Protein AF-A0A968N900-F1 (afdb_monomer)

Solvent-accessible surface area (backbone atoms only — not comparable to full-atom values): 24223 Å² total; per-residue (Å²): 94,75,48,79,47,67,85,84,33,46,62,73,66,64,48,56,30,37,32,42,38,42,52,76,46,86,64,96,66,81,89,65,57,46,42,80,67,47,34,66,32,20,69,74,73,74,42,96,60,16,59,49,55,52,51,49,55,50,47,62,66,40,58,80,78,43,92,37,57,35,43,32,43,37,23,37,48,38,59,38,83,85,40,79,63,48,82,54,46,41,81,85,74,9,40,72,41,69,59,48,76,71,42,55,63,87,39,76,46,11,42,53,45,51,52,54,30,61,74,68,71,49,57,70,68,61,38,51,60,55,54,72,25,40,20,50,30,52,42,55,68,61,41,93,54,40,66,56,54,53,38,54,53,33,48,77,72,37,29,57,63,76,59,90,87,49,95,65,54,68,69,59,55,49,53,53,44,31,75,74,73,43,75,91,76,74,54,79,64,62,46,48,52,48,34,55,76,71,61,34,53,42,89,80,61,78,58,74,76,76,52,58,28,35,32,41,30,33,40,83,57,100,86,65,58,60,83,82,70,28,80,46,57,49,39,41,30,72,30,27,54,59,94,41,77,25,96,90,32,42,71,67,61,42,49,51,54,49,48,57,63,66,70,30,68,70,58,45,54,56,38,49,72,42,67,25,33,33,38,71,47,44,54,69,71,56,52,50,49,50,53,61,70,58,23,70,90,66,60,37,46,72,22,47,44,41,81,91,81,65,44,66,43,61,55,64,96,82,64,90,55,90,58,62,67,44,77,47,79,43,83,70,35,90,88,36,88,42,70,45,78,41,78,17,48,52,50,81,48,59,70,63,50,54,55,47,51,72,38,92,91,42,75,75,46,10,32,40,38,42,36,30,40,65,92,42,46,29,87,69,63,59,82,45,35,45,44,63,59,55,29,56,55,62,53,51,56,53,54,52,62,72,69,52,76,78,81,79,72,80,80,78,78,84,77,78,86,81,131

Structure (mmCIF, N/CA/C/O backbone):
data_AF-A0A968N900-F1
#
_entry.id   AF-A0A968N900-F1
#
loop_
_atom_site.group_PDB
_atom_site.id
_atom_site.type_symbol
_atom_site.label_atom_id
_atom_site.label_alt_id
_atom_site.label_comp_id
_atom_site.label_asym_id
_atom_site.label_entity_id
_atom_site.label_seq_id
_atom_site.pdbx_PDB_ins_code
_atom_site.Cartn_x
_atom_site.Cartn_y
_atom_site.Cartn_z
_atom_site.occupancy
_atom_site.B_iso_or_equiv
_atom_site.auth_seq_id
_atom_site.auth_comp_id
_atom_site.auth_asym_id
_atom_site.auth_atom_id
_atom_site.pdbx_PDB_model_num
ATOM 1 N N . MET A 1 1 ? -9.657 6.524 19.503 1.00 87.31 1 MET A N 1
ATOM 2 C CA . MET A 1 1 ? -8.548 7.377 19.008 1.00 87.31 1 MET A CA 1
ATOM 3 C C . MET A 1 1 ? -8.789 7.633 17.532 1.00 87.31 1 MET A C 1
ATOM 5 O O . MET A 1 1 ? -9.345 6.748 16.898 1.00 87.31 1 MET A O 1
ATOM 9 N N . ALA A 1 2 ? -8.407 8.788 16.994 1.00 91.88 2 ALA A N 1
ATOM 10 C CA . ALA A 1 2 ? -8.460 9.050 15.557 1.00 91.88 2 ALA A CA 1
ATOM 11 C C . ALA A 1 2 ? -7.131 9.647 15.077 1.00 91.88 2 ALA A C 1
ATOM 13 O O . ALA A 1 2 ? -6.464 10.340 15.845 1.00 91.88 2 ALA A O 1
ATOM 14 N N . VAL A 1 3 ? -6.753 9.360 13.835 1.00 91.62 3 VAL A N 1
ATOM 15 C CA . VAL A 1 3 ? -5.584 9.917 13.147 1.00 91.62 3 VAL A CA 1
ATOM 16 C C . VAL A 1 3 ? -6.076 10.570 11.864 1.00 91.62 3 VAL A C 1
ATOM 18 O O . VAL A 1 3 ? -6.736 9.911 11.068 1.00 91.62 3 VAL A O 1
ATOM 21 N N . PHE A 1 4 ? -5.755 11.847 11.664 1.00 91.00 4 PHE A N 1
ATOM 22 C CA . PHE A 1 4 ? -6.139 12.609 10.475 1.00 91.00 4 PHE A CA 1
ATOM 23 C C . PHE A 1 4 ? -4.920 12.849 9.587 1.00 91.00 4 PHE A C 1
ATOM 25 O O . PHE A 1 4 ? -3.855 13.245 10.067 1.00 91.00 4 PHE A O 1
ATOM 32 N N . TYR A 1 5 ? -5.081 12.628 8.287 1.00 88.38 5 TYR A N 1
ATOM 33 C CA . TYR A 1 5 ? -4.016 12.753 7.300 1.00 88.38 5 TYR A CA 1
ATOM 34 C C . TYR A 1 5 ? -4.112 14.083 6.554 1.00 88.38 5 TYR A C 1
ATOM 36 O O . TYR A 1 5 ? -5.195 14.573 6.229 1.00 88.38 5 TYR A O 1
ATOM 44 N N . ARG A 1 6 ? -2.954 14.677 6.241 1.00 84.19 6 ARG A N 1
ATOM 45 C CA . ARG A 1 6 ? -2.896 15.849 5.361 1.00 84.19 6 ARG A CA 1
ATOM 46 C C . ARG A 1 6 ? -3.370 15.449 3.961 1.00 84.19 6 ARG A C 1
ATOM 48 O O . ARG A 1 6 ? -3.076 14.347 3.506 1.00 84.19 6 ARG A O 1
ATOM 55 N N . LYS A 1 7 ? -4.052 16.362 3.261 1.00 81.06 7 LYS A N 1
ATOM 56 C CA . LYS A 1 7 ? -4.437 16.166 1.855 1.00 81.06 7 LYS A CA 1
ATOM 57 C C . LYS A 1 7 ? -3.219 15.759 0.996 1.00 81.06 7 LYS A C 1
ATOM 59 O O . LYS A 1 7 ? -2.144 16.327 1.198 1.00 81.06 7 LYS A O 1
ATOM 64 N N . PRO A 1 8 ? -3.387 14.821 0.045 1.00 77.62 8 PRO A N 1
ATOM 65 C CA . PRO A 1 8 ? -4.656 14.203 -0.363 1.00 77.62 8 PRO A CA 1
ATOM 66 C C . PRO A 1 8 ? -5.136 13.037 0.527 1.00 77.62 8 PRO A C 1
ATOM 68 O O . PRO A 1 8 ? -6.172 12.457 0.232 1.00 77.62 8 PRO A O 1
ATOM 71 N N . GLY A 1 9 ? -4.433 12.707 1.614 1.00 85.19 9 GLY A N 1
ATOM 72 C CA . GLY A 1 9 ? -4.695 11.543 2.465 1.00 85.19 9 GLY A CA 1
ATOM 73 C C . GLY A 1 9 ? -3.663 10.437 2.240 1.00 85.19 9 GLY A C 1
ATOM 74 O O . GLY A 1 9 ? -2.605 10.680 1.658 1.00 85.19 9 GLY A O 1
ATOM 75 N N . ILE A 1 10 ? -3.979 9.215 2.663 1.00 81.12 10 ILE A N 1
ATOM 76 C CA . ILE A 1 10 ? -3.161 8.021 2.396 1.00 81.12 10 ILE A CA 1
ATOM 77 C C . ILE A 1 10 ? -3.893 7.057 1.464 1.00 81.12 10 ILE A C 1
ATOM 79 O O . ILE A 1 10 ? -5.101 6.869 1.581 1.00 81.12 10 ILE A O 1
ATOM 83 N N . ASN A 1 11 ? -3.178 6.428 0.532 1.00 77.06 11 ASN A N 1
ATOM 84 C CA . ASN A 1 11 ? -3.784 5.438 -0.355 1.00 77.06 11 ASN A CA 1
ATOM 85 C C . ASN A 1 11 ? -3.998 4.116 0.402 1.00 77.06 11 ASN A C 1
ATOM 87 O O . ASN A 1 11 ? -3.037 3.477 0.827 1.00 77.06 11 ASN A O 1
ATOM 91 N N . ALA A 1 12 ? -5.256 3.697 0.533 1.00 75.00 12 ALA A N 1
ATOM 92 C CA . ALA A 1 12 ? -5.665 2.496 1.257 1.00 75.00 12 ALA A CA 1
ATOM 93 C C . ALA A 1 12 ? -6.262 1.429 0.324 1.00 75.00 12 ALA A C 1
ATOM 95 O O . ALA A 1 12 ? -7.373 0.951 0.548 1.00 75.00 12 ALA A O 1
ATOM 96 N N . GLY A 1 13 ? -5.533 1.069 -0.736 1.00 66.81 13 GLY A N 1
ATOM 97 C CA . GLY A 1 13 ? -5.972 0.031 -1.677 1.00 66.81 13 GLY A CA 1
ATOM 98 C C . GLY A 1 13 ? -6.758 0.572 -2.874 1.00 66.81 13 GLY A C 1
ATOM 99 O O . GLY A 1 13 ? -7.678 -0.083 -3.355 1.00 66.81 13 GLY A O 1
ATOM 100 N N . GLY A 1 14 ? -6.391 1.759 -3.367 1.00 68.62 14 GLY A N 1
ATOM 101 C CA . GLY A 1 14 ? -6.972 2.363 -4.574 1.00 68.62 14 GLY A CA 1
ATOM 102 C C . GLY A 1 14 ? -7.939 3.521 -4.314 1.00 68.62 14 GLY A C 1
ATOM 103 O O . GLY A 1 14 ? -8.524 4.040 -5.259 1.00 68.62 14 GLY A O 1
ATOM 104 N N . TRP A 1 15 ? -8.088 3.950 -3.060 1.00 79.62 15 TRP A N 1
ATOM 105 C CA . TRP A 1 15 ? -8.844 5.140 -2.664 1.00 79.62 15 TRP A CA 1
ATOM 106 C C . TRP A 1 15 ? -8.084 5.910 -1.579 1.00 79.62 15 TRP A C 1
ATOM 108 O O . TRP A 1 15 ? -7.223 5.346 -0.893 1.00 79.62 15 TRP A O 1
ATOM 118 N N . MET A 1 16 ? -8.351 7.210 -1.475 1.00 82.56 16 MET A N 1
ATOM 119 C CA . MET A 1 16 ? -7.627 8.119 -0.589 1.00 82.56 16 MET A CA 1
ATOM 120 C C . MET A 1 16 ? -8.354 8.252 0.742 1.00 82.56 16 MET A C 1
ATOM 122 O O . MET A 1 16 ? -9.480 8.720 0.779 1.00 82.56 16 MET A O 1
ATOM 126 N N . VAL A 1 17 ? -7.699 7.871 1.834 1.00 89.12 17 VAL A N 1
ATOM 127 C CA . VAL A 1 17 ? -8.250 7.936 3.189 1.00 89.12 17 VAL A CA 1
ATOM 128 C C . VAL A 1 17 ? -7.766 9.197 3.889 1.00 89.12 17 VAL A C 1
ATOM 130 O O . VAL A 1 17 ? -6.563 9.455 3.978 1.00 89.12 17 VAL A O 1
ATOM 133 N N . SER A 1 18 ? -8.713 9.965 4.421 1.00 91.88 18 SER A N 1
ATOM 134 C CA . SER A 1 18 ? -8.448 11.209 5.148 1.00 91.88 18 SER A CA 1
ATOM 135 C C . SER A 1 18 ? -8.295 11.002 6.655 1.00 91.88 18 SER A C 1
ATOM 137 O O . SER A 1 18 ? -7.615 11.793 7.310 1.00 91.88 18 SER A O 1
ATOM 139 N N . ALA A 1 19 ? -8.870 9.925 7.203 1.00 93.50 19 ALA A N 1
ATOM 140 C CA . ALA A 1 19 ? -8.796 9.625 8.626 1.00 93.50 19 ALA A CA 1
ATOM 141 C C . ALA A 1 19 ? -8.902 8.127 8.954 1.00 93.50 19 ALA A C 1
ATOM 143 O O . ALA A 1 19 ? -9.624 7.373 8.303 1.00 93.50 19 ALA A O 1
ATOM 144 N N . ASP A 1 20 ? -8.236 7.722 10.030 1.00 93.88 20 ASP A N 1
ATOM 145 C CA . ASP A 1 20 ? -8.372 6.405 10.646 1.00 93.88 20 ASP A CA 1
ATOM 146 C C . ASP A 1 20 ? -8.914 6.533 12.069 1.00 93.88 20 ASP A C 1
ATOM 148 O O . ASP A 1 20 ? -8.336 7.232 12.901 1.00 93.88 20 ASP A O 1
ATOM 152 N N . TYR A 1 21 ? -9.983 5.802 12.380 1.00 95.31 21 TYR A N 1
ATOM 153 C CA . TYR A 1 21 ? -10.567 5.738 13.718 1.00 95.31 21 TYR A CA 1
ATOM 154 C C . TYR A 1 21 ? -10.287 4.377 14.339 1.00 95.31 21 TYR A C 1
ATOM 156 O O . TYR A 1 21 ? -10.616 3.344 13.769 1.00 95.31 21 TYR A O 1
ATOM 164 N N . PHE A 1 22 ? -9.719 4.373 15.538 1.00 93.19 22 PHE A N 1
ATOM 165 C CA . PHE A 1 22 ? -9.276 3.173 16.232 1.00 93.19 22 PHE A CA 1
ATOM 166 C C . PHE A 1 22 ? -10.091 2.913 17.495 1.00 93.19 22 PHE A C 1
ATOM 168 O O . PHE A 1 22 ? -10.110 3.725 18.435 1.00 93.19 22 PHE A O 1
ATOM 175 N N . GLN A 1 23 ? -10.662 1.713 17.549 1.00 92.56 23 GLN A N 1
ATOM 176 C CA . GLN A 1 23 ? -11.097 1.040 18.760 1.00 92.56 23 GLN A CA 1
ATOM 177 C C . GLN A 1 23 ? -9.951 0.152 19.264 1.00 92.56 23 GLN A C 1
ATOM 179 O O . GLN A 1 23 ? -9.772 -0.980 18.819 1.00 92.56 23 GLN A O 1
ATOM 184 N N . LEU A 1 24 ? -9.180 0.672 20.219 1.00 89.25 24 LEU A N 1
ATOM 185 C CA . LEU A 1 24 ? -8.093 -0.066 20.865 1.00 89.25 24 LEU A CA 1
ATOM 186 C C . LEU A 1 24 ? -8.655 -0.905 22.021 1.00 89.25 24 LEU A C 1
ATOM 188 O O . LEU A 1 24 ? -9.435 -0.393 22.833 1.00 89.25 24 LEU A O 1
ATOM 192 N N . LYS A 1 25 ? -8.290 -2.189 22.095 1.00 86.56 25 LYS A N 1
ATOM 193 C CA . LYS A 1 25 ? -8.700 -3.109 23.168 1.00 86.56 25 LYS A CA 1
ATOM 194 C C . LYS A 1 25 ? -7.531 -3.973 23.627 1.00 86.56 25 LYS A C 1
ATOM 196 O O . LYS A 1 25 ? -7.047 -4.805 22.865 1.00 86.56 25 LYS A O 1
ATOM 201 N N . TYR A 1 26 ? -7.127 -3.805 24.883 1.00 83.56 26 TYR A N 1
ATOM 202 C CA . TYR A 1 26 ? -6.152 -4.670 25.539 1.00 83.56 26 TYR A CA 1
ATOM 203 C C . TYR A 1 26 ? -6.856 -5.574 26.550 1.00 83.56 26 TYR A C 1
ATOM 205 O O . TYR A 1 26 ? -7.623 -5.091 27.384 1.00 83.56 26 TYR A O 1
ATOM 213 N N . HIS A 1 27 ? -6.577 -6.869 26.479 1.00 82.12 27 HIS A N 1
ATOM 214 C CA . HIS A 1 27 ? -7.104 -7.897 27.369 1.00 82.12 27 HIS A CA 1
ATOM 215 C C . HIS A 1 27 ? -5.957 -8.529 28.158 1.00 82.12 27 HIS A C 1
ATOM 217 O O . HIS A 1 27 ? -4.921 -8.858 27.589 1.00 82.12 27 HIS A O 1
ATOM 223 N N . VAL A 1 28 ? -6.111 -8.665 29.475 1.00 78.06 28 VAL A N 1
ATOM 224 C CA . VAL A 1 28 ? -5.025 -9.145 30.354 1.00 78.06 28 VAL A CA 1
ATOM 225 C C . VAL A 1 28 ? -4.835 -10.661 30.254 1.00 78.06 28 VAL A C 1
ATOM 227 O O . VAL A 1 28 ? -3.712 -11.147 30.359 1.00 78.06 28 VAL A O 1
ATOM 230 N N . ASP A 1 29 ? -5.919 -11.402 30.040 1.00 77.25 29 ASP A N 1
ATOM 231 C CA . ASP A 1 29 ? -5.907 -12.846 29.821 1.00 77.25 29 ASP A CA 1
ATOM 232 C C . ASP A 1 29 ? -6.125 -13.179 28.335 1.00 77.25 29 ASP A C 1
ATOM 234 O O . ASP A 1 29 ? -6.532 -12.323 27.558 1.00 77.25 29 ASP A O 1
ATOM 238 N N . ASN A 1 30 ? -5.848 -14.423 27.932 1.00 75.69 30 ASN A N 1
ATOM 239 C CA . ASN A 1 30 ? -6.167 -14.970 26.602 1.00 75.69 30 ASN A CA 1
ATOM 240 C C . ASN A 1 30 ? -7.333 -15.968 26.700 1.00 75.69 30 ASN A C 1
ATOM 242 O O . ASN A 1 30 ? -7.298 -17.046 26.109 1.00 75.69 30 ASN A O 1
ATOM 246 N N . ARG A 1 31 ? -8.346 -15.657 27.519 1.00 82.62 31 ARG A N 1
ATOM 247 C CA . ARG A 1 31 ? -9.455 -16.592 27.777 1.00 82.62 31 ARG A CA 1
ATOM 248 C C . ARG A 1 31 ? -10.391 -16.777 26.582 1.00 82.62 31 ARG A C 1
ATOM 250 O O . ARG A 1 31 ? -11.134 -17.751 26.550 1.00 82.62 31 ARG A O 1
ATOM 257 N N . ASP A 1 32 ? -10.384 -15.830 25.646 1.00 85.56 32 ASP A N 1
ATOM 258 C CA . ASP A 1 32 ? -11.236 -15.844 24.462 1.00 85.56 32 ASP A CA 1
ATOM 259 C C . ASP A 1 32 ? -10.512 -15.225 23.255 1.00 85.56 32 ASP A C 1
ATOM 261 O O . ASP A 1 32 ? -9.366 -14.780 23.341 1.00 85.56 32 ASP A O 1
ATOM 265 N N . SER A 1 33 ? -11.174 -15.244 22.104 1.00 89.50 33 SER A N 1
ATOM 266 C CA . SER A 1 33 ? -10.646 -14.806 20.812 1.00 89.50 33 SER A CA 1
ATOM 267 C C . SER A 1 33 ? -11.766 -14.269 19.928 1.00 89.50 33 SER A C 1
ATOM 269 O O . SER A 1 33 ? -12.918 -14.702 20.002 1.00 89.50 33 SER A O 1
ATOM 271 N N . TYR A 1 34 ? -11.426 -13.313 19.068 1.00 92.94 34 TYR A N 1
ATOM 272 C CA . TYR A 1 34 ? -12.376 -12.783 18.099 1.00 92.94 34 TYR A CA 1
ATOM 273 C C . TYR A 1 34 ? -12.712 -13.838 17.043 1.00 92.94 34 TYR A C 1
ATOM 275 O O . TYR A 1 34 ? -11.908 -14.702 16.701 1.00 92.94 34 TYR A O 1
ATOM 283 N N . SER A 1 35 ? -13.920 -13.750 16.509 1.00 94.00 35 SER A N 1
ATOM 284 C CA . SER A 1 35 ? -14.393 -14.548 15.383 1.00 94.00 35 SER A CA 1
ATOM 285 C C . SER A 1 35 ? -15.484 -13.784 14.653 1.00 94.00 35 SER A C 1
ATOM 287 O O . SER A 1 35 ? -16.015 -12.794 15.164 1.00 94.00 35 SER A O 1
ATOM 289 N N . SER A 1 36 ? -15.843 -14.260 13.471 1.00 94.06 36 SER A N 1
ATOM 290 C CA . SER A 1 36 ? -16.925 -13.694 12.680 1.00 94.06 36 SER A CA 1
ATOM 291 C C . SER A 1 36 ? -18.256 -13.698 13.432 1.00 94.06 36 SER A C 1
ATOM 293 O O . SER A 1 36 ? -18.978 -12.704 13.379 1.00 94.06 36 SER A O 1
ATOM 295 N N . ASP A 1 37 ? -18.543 -14.754 14.193 1.00 94.88 37 ASP A N 1
ATOM 296 C CA . ASP A 1 37 ? -19.736 -14.837 15.039 1.00 94.88 37 ASP A CA 1
ATOM 297 C C . ASP A 1 37 ? -19.604 -13.962 16.304 1.00 94.88 37 ASP A C 1
ATOM 299 O O . ASP A 1 37 ? -20.548 -13.273 16.683 1.00 94.88 37 ASP A O 1
ATOM 303 N N . ALA A 1 38 ? -18.417 -13.883 16.918 1.00 94.19 38 ALA A N 1
ATOM 304 C CA . ALA A 1 38 ? -18.199 -13.025 18.091 1.00 94.19 38 ALA A CA 1
ATOM 305 C C . ALA A 1 38 ? -18.406 -11.526 17.797 1.00 94.19 38 ALA A C 1
ATOM 307 O O . ALA A 1 38 ? -18.794 -10.764 18.680 1.00 94.19 38 ALA A O 1
ATOM 308 N N . LEU A 1 39 ? -18.169 -11.078 16.558 1.00 95.19 39 LEU A N 1
ATOM 309 C CA . LEU A 1 39 ? -18.390 -9.679 16.172 1.00 95.19 39 LEU A CA 1
ATOM 310 C C . LEU A 1 39 ? -19.868 -9.276 16.177 1.00 95.19 39 LEU A C 1
ATOM 312 O O . LEU A 1 39 ? -20.168 -8.100 16.406 1.00 95.19 39 LEU A O 1
ATOM 316 N N . ILE A 1 40 ? -20.773 -10.228 15.943 1.00 96.62 40 ILE A N 1
ATOM 317 C CA . ILE A 1 40 ? -22.223 -10.005 15.935 1.00 96.62 40 ILE A CA 1
ATOM 318 C C . ILE A 1 40 ? -22.892 -10.398 17.254 1.00 96.62 40 ILE A C 1
ATOM 320 O O . ILE A 1 40 ? -24.041 -10.030 17.471 1.00 96.62 40 ILE A O 1
ATOM 324 N N . ASP A 1 41 ? -22.181 -11.059 18.164 1.00 96.00 41 ASP A N 1
ATOM 325 C CA . ASP A 1 41 ? -22.696 -11.419 19.483 1.00 96.00 41 ASP A CA 1
ATOM 326 C C . ASP A 1 41 ? -22.520 -10.269 20.504 1.00 96.00 41 ASP A C 1
ATOM 328 O O . ASP A 1 41 ? -21.392 -9.910 20.858 1.00 96.00 41 ASP A O 1
ATOM 332 N N . PRO A 1 42 ? -23.606 -9.669 21.030 1.00 94.25 42 PRO A N 1
ATOM 333 C CA . PRO A 1 42 ? -23.512 -8.681 22.105 1.00 94.25 42 PRO A CA 1
ATOM 334 C C . PRO A 1 42 ? -22.949 -9.254 23.415 1.00 94.25 42 PRO A C 1
ATOM 336 O O . PRO A 1 42 ? -22.293 -8.527 24.171 1.00 94.25 42 PRO A O 1
ATOM 339 N N . ALA A 1 43 ? -23.171 -10.546 23.686 1.00 93.44 43 ALA A N 1
ATOM 340 C CA . ALA A 1 43 ? -22.730 -11.198 24.915 1.00 93.44 43 ALA A CA 1
ATOM 341 C C . ALA A 1 43 ? -21.201 -11.329 24.979 1.00 93.44 43 ALA A C 1
ATOM 343 O O . ALA A 1 43 ? -20.629 -11.186 26.061 1.00 93.44 43 ALA A O 1
ATOM 344 N N . PHE A 1 44 ? -20.533 -11.473 23.829 1.00 90.19 44 PHE A N 1
ATOM 345 C CA . PHE A 1 44 ? -19.071 -11.537 23.721 1.00 90.19 44 PHE A CA 1
ATOM 346 C C . PHE A 1 44 ? -18.359 -10.338 24.372 1.00 90.19 44 PHE A C 1
ATOM 348 O O . PHE A 1 44 ? -17.316 -10.487 25.007 1.00 90.19 44 PHE A O 1
ATOM 355 N N . ILE A 1 45 ? -18.942 -9.140 24.273 1.00 86.69 45 ILE A N 1
ATOM 356 C CA . ILE A 1 45 ? -18.418 -7.920 24.913 1.00 86.69 45 ILE A CA 1
ATOM 357 C C . ILE A 1 45 ? -19.239 -7.478 26.133 1.00 86.69 45 ILE A C 1
ATOM 359 O O . ILE A 1 45 ? -19.108 -6.333 26.573 1.00 86.69 45 ILE A O 1
ATOM 363 N N . ASN A 1 46 ? -20.085 -8.369 26.662 1.00 89.12 46 ASN A N 1
ATOM 364 C CA . ASN A 1 46 ? -21.006 -8.125 27.773 1.00 89.12 46 ASN A CA 1
ATOM 365 C C . ASN A 1 46 ? -21.797 -6.812 27.611 1.00 89.12 46 ASN A C 1
ATOM 367 O O . ASN A 1 46 ? -21.794 -5.938 28.484 1.00 89.12 46 ASN A O 1
ATOM 371 N N . ALA A 1 47 ? -22.424 -6.634 26.447 1.00 91.94 47 ALA A N 1
ATOM 372 C CA . ALA A 1 47 ? -23.140 -5.416 26.103 1.00 91.94 47 ALA A CA 1
ATOM 373 C C . ALA A 1 47 ? -24.511 -5.680 25.480 1.00 91.94 47 ALA A C 1
ATOM 375 O O . ALA A 1 47 ? -24.829 -6.780 25.050 1.00 91.94 47 ALA A O 1
ATOM 376 N N . LYS A 1 48 ? -25.322 -4.618 25.389 1.00 91.94 48 LYS A N 1
ATOM 377 C CA . LYS A 1 48 ? -26.623 -4.643 24.699 1.00 91.94 48 LYS A CA 1
ATOM 378 C C . LYS A 1 48 ? -26.507 -4.644 23.174 1.00 91.94 48 LYS A C 1
ATOM 380 O O . LYS A 1 48 ? -27.441 -5.044 22.494 1.00 91.94 48 LYS A O 1
ATOM 385 N N . SER A 1 49 ? -25.387 -4.156 22.650 1.00 95.12 49 SER A N 1
ATOM 386 C CA . SER A 1 49 ? -25.090 -4.115 21.222 1.00 95.12 49 SER A CA 1
ATOM 387 C C . SER A 1 49 ? -23.782 -4.834 20.944 1.00 95.12 49 SER A C 1
ATOM 389 O O . SER A 1 49 ? -22.832 -4.727 21.722 1.00 95.12 49 SER A O 1
ATOM 391 N N . SER A 1 50 ? -23.751 -5.547 19.824 1.00 96.56 50 SER A N 1
ATOM 392 C CA . SER A 1 50 ? -22.570 -6.235 19.303 1.00 96.56 50 SER A CA 1
ATOM 393 C C . SER A 1 50 ? -21.476 -5.260 18.870 1.00 96.56 50 SER A C 1
ATOM 395 O O . SER A 1 50 ? -21.722 -4.066 18.655 1.00 96.56 50 SER A O 1
ATOM 397 N N . LEU A 1 51 ? -20.252 -5.766 18.706 1.00 95.50 51 LEU A N 1
ATOM 398 C CA . LEU A 1 51 ? -19.140 -4.940 18.243 1.00 95.50 51 LEU A CA 1
ATOM 399 C C . LEU A 1 51 ? -19.390 -4.411 16.825 1.00 95.50 51 LEU A C 1
ATOM 401 O O . LEU A 1 51 ? -19.133 -3.238 16.559 1.00 95.50 51 LEU A O 1
ATOM 405 N N . LEU A 1 52 ? -19.962 -5.239 15.948 1.00 96.88 52 LEU A N 1
ATOM 406 C CA . LEU A 1 52 ? -20.287 -4.847 14.582 1.00 96.88 52 LEU A CA 1
ATOM 407 C C . LEU A 1 52 ? -21.359 -3.749 14.537 1.00 96.88 52 LEU A C 1
ATOM 409 O O . LEU A 1 52 ? -21.203 -2.781 13.797 1.00 96.88 52 LEU A O 1
ATOM 413 N N . GLN A 1 53 ? -22.396 -3.833 15.378 1.00 97.69 53 GLN A N 1
ATOM 414 C CA . GLN A 1 53 ? -23.398 -2.763 15.497 1.00 97.69 53 GLN A CA 1
ATOM 415 C C . GLN A 1 53 ? -22.772 -1.446 15.960 1.00 97.69 53 GLN A C 1
ATOM 417 O O . GLN A 1 53 ? -23.122 -0.392 15.442 1.00 97.69 53 GLN A O 1
ATOM 422 N N . ARG A 1 54 ? -21.818 -1.487 16.898 1.00 96.62 54 ARG A N 1
ATOM 423 C CA . ARG A 1 54 ? -21.109 -0.281 17.356 1.00 96.62 54 ARG A CA 1
ATOM 424 C C . ARG A 1 54 ? -20.269 0.346 16.248 1.00 96.62 54 ARG A C 1
ATOM 426 O O . ARG A 1 54 ? -20.277 1.567 16.113 1.00 96.62 54 ARG A O 1
ATOM 433 N N . PHE A 1 55 ? -19.577 -0.471 15.454 1.00 97.12 55 PHE A N 1
ATOM 434 C CA . PHE A 1 55 ? -18.858 0.014 14.277 1.00 97.12 55 PHE A CA 1
ATOM 435 C C . PHE A 1 55 ? -19.806 0.621 13.247 1.00 97.12 55 PHE A C 1
ATOM 437 O O . PHE A 1 55 ? -19.508 1.690 12.726 1.00 97.12 55 PHE A O 1
ATOM 444 N N . HIS A 1 56 ? -20.955 -0.006 13.000 1.00 97.31 56 HIS A N 1
ATOM 445 C CA . HIS A 1 56 ? -21.951 0.543 12.088 1.00 97.31 56 HIS A CA 1
ATOM 446 C C . HIS A 1 56 ? -22.508 1.884 12.590 1.00 97.31 56 HIS A C 1
ATOM 448 O O . HIS A 1 56 ? -22.532 2.849 11.839 1.00 97.31 56 HIS A O 1
ATOM 454 N N . SER A 1 57 ? -22.852 2.005 13.877 1.00 96.12 57 SER A N 1
ATOM 455 C CA . SER A 1 57 ? -23.270 3.293 14.451 1.00 96.12 57 SER A CA 1
ATOM 456 C C . SER A 1 57 ? -22.189 4.372 14.318 1.00 96.12 57 SER A C 1
ATOM 458 O O . SER A 1 57 ? -22.503 5.518 14.010 1.00 96.12 57 SER A O 1
ATOM 460 N N . ALA A 1 58 ? -20.915 4.020 14.525 1.00 95.44 58 ALA A N 1
ATOM 461 C CA . ALA A 1 58 ? -19.805 4.947 14.313 1.00 95.44 58 ALA A CA 1
ATOM 462 C C . ALA A 1 58 ? -19.673 5.349 12.836 1.00 95.44 58 ALA A C 1
ATOM 464 O O . ALA A 1 58 ? -19.500 6.528 12.549 1.00 95.44 58 ALA A O 1
ATOM 465 N N . TYR A 1 59 ? -19.808 4.395 11.911 1.00 96.12 59 TYR A N 1
ATOM 466 C CA . TYR A 1 59 ? -19.825 4.653 10.474 1.00 96.12 59 TYR A CA 1
ATOM 467 C C . TYR A 1 59 ? -20.928 5.643 10.094 1.00 96.12 59 TYR A C 1
ATOM 469 O O . TYR A 1 59 ? -20.628 6.653 9.470 1.00 96.12 59 TYR A O 1
ATOM 477 N N . THR A 1 60 ? -22.170 5.413 10.532 1.00 94.69 60 THR A N 1
ATOM 478 C CA . THR A 1 60 ? -23.298 6.311 10.245 1.00 94.69 60 THR A CA 1
ATOM 479 C C . THR A 1 60 ? -23.046 7.728 10.760 1.00 94.69 60 THR A C 1
ATOM 481 O O . THR A 1 60 ? -23.303 8.689 10.043 1.00 94.69 60 THR A O 1
ATOM 484 N N . ASN A 1 61 ? -22.506 7.865 11.975 1.00 93.75 61 ASN A N 1
ATOM 485 C CA . ASN A 1 61 ? -22.217 9.174 12.566 1.00 93.75 61 ASN A CA 1
ATOM 486 C C . ASN A 1 61 ? -21.076 9.913 11.850 1.00 93.75 61 ASN A C 1
ATOM 488 O O . ASN A 1 61 ? -21.079 11.135 11.793 1.00 93.75 61 ASN A O 1
ATOM 492 N N . LEU A 1 62 ? -20.082 9.187 11.338 1.00 93.56 62 LEU A N 1
ATOM 493 C CA . LEU A 1 62 ? -18.917 9.780 10.680 1.00 93.56 62 LEU A CA 1
ATOM 494 C C . LEU A 1 62 ? -19.167 10.068 9.201 1.00 93.56 62 LEU A C 1
ATOM 496 O O . LEU A 1 62 ? -18.642 11.050 8.683 1.00 93.56 62 LEU A O 1
ATOM 500 N N . ALA A 1 63 ? -19.990 9.261 8.530 1.00 90.44 63 ALA A N 1
ATOM 501 C CA . ALA A 1 63 ? -20.307 9.414 7.112 1.00 90.44 63 ALA A CA 1
ATOM 502 C C . ALA A 1 63 ? -21.001 10.748 6.780 1.00 90.44 63 ALA A C 1
ATOM 504 O O . ALA A 1 63 ? -20.942 11.192 5.636 1.00 90.44 63 ALA A O 1
ATOM 505 N N . SER A 1 64 ? -21.619 11.422 7.759 1.00 83.88 64 SER A N 1
ATOM 506 C CA . SER A 1 64 ? -22.160 12.776 7.576 1.00 83.88 64 SER A CA 1
ATOM 507 C C . SER A 1 64 ? -21.096 13.878 7.563 1.00 83.88 64 SER A C 1
ATOM 509 O O . SER A 1 64 ? -21.353 14.958 7.039 1.00 83.88 64 SER A O 1
ATOM 511 N N . GLU A 1 65 ? -19.919 13.632 8.143 1.00 79.75 65 GLU A N 1
ATOM 512 C CA . GLU A 1 65 ? -18.869 14.642 8.356 1.00 79.75 65 GLU A CA 1
ATOM 513 C C . GLU A 1 65 ? -17.601 14.364 7.536 1.00 79.75 65 GLU A C 1
ATOM 515 O O . GLU A 1 65 ? -16.860 15.284 7.182 1.00 79.75 65 GLU A O 1
ATOM 520 N N . HIS A 1 66 ? -17.355 13.098 7.202 1.00 80.06 66 HIS A N 1
ATOM 521 C CA . HIS A 1 66 ? -16.149 12.634 6.536 1.00 80.06 66 HIS A CA 1
ATOM 522 C C . HIS A 1 66 ? -16.505 11.671 5.404 1.00 80.06 66 HIS A C 1
ATOM 524 O O . HIS A 1 66 ? -17.170 10.662 5.622 1.00 80.06 66 HIS A O 1
ATOM 530 N N . ALA A 1 67 ? -16.023 11.966 4.194 1.00 74.69 67 ALA A N 1
ATOM 531 C CA . ALA A 1 67 ? -16.258 11.115 3.029 1.00 74.69 67 ALA A CA 1
ATOM 532 C C . ALA A 1 67 ? -15.395 9.842 3.061 1.00 74.69 67 ALA A C 1
ATOM 534 O O . ALA A 1 67 ? -15.894 8.754 2.788 1.00 74.69 67 ALA A O 1
ATOM 535 N N . ASP A 1 68 ? -14.121 9.971 3.452 1.00 89.06 68 ASP A N 1
ATOM 536 C CA . ASP A 1 68 ? -13.147 8.891 3.309 1.00 89.06 68 ASP A CA 1
ATOM 537 C C . ASP A 1 68 ? -12.416 8.580 4.618 1.00 89.06 68 ASP A C 1
ATOM 539 O O . ASP A 1 68 ? -11.471 9.281 5.010 1.00 89.06 68 ASP A O 1
ATOM 543 N N . PHE A 1 69 ? -12.834 7.510 5.297 1.00 94.06 69 PHE A N 1
ATOM 544 C CA . PHE A 1 69 ? -12.244 7.072 6.560 1.00 94.06 69 PHE A CA 1
ATOM 545 C C . PHE A 1 69 ? -12.273 5.552 6.745 1.00 94.06 69 PHE A C 1
ATOM 547 O O . PHE A 1 69 ? -13.068 4.843 6.127 1.00 94.06 69 PHE A O 1
ATOM 554 N N . ARG A 1 70 ? -11.419 5.044 7.640 1.00 94.56 70 ARG A N 1
ATOM 555 C CA . ARG A 1 70 ? -11.411 3.627 8.041 1.00 94.56 70 ARG A CA 1
ATOM 556 C C . ARG A 1 70 ? -11.692 3.458 9.527 1.00 94.56 70 ARG A C 1
ATOM 558 O O . ARG A 1 70 ? -11.357 4.314 10.346 1.00 94.56 70 ARG A O 1
ATOM 565 N N . LEU A 1 71 ? -12.275 2.316 9.867 1.00 95.75 71 LEU A N 1
ATOM 566 C CA . LEU A 1 71 ? -12.633 1.912 11.220 1.00 95.75 71 LEU A CA 1
ATOM 567 C C . LEU A 1 71 ? -11.807 0.692 11.624 1.00 95.75 71 LEU A C 1
ATOM 569 O O . LEU A 1 71 ? -12.005 -0.408 11.115 1.00 95.75 71 LEU A O 1
ATOM 573 N N . HIS A 1 72 ? -10.888 0.886 12.559 1.00 94.25 72 HIS A N 1
ATOM 574 C CA . HIS A 1 72 ? -9.926 -0.116 12.995 1.00 94.25 72 HIS A CA 1
ATOM 575 C C . HIS A 1 72 ? -10.316 -0.711 14.345 1.00 94.25 72 HIS A C 1
ATOM 577 O O . HIS A 1 72 ? -10.507 0.010 15.327 1.00 94.25 72 HIS A O 1
ATOM 583 N N . LEU A 1 73 ? -10.356 -2.037 14.423 1.00 93.38 73 LEU A N 1
ATOM 584 C CA . LEU A 1 73 ? -10.263 -2.783 15.671 1.00 93.38 73 LEU A CA 1
ATOM 585 C C . LEU A 1 73 ? -8.812 -3.214 15.858 1.00 93.38 73 LEU A C 1
ATOM 587 O O . LEU A 1 73 ? -8.339 -4.063 15.106 1.00 93.38 73 LEU A O 1
ATOM 591 N N . ALA A 1 74 ? -8.133 -2.682 16.874 1.00 89.88 74 ALA A N 1
ATOM 592 C CA . ALA A 1 74 ? -6.793 -3.139 17.231 1.00 89.88 74 ALA A CA 1
ATOM 593 C C . ALA A 1 74 ? -6.801 -3.809 18.605 1.00 89.88 74 ALA A C 1
ATOM 595 O O . ALA A 1 74 ? -7.265 -3.220 19.590 1.00 89.88 74 ALA A O 1
ATOM 596 N N . SER A 1 75 ? -6.294 -5.040 18.687 1.00 88.12 75 SER A N 1
ATOM 597 C CA . SER A 1 75 ? -6.304 -5.809 19.932 1.00 88.12 75 SER A CA 1
ATOM 598 C C . SER A 1 75 ? -5.157 -6.810 20.049 1.00 88.12 75 SER A C 1
ATOM 600 O O . SER A 1 75 ? -4.548 -7.204 19.057 1.00 88.12 75 SER A O 1
ATOM 602 N N . ASN A 1 76 ? -4.848 -7.207 21.285 1.00 84.00 76 ASN A N 1
ATOM 603 C CA . ASN A 1 76 ? -3.894 -8.277 21.582 1.00 84.00 76 ASN A CA 1
ATOM 604 C C . ASN A 1 76 ? -4.528 -9.674 21.528 1.00 84.00 76 ASN A C 1
ATOM 606 O O . ASN A 1 76 ? -3.804 -10.646 21.347 1.00 84.00 76 ASN A O 1
ATOM 610 N N . TRP A 1 77 ? -5.851 -9.785 21.660 1.00 88.44 77 TRP A N 1
ATOM 611 C CA . TRP A 1 77 ? -6.542 -11.037 21.363 1.00 88.44 77 TRP A CA 1
ATOM 612 C C . TRP A 1 77 ? -6.431 -11.380 19.881 1.00 88.44 77 TRP A C 1
ATOM 614 O O . TRP A 1 77 ? -6.377 -10.500 19.016 1.00 88.44 77 TRP A O 1
ATOM 624 N N . ARG A 1 78 ? -6.412 -12.683 19.608 1.00 86.81 78 ARG A N 1
ATOM 625 C CA . ARG A 1 78 ? -6.287 -13.254 18.266 1.00 86.81 78 ARG A CA 1
ATOM 626 C C . ARG A 1 78 ? -7.650 -13.474 17.632 1.00 86.81 78 ARG A C 1
ATOM 628 O O . ARG A 1 78 ? -8.675 -13.444 18.316 1.00 86.81 78 ARG A O 1
ATOM 635 N N . TRP A 1 79 ? -7.640 -13.717 16.328 1.00 88.88 79 TRP A N 1
ATOM 636 C CA . TRP A 1 79 ? -8.772 -14.340 15.658 1.00 88.88 79 TRP A CA 1
ATOM 637 C C . TRP A 1 79 ? -8.717 -15.859 15.883 1.00 88.88 79 TRP A C 1
ATOM 639 O O . TRP A 1 79 ? -7.626 -16.418 15.952 1.00 88.88 79 TRP A O 1
ATOM 649 N N . LYS A 1 80 ? -9.867 -16.527 16.002 1.00 88.69 80 LYS A N 1
ATOM 650 C CA . LYS A 1 80 ? -9.948 -17.994 16.051 1.00 88.69 80 LYS A CA 1
ATOM 651 C C . LYS A 1 80 ? -9.410 -18.628 14.761 1.00 88.69 80 LYS A C 1
ATOM 653 O O . LYS A 1 80 ? -9.898 -18.316 13.680 1.00 88.69 80 LYS A O 1
ATOM 658 N N . ASP A 1 81 ? -8.443 -19.536 14.873 1.00 82.06 81 ASP A N 1
ATOM 659 C CA . ASP A 1 81 ? -7.741 -20.124 13.716 1.00 82.06 81 ASP A CA 1
ATOM 660 C C . ASP A 1 81 ? -8.648 -20.970 12.793 1.00 82.06 81 ASP A C 1
ATOM 662 O O . ASP A 1 81 ? -8.371 -21.138 11.599 1.00 82.06 81 ASP A O 1
ATOM 666 N N . ASP A 1 82 ? -9.738 -21.516 13.336 1.00 85.06 82 ASP A N 1
ATOM 667 C CA . ASP A 1 82 ? -10.720 -22.331 12.614 1.00 85.06 82 ASP A CA 1
ATOM 668 C C . ASP A 1 82 ? -11.772 -21.498 11.859 1.00 85.06 82 ASP A C 1
ATOM 670 O O . ASP A 1 82 ? -12.474 -22.022 10.983 1.00 85.06 82 ASP A O 1
ATOM 674 N N . ASP A 1 83 ? -11.840 -20.193 12.129 1.00 88.25 83 ASP A N 1
ATOM 675 C CA . ASP A 1 83 ? -12.722 -19.268 11.435 1.00 88.25 83 ASP A CA 1
ATOM 676 C C . ASP A 1 83 ? -12.214 -18.987 10.010 1.00 88.25 83 ASP A C 1
ATOM 678 O O . ASP A 1 83 ? -11.053 -18.655 9.759 1.00 88.25 83 ASP A O 1
ATOM 682 N N . LYS A 1 84 ? -13.117 -19.113 9.034 1.00 85.62 84 LYS A N 1
ATOM 683 C CA . LYS A 1 84 ? -12.789 -19.006 7.606 1.00 85.62 84 LYS A CA 1
ATOM 684 C C . LYS A 1 84 ? -12.388 -17.601 7.171 1.00 85.62 84 LYS A C 1
ATOM 686 O O . LYS A 1 84 ? -11.708 -17.473 6.155 1.00 85.62 84 LYS A O 1
ATOM 691 N N . LEU A 1 85 ? -12.794 -16.569 7.907 1.00 87.31 85 LEU A N 1
ATOM 692 C CA . LEU A 1 85 ? -12.353 -15.203 7.655 1.00 87.31 85 LEU A CA 1
ATOM 693 C C . LEU A 1 85 ? -10.915 -14.991 8.148 1.00 87.31 85 LEU A C 1
ATOM 695 O O . LEU A 1 85 ? -10.139 -14.338 7.454 1.00 87.31 85 LEU A O 1
ATOM 699 N N . ALA A 1 86 ? -10.538 -15.603 9.278 1.00 81.81 86 ALA A N 1
ATOM 700 C CA . ALA A 1 86 ? -9.230 -15.443 9.925 1.00 81.81 86 ALA A CA 1
ATOM 701 C C . ALA A 1 86 ? -8.060 -15.648 8.959 1.00 81.81 86 ALA A C 1
ATOM 703 O O . ALA A 1 86 ? -7.155 -14.826 8.871 1.00 81.81 86 ALA A O 1
ATOM 704 N N . GLN A 1 87 ? -8.130 -16.734 8.189 1.00 76.81 87 GLN A N 1
ATOM 705 C CA . GLN A 1 87 ? -7.063 -17.198 7.296 1.00 76.81 87 GLN A CA 1
ATOM 706 C C . GLN A 1 87 ? -6.810 -16.262 6.109 1.00 76.81 87 GLN A C 1
ATOM 708 O O . GLN A 1 87 ? -5.828 -16.423 5.386 1.00 76.81 87 GLN A O 1
ATOM 713 N N . LEU A 1 88 ? -7.721 -15.318 5.871 1.00 81.94 88 LEU A N 1
ATOM 714 C CA . LEU A 1 88 ? -7.690 -14.410 4.732 1.00 81.94 88 LEU A CA 1
ATOM 715 C C . LEU A 1 88 ? -7.550 -12.945 5.150 1.00 81.94 88 LEU A C 1
ATOM 717 O O . LEU A 1 88 ? -7.383 -12.089 4.279 1.00 81.94 88 LEU A O 1
ATOM 721 N N . LEU A 1 89 ? -7.600 -12.653 6.453 1.00 80.12 89 LEU A N 1
ATOM 722 C CA . LEU A 1 89 ? -7.282 -11.330 6.969 1.00 80.12 89 LEU A CA 1
ATOM 723 C C . LEU A 1 89 ? -5.784 -11.089 6.834 1.00 80.12 89 LEU A C 1
ATOM 725 O O . LEU A 1 89 ? -4.950 -11.900 7.235 1.00 80.12 89 LEU A O 1
ATOM 729 N N . ARG A 1 90 ? -5.439 -9.943 6.258 1.00 68.31 90 ARG A N 1
ATOM 730 C CA . ARG A 1 90 ? -4.048 -9.519 6.152 1.00 68.31 90 ARG A CA 1
ATOM 731 C C . ARG A 1 90 ? -3.607 -8.941 7.487 1.00 68.31 90 ARG A C 1
ATOM 733 O O . ARG A 1 90 ? -4.236 -8.021 7.998 1.00 68.31 90 ARG A O 1
ATOM 740 N N . GLU A 1 91 ? -2.488 -9.428 8.018 1.00 63.25 91 GLU A N 1
ATOM 741 C CA . GLU A 1 91 ? -1.946 -8.937 9.294 1.00 63.25 91 GLU A CA 1
ATOM 742 C C . GLU A 1 91 ? -1.584 -7.443 9.278 1.00 63.25 91 GLU A C 1
ATOM 744 O O . GLU A 1 91 ? -1.523 -6.809 10.331 1.00 63.25 91 GLU A O 1
ATOM 749 N N . TYR A 1 92 ? -1.279 -6.889 8.101 1.00 61.62 92 TYR A N 1
ATOM 750 C CA . TYR A 1 92 ? -0.715 -5.549 7.992 1.00 61.62 92 TYR A CA 1
ATOM 751 C C . TYR A 1 92 ? -1.764 -4.433 8.061 1.00 61.62 92 TYR A C 1
ATOM 753 O O . TYR A 1 92 ? -1.658 -3.545 8.907 1.00 61.62 92 TYR A O 1
ATOM 761 N N . ASP A 1 93 ? -2.762 -4.463 7.178 1.00 71.62 93 ASP A N 1
ATOM 762 C CA . ASP A 1 93 ? -3.810 -3.443 7.124 1.00 71.62 93 ASP A CA 1
ATOM 763 C C . ASP A 1 93 ? -5.084 -3.875 7.862 1.00 71.62 93 ASP A C 1
ATOM 765 O O . ASP A 1 93 ? -5.834 -3.010 8.305 1.00 71.62 93 ASP A O 1
ATOM 769 N N . GLY A 1 94 ? -5.304 -5.179 8.060 1.00 83.62 94 GLY A N 1
ATOM 770 C CA . GLY A 1 94 ? -6.522 -5.733 8.645 1.00 83.62 94 GLY A CA 1
ATOM 771 C C . GLY A 1 94 ? -7.727 -5.690 7.702 1.00 83.62 94 GLY A C 1
ATOM 772 O O . GLY A 1 94 ? -8.859 -5.826 8.163 1.00 83.62 94 GLY A O 1
ATOM 773 N N . GLU A 1 95 ? -7.533 -5.446 6.405 1.00 88.75 95 GLU A N 1
ATOM 774 C CA . GLU A 1 95 ? -8.638 -5.315 5.454 1.00 88.75 95 GLU A CA 1
ATOM 775 C C . GLU A 1 95 ? -9.397 -6.634 5.247 1.00 88.75 95 GLU A C 1
ATOM 777 O O . GLU A 1 95 ? -8.812 -7.721 5.211 1.00 88.75 95 GLU A O 1
ATOM 782 N N . LEU A 1 96 ? -10.722 -6.532 5.076 1.00 90.44 96 LEU A N 1
ATOM 783 C CA . LEU A 1 96 ? -11.537 -7.656 4.625 1.00 90.44 96 LEU A CA 1
ATOM 784 C C . LEU A 1 96 ? -11.098 -8.087 3.214 1.00 90.44 96 LEU A C 1
ATOM 786 O O . LEU A 1 96 ? -11.033 -7.255 2.308 1.00 90.44 96 LEU A O 1
ATOM 790 N N . PRO A 1 97 ? -10.826 -9.380 2.980 1.00 87.12 97 PRO A N 1
ATOM 791 C CA . PRO A 1 97 ? -10.301 -9.838 1.700 1.00 87.12 97 PRO A CA 1
ATOM 792 C C . PRO A 1 97 ? -11.301 -9.564 0.577 1.00 87.12 97 PRO A C 1
ATOM 794 O O . PRO A 1 97 ? -12.502 -9.705 0.769 1.00 87.12 97 PRO A O 1
ATOM 797 N N . ARG A 1 98 ? -10.824 -9.283 -0.639 1.00 84.25 98 ARG A N 1
ATOM 798 C CA . ARG A 1 98 ? -11.691 -9.058 -1.811 1.00 84.25 98 ARG A CA 1
ATOM 799 C C . ARG A 1 98 ? -12.737 -10.167 -2.018 1.00 84.25 98 ARG A C 1
ATOM 801 O O . ARG A 1 98 ? -13.903 -9.881 -2.268 1.00 84.25 98 ARG A O 1
ATOM 808 N N . LYS A 1 99 ? -12.346 -11.427 -1.788 1.00 87.00 99 LYS A N 1
ATOM 809 C CA . LYS A 1 99 ? -13.245 -12.595 -1.821 1.00 87.00 99 LYS A CA 1
ATOM 810 C C . LYS A 1 99 ? -14.439 -12.479 -0.868 1.00 87.00 99 LYS A C 1
ATOM 812 O O . LYS A 1 99 ? -15.499 -13.013 -1.156 1.00 87.00 99 LYS A O 1
ATOM 817 N N . PHE A 1 100 ? -14.315 -11.739 0.234 1.00 90.75 100 PHE A N 1
ATOM 818 C CA . PHE A 1 100 ? -15.438 -11.455 1.129 1.00 90.75 100 PHE A CA 1
ATOM 819 C C . PHE A 1 100 ? -16.574 -10.717 0.419 1.00 90.75 100 PHE A C 1
ATOM 821 O O . PHE A 1 100 ? -17.738 -10.947 0.731 1.00 90.75 100 PHE A O 1
ATOM 828 N N . PHE A 1 101 ? -16.253 -9.864 -0.553 1.00 89.94 101 PHE A N 1
ATOM 829 C CA . PHE A 1 101 ? -17.220 -9.078 -1.316 1.00 89.94 101 PHE A CA 1
ATOM 830 C C . PHE A 1 101 ? -17.672 -9.779 -2.601 1.00 89.94 101 PHE A C 1
ATOM 832 O O . PHE A 1 101 ? -18.831 -9.632 -2.995 1.00 89.94 101 PHE A O 1
ATOM 839 N N . ASP A 1 102 ? -16.781 -10.543 -3.229 1.00 85.88 102 ASP A N 1
ATOM 840 C CA . ASP A 1 102 ? -17.013 -11.100 -4.566 1.00 85.88 102 ASP A CA 1
ATOM 841 C C . ASP A 1 102 ? -17.562 -12.542 -4.526 1.00 85.88 102 ASP A C 1
ATOM 843 O O . ASP A 1 102 ? -18.270 -12.953 -5.444 1.00 85.88 102 ASP A O 1
ATOM 847 N N . ASP A 1 103 ? -17.311 -13.310 -3.455 1.00 85.00 103 ASP A N 1
ATOM 848 C CA . ASP A 1 103 ? -17.791 -14.694 -3.354 1.00 85.00 103 ASP A CA 1
ATOM 849 C C . ASP A 1 103 ? -19.327 -14.761 -3.282 1.00 85.00 103 ASP A C 1
ATOM 851 O O . ASP A 1 103 ? -19.994 -13.952 -2.619 1.00 85.00 103 ASP A O 1
ATOM 855 N N . GLY A 1 104 ? -19.896 -15.793 -3.911 1.00 84.81 104 GLY A N 1
ATOM 856 C CA . GLY A 1 104 ? -21.326 -16.090 -3.836 1.00 84.81 104 GLY A CA 1
ATOM 857 C C . GLY A 1 104 ? -21.791 -16.394 -2.407 1.00 84.81 104 GLY A C 1
ATOM 858 O O . GLY A 1 104 ? -21.029 -16.896 -1.579 1.00 84.81 104 GLY A O 1
ATOM 859 N N . SER A 1 105 ? -23.072 -16.143 -2.121 1.00 81.19 105 SER A N 1
ATOM 860 C CA . SER A 1 105 ? -23.672 -16.265 -0.777 1.00 81.19 105 SER A CA 1
ATOM 861 C C . SER A 1 105 ? -23.542 -17.656 -0.137 1.00 81.19 105 SER A C 1
ATOM 863 O O . SER A 1 105 ? -23.588 -17.781 1.084 1.00 81.19 105 SER A O 1
ATOM 865 N N . GLN A 1 106 ? -23.337 -18.705 -0.940 1.00 83.38 106 GLN A N 1
ATOM 866 C CA . GLN A 1 106 ? -23.159 -20.083 -0.466 1.00 83.38 106 GLN A CA 1
ATOM 867 C C . GLN A 1 106 ? -21.715 -20.429 -0.069 1.00 83.38 106 GLN A C 1
ATOM 869 O O . GLN A 1 106 ? -21.493 -21.431 0.618 1.00 83.38 106 GLN A O 1
ATOM 874 N N . GLY A 1 107 ? -20.736 -19.613 -0.473 1.00 85.75 107 GLY A N 1
ATOM 875 C CA . GLY A 1 107 ? -19.340 -19.762 -0.068 1.00 85.75 107 GLY A CA 1
ATOM 876 C C . GLY A 1 107 ? -19.141 -19.454 1.418 1.00 85.75 107 GLY A C 1
ATOM 877 O O . GLY A 1 107 ? -19.973 -18.805 2.049 1.00 85.75 107 GLY A O 1
ATOM 878 N N . ASN A 1 108 ? -18.023 -19.901 1.995 1.00 88.44 108 ASN A N 1
ATOM 879 C CA . ASN A 1 108 ? -17.739 -19.683 3.419 1.00 88.44 108 ASN A CA 1
ATOM 880 C C . ASN A 1 108 ? -17.774 -18.194 3.797 1.00 88.44 108 ASN A C 1
ATOM 882 O O . ASN A 1 108 ? -18.426 -17.829 4.772 1.00 88.44 108 ASN A O 1
ATOM 886 N N . LEU A 1 109 ? -17.126 -17.333 3.004 1.00 91.06 109 LEU A N 1
ATOM 887 C CA . LEU A 1 109 ? -17.139 -15.888 3.239 1.00 91.06 109 LEU A CA 1
ATOM 888 C C . LEU A 1 109 ? -18.493 -15.255 2.918 1.00 91.06 109 LEU A C 1
ATOM 890 O O . LEU A 1 109 ? -18.939 -14.389 3.662 1.00 91.06 109 LEU A O 1
ATOM 894 N N . GLY A 1 110 ? -19.174 -15.728 1.870 1.00 91.62 110 GLY A N 1
ATOM 895 C CA . GLY A 1 110 ? -20.532 -15.293 1.539 1.00 91.62 110 GLY A CA 1
ATOM 896 C C . GLY A 1 110 ? -21.509 -15.522 2.694 1.00 91.62 110 GLY A C 1
ATOM 897 O O . GLY A 1 110 ? -22.274 -14.628 3.033 1.00 91.62 110 GLY A O 1
ATOM 898 N N . LYS A 1 111 ? -21.416 -16.665 3.384 1.00 93.44 111 LYS A N 1
ATOM 899 C CA . LYS A 1 111 ? -22.223 -16.950 4.582 1.00 93.44 111 LYS A CA 1
ATOM 900 C C . LYS A 1 111 ? -21.918 -15.996 5.734 1.00 93.44 111 LYS A C 1
ATOM 902 O O . LYS A 1 111 ? -22.846 -15.551 6.405 1.00 93.44 111 LYS A O 1
ATOM 907 N N . VAL A 1 112 ? -20.643 -15.675 5.969 1.00 94.62 112 VAL A N 1
ATOM 908 C CA . VAL A 1 112 ? -20.258 -14.679 6.986 1.00 94.62 112 VAL A CA 1
ATOM 909 C C . VAL A 1 112 ? -20.816 -13.303 6.621 1.00 94.62 112 VAL A C 1
ATOM 911 O O . VAL A 1 112 ? -21.426 -12.651 7.467 1.00 94.62 112 VAL A O 1
ATOM 914 N N . ARG A 1 113 ? -20.676 -12.892 5.355 1.00 95.12 113 ARG A N 1
ATOM 915 C CA . ARG A 1 113 ? -21.226 -11.639 4.834 1.00 95.12 113 ARG A CA 1
ATOM 916 C C . ARG A 1 113 ? -22.736 -11.553 5.054 1.00 95.12 113 ARG A C 1
ATOM 918 O O . ARG A 1 113 ? -23.197 -10.577 5.635 1.00 95.12 113 ARG A O 1
ATOM 925 N N . GLU A 1 114 ? -23.494 -12.579 4.669 1.00 95.19 114 GLU A N 1
ATOM 926 C CA . GLU A 1 114 ? -24.953 -12.590 4.846 1.00 95.19 114 GLU A CA 1
ATOM 927 C C . GLU A 1 114 ? -25.372 -12.573 6.317 1.00 95.19 114 GLU A C 1
ATOM 929 O O . GLU A 1 114 ? -26.324 -11.873 6.672 1.00 95.19 114 GLU A O 1
ATOM 934 N N . LYS A 1 115 ? -24.652 -13.290 7.193 1.00 95.88 115 LYS A N 1
ATOM 935 C CA . LYS A 1 115 ? -24.885 -13.233 8.644 1.00 95.88 115 LYS A CA 1
ATOM 936 C C . LYS A 1 115 ? -24.720 -11.808 9.169 1.00 95.88 115 LYS A C 1
ATOM 938 O O . LYS A 1 115 ? -25.602 -11.307 9.861 1.00 95.88 115 LYS A O 1
ATOM 943 N N . TRP A 1 116 ? -23.612 -11.150 8.830 1.00 97.44 116 TRP A N 1
ATOM 944 C CA . TRP A 1 116 ? -23.329 -9.782 9.264 1.00 97.44 116 TRP A CA 1
ATOM 945 C C . TRP A 1 116 ? -24.341 -8.780 8.708 1.00 97.44 116 TRP A C 1
ATOM 947 O O . TRP A 1 116 ? -24.859 -7.959 9.462 1.00 97.44 116 TRP A O 1
ATOM 957 N N . ARG A 1 117 ? -24.665 -8.875 7.415 1.00 97.06 117 ARG A N 1
ATOM 958 C CA . ARG A 1 117 ? -25.650 -8.014 6.752 1.00 97.06 117 ARG A CA 1
ATOM 959 C C . ARG A 1 117 ? -27.034 -8.145 7.387 1.00 97.06 117 ARG A C 1
ATOM 961 O O . ARG A 1 117 ? -27.636 -7.138 7.750 1.00 97.06 117 ARG A O 1
ATOM 968 N N . THR A 1 118 ? -27.501 -9.379 7.586 1.00 96.88 118 THR A N 1
ATOM 969 C CA . THR A 1 118 ? -28.799 -9.670 8.221 1.00 96.88 118 THR A CA 1
ATOM 970 C C . THR A 1 118 ? -28.837 -9.164 9.659 1.00 96.88 118 THR A C 1
ATOM 972 O O . THR A 1 118 ? -29.821 -8.558 10.071 1.00 96.88 118 THR A O 1
ATOM 975 N N . HIS A 1 119 ? -27.755 -9.363 10.415 1.00 97.50 119 HIS A N 1
ATOM 976 C CA . HIS A 1 119 ? -27.638 -8.889 11.796 1.00 97.50 119 HIS A CA 1
ATOM 977 C C . HIS A 1 119 ? -27.723 -7.363 11.919 1.00 97.50 119 HIS A C 1
ATOM 979 O O . HIS A 1 119 ? -28.307 -6.844 12.869 1.00 97.50 119 HIS A O 1
ATOM 985 N N . LEU A 1 120 ? -27.141 -6.638 10.962 1.00 97.62 120 LEU A N 1
ATOM 986 C CA . LEU A 1 120 ? -27.223 -5.179 10.912 1.00 97.62 120 LEU A CA 1
ATOM 987 C C . LEU A 1 120 ? -28.535 -4.667 10.303 1.00 97.62 120 LEU A C 1
ATOM 989 O O . LEU A 1 120 ? -28.846 -3.492 10.479 1.00 97.62 120 LEU A O 1
ATOM 993 N N . GLY A 1 121 ? -29.294 -5.523 9.612 1.00 96.81 121 GLY A N 1
ATOM 994 C CA . GLY A 1 121 ? -30.520 -5.139 8.913 1.00 96.81 121 GLY A CA 1
ATOM 995 C C . GLY A 1 121 ? -30.266 -4.200 7.732 1.00 96.81 121 GLY A C 1
ATOM 996 O O . GLY A 1 121 ? -31.055 -3.287 7.513 1.00 96.81 121 GLY A O 1
ATOM 997 N N . LEU A 1 122 ? -29.151 -4.391 7.018 1.00 96.81 122 LEU A N 1
ATOM 998 C CA . LEU A 1 122 ? -28.735 -3.531 5.906 1.00 96.81 122 LEU A CA 1
ATOM 999 C C . LEU A 1 122 ? -29.016 -4.163 4.538 1.00 96.81 122 LEU A C 1
ATOM 1001 O O . LEU A 1 122 ? -28.937 -5.386 4.362 1.00 96.81 122 LEU A O 1
ATOM 1005 N N . GLU A 1 123 ? -29.266 -3.307 3.552 1.00 95.38 123 GLU A N 1
ATOM 1006 C CA . GLU A 1 123 ? -29.217 -3.682 2.139 1.00 95.38 123 GLU A CA 1
ATOM 1007 C C . GLU A 1 123 ? -27.767 -3.949 1.699 1.00 95.38 123 GLU A C 1
ATOM 1009 O O . GLU A 1 123 ? -26.811 -3.556 2.374 1.00 95.38 123 GLU A O 1
ATOM 1014 N N . ASP A 1 124 ? -27.583 -4.672 0.589 1.00 92.19 124 ASP A N 1
ATOM 1015 C CA . ASP A 1 124 ? -26.251 -5.144 0.170 1.00 92.19 124 ASP A CA 1
ATOM 1016 C C . ASP A 1 124 ? -25.280 -3.987 -0.118 1.00 92.19 124 ASP A C 1
ATOM 1018 O O . ASP A 1 124 ? -24.143 -4.012 0.354 1.00 92.19 124 ASP A O 1
ATOM 1022 N N . ASP A 1 125 ? -25.731 -2.944 -0.819 1.00 93.50 125 ASP A N 1
ATOM 1023 C CA . ASP A 1 125 ? -24.888 -1.793 -1.167 1.00 93.50 125 ASP A CA 1
ATOM 1024 C C . ASP A 1 125 ? -24.447 -1.000 0.073 1.00 93.50 125 ASP A C 1
ATOM 1026 O O . ASP A 1 125 ? -23.256 -0.706 0.229 1.00 93.50 125 ASP A O 1
ATOM 1030 N N . ASP A 1 126 ? -25.371 -0.739 1.003 1.00 94.88 126 ASP A N 1
ATOM 1031 C CA . ASP A 1 126 ? -25.083 -0.042 2.263 1.00 94.88 126 ASP A CA 1
ATOM 1032 C C . ASP A 1 126 ? -24.129 -0.858 3.141 1.00 94.88 126 ASP A C 1
ATOM 1034 O O . ASP A 1 126 ? -23.156 -0.335 3.697 1.00 94.88 126 ASP A O 1
ATOM 1038 N N . PHE A 1 127 ? -24.353 -2.173 3.222 1.00 96.62 127 PHE A N 1
ATOM 1039 C CA . PHE A 1 127 ? -23.459 -3.071 3.941 1.00 96.62 127 PHE A CA 1
ATOM 1040 C C . PHE A 1 127 ? -22.062 -3.086 3.322 1.00 96.62 127 PHE A C 1
ATOM 1042 O O . PHE A 1 127 ? -21.072 -3.034 4.052 1.00 96.62 127 PHE A O 1
ATOM 1049 N N . ARG A 1 128 ? -21.951 -3.146 1.989 1.00 94.06 128 ARG A N 1
ATOM 1050 C CA . ARG A 1 128 ? -20.660 -3.117 1.287 1.00 94.06 128 ARG A CA 1
ATOM 1051 C C . ARG A 1 128 ? -19.923 -1.808 1.539 1.00 94.06 128 ARG A C 1
ATOM 1053 O O . ARG A 1 128 ? -18.714 -1.852 1.772 1.00 94.06 128 ARG A O 1
ATOM 1060 N N . ALA A 1 129 ? -20.619 -0.672 1.505 1.00 92.56 129 ALA A N 1
ATOM 1061 C CA . ALA A 1 129 ? -20.039 0.637 1.792 1.00 92.56 129 ALA A CA 1
ATOM 1062 C C . ALA A 1 129 ? -19.478 0.696 3.221 1.00 92.56 129 ALA A C 1
ATOM 1064 O O . ALA A 1 129 ? -18.310 1.040 3.408 1.00 92.56 129 ALA A O 1
ATOM 1065 N N . PHE A 1 130 ? -20.258 0.250 4.209 1.00 95.62 130 PHE A N 1
ATOM 1066 C CA . PHE A 1 130 ? -19.813 0.125 5.595 1.00 95.62 130 PHE A CA 1
ATOM 1067 C C . PHE A 1 130 ? -18.626 -0.841 5.746 1.00 95.62 130 PHE A C 1
ATOM 1069 O O . PHE A 1 130 ? -17.577 -0.471 6.277 1.00 95.62 130 PHE A O 1
ATOM 1076 N N . ALA A 1 131 ? -18.759 -2.079 5.269 1.00 95.06 131 ALA A N 1
ATOM 1077 C CA . ALA A 1 131 ? -17.785 -3.143 5.490 1.00 95.06 131 ALA A CA 1
ATOM 1078 C C . ALA A 1 131 ? -16.418 -2.832 4.861 1.00 95.06 131 ALA A C 1
ATOM 1080 O O . ALA A 1 131 ? -15.390 -3.192 5.433 1.00 95.06 131 ALA A O 1
ATOM 1081 N N . LYS A 1 132 ? -16.376 -2.098 3.739 1.00 92.12 132 LYS A N 1
ATOM 1082 C CA . LYS A 1 132 ? -15.126 -1.616 3.123 1.00 92.12 132 LYS A CA 1
ATOM 1083 C C . LYS A 1 132 ? -14.304 -0.700 4.033 1.00 92.12 132 LYS A C 1
ATOM 1085 O O . LYS A 1 132 ? -13.091 -0.604 3.844 1.00 92.12 132 LYS A O 1
ATOM 1090 N N . THR A 1 133 ? -14.916 -0.062 5.032 1.00 94.12 133 THR A N 1
ATOM 1091 C CA . THR A 1 133 ? -14.200 0.786 6.001 1.00 94.12 133 THR A CA 1
ATOM 1092 C C . THR A 1 133 ? -13.521 -0.014 7.115 1.00 94.12 133 THR A C 1
ATOM 1094 O O . THR A 1 133 ? -12.586 0.492 7.735 1.00 94.12 133 THR A O 1
ATOM 1097 N N . LEU A 1 134 ? -13.944 -1.258 7.371 1.00 94.50 134 LEU A N 1
ATOM 1098 C CA . LEU A 1 134 ? -13.475 -2.050 8.509 1.00 94.50 134 LEU A CA 1
ATOM 1099 C C . LEU A 1 134 ? -12.034 -2.530 8.323 1.00 94.50 134 LEU A C 1
ATOM 1101 O O . LEU A 1 134 ? -11.640 -2.964 7.237 1.00 94.50 134 LEU A O 1
ATOM 1105 N N . ARG A 1 135 ? -11.257 -2.480 9.405 1.00 92.81 135 ARG A N 1
ATOM 1106 C CA . ARG A 1 135 ? -9.892 -2.999 9.509 1.00 92.81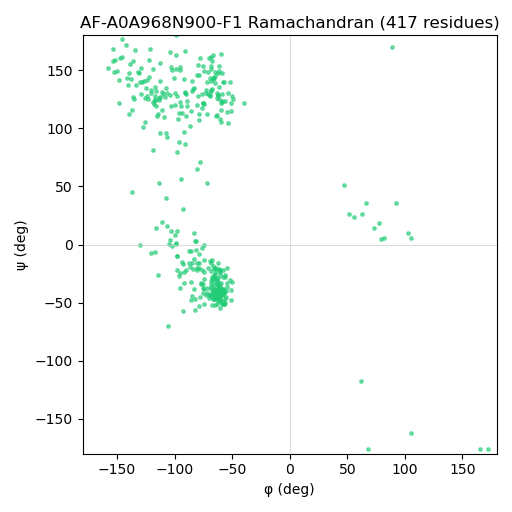 135 ARG A CA 1
ATOM 1107 C C . ARG A 1 135 ? -9.722 -3.760 10.830 1.00 92.81 135 ARG A C 1
ATOM 1109 O O . ARG A 1 135 ? -10.018 -3.231 11.898 1.00 92.81 135 ARG A O 1
ATOM 1116 N N . PHE A 1 136 ? -9.250 -5.001 10.776 1.00 91.50 136 PHE A N 1
ATOM 1117 C CA . PHE A 1 136 ? -9.057 -5.888 11.926 1.00 91.50 136 PHE A CA 1
ATOM 1118 C C . PHE A 1 136 ? -7.568 -6.163 12.170 1.00 91.50 136 PHE A C 1
ATOM 1120 O O . PHE A 1 136 ? -6.976 -7.060 11.577 1.00 91.50 136 PHE A O 1
ATOM 1127 N N . GLN A 1 137 ? -6.966 -5.395 13.075 1.00 87.50 137 GLN A N 1
ATOM 1128 C CA . GLN A 1 137 ? -5.568 -5.509 13.493 1.00 87.50 137 GLN A CA 1
ATOM 1129 C C . GLN A 1 137 ? -5.478 -6.319 14.794 1.00 87.50 137 GLN A C 1
ATOM 1131 O O . GLN A 1 137 ? -5.393 -5.778 15.899 1.00 87.50 137 GLN A O 1
ATOM 1136 N N . LEU A 1 138 ? -5.552 -7.641 14.671 1.00 85.00 138 LEU A N 1
ATOM 1137 C CA . LEU A 1 138 ? -5.522 -8.565 15.809 1.00 85.00 138 LEU A CA 1
ATOM 1138 C C . LEU A 1 138 ? -4.130 -9.167 16.027 1.00 85.00 138 LEU A C 1
ATOM 1140 O O . LEU A 1 138 ? -3.270 -9.075 15.154 1.00 85.00 138 LEU A O 1
ATOM 1144 N N . ASP A 1 139 ? -3.892 -9.729 17.218 1.00 79.50 139 ASP A N 1
ATOM 1145 C CA . ASP A 1 139 ? -2.548 -10.128 17.687 1.00 79.50 139 ASP A CA 1
ATOM 1146 C C . ASP A 1 139 ? -1.510 -8.988 17.559 1.00 79.50 139 ASP A C 1
ATOM 1148 O O . ASP A 1 139 ? -0.309 -9.206 17.388 1.00 79.50 139 ASP A O 1
ATOM 1152 N N . HIS A 1 140 ? -1.975 -7.733 17.591 1.00 70.50 140 HIS A N 1
ATOM 1153 C CA . HIS A 1 140 ? -1.167 -6.581 17.195 1.00 70.50 140 HIS A CA 1
ATOM 1154 C C . HIS A 1 140 ? -0.176 -6.186 18.294 1.00 70.50 140 HIS A C 1
ATOM 1156 O O . HIS A 1 140 ? 1.007 -5.974 18.033 1.00 70.50 140 HIS A O 1
ATOM 1162 N N . PHE A 1 141 ? -0.654 -6.148 19.543 1.00 67.44 141 PHE A N 1
ATOM 1163 C CA . PHE A 1 141 ? 0.149 -5.777 20.717 1.00 67.44 141 PHE A CA 1
ATOM 1164 C C . PHE A 1 141 ? 0.798 -6.978 21.417 1.00 67.44 141 PHE A C 1
ATOM 1166 O O . PHE A 1 141 ? 1.717 -6.797 22.208 1.00 67.44 141 PHE A O 1
ATOM 1173 N N . GLY A 1 142 ? 0.323 -8.200 21.148 1.00 59.38 142 GLY A N 1
ATOM 1174 C CA . GLY A 1 142 ? 0.792 -9.432 21.797 1.00 59.38 142 GLY A CA 1
ATOM 1175 C C . GLY A 1 142 ? 2.150 -9.935 21.297 1.00 59.38 142 GLY A C 1
ATOM 1176 O O . GLY A 1 142 ? 2.674 -10.925 21.809 1.00 59.38 142 GLY A O 1
ATOM 1177 N N . ARG A 1 143 ? 2.739 -9.270 20.297 1.00 61.84 143 ARG A N 1
ATOM 1178 C CA . ARG A 1 143 ? 4.019 -9.669 19.706 1.00 61.84 143 ARG A CA 1
ATOM 1179 C C . ARG A 1 143 ? 5.139 -9.441 20.717 1.00 61.84 143 ARG A C 1
ATOM 1181 O O . ARG A 1 143 ? 5.313 -8.328 21.209 1.00 61.84 143 ARG A O 1
ATOM 1188 N N . ARG A 1 144 ? 5.944 -10.481 20.967 1.00 58.22 144 ARG A N 1
ATOM 1189 C CA . ARG A 1 144 ? 7.127 -10.430 21.851 1.00 58.22 144 ARG A CA 1
ATOM 1190 C C . ARG A 1 144 ? 8.049 -9.246 21.515 1.00 58.22 144 ARG A C 1
ATOM 1192 O O . ARG A 1 144 ? 8.606 -8.628 22.416 1.00 58.22 144 ARG A O 1
ATOM 1199 N N . ASP A 1 145 ? 8.098 -8.875 20.237 1.00 65.19 145 ASP A N 1
ATOM 1200 C CA . ASP A 1 145 ? 8.961 -7.817 19.712 1.00 65.19 145 ASP A CA 1
ATOM 1201 C C . ASP A 1 145 ? 8.236 -6.480 19.496 1.00 65.19 145 ASP A C 1
ATOM 1203 O O . ASP A 1 145 ? 8.820 -5.556 18.936 1.00 65.19 145 ASP A O 1
ATOM 1207 N N . PHE A 1 146 ? 6.977 -6.325 19.932 1.00 74.50 146 PHE A N 1
ATOM 1208 C CA . PHE A 1 146 ? 6.230 -5.072 19.746 1.00 74.50 146 PHE A CA 1
ATOM 1209 C C . PHE A 1 146 ? 6.966 -3.882 20.370 1.00 74.50 146 PHE A C 1
ATOM 1211 O O . PHE A 1 146 ? 7.066 -2.816 19.767 1.00 74.50 146 PHE A O 1
ATOM 1218 N N . LYS A 1 147 ? 7.566 -4.088 21.548 1.00 76.88 147 LYS A N 1
ATOM 1219 C CA . LYS A 1 147 ? 8.397 -3.082 22.215 1.00 76.88 147 LYS A CA 1
ATOM 1220 C C . LYS A 1 147 ? 9.608 -2.689 21.364 1.00 76.88 147 LYS A C 1
ATOM 1222 O O . LYS A 1 147 ? 9.851 -1.502 21.180 1.00 76.88 147 LYS A O 1
ATOM 1227 N N . ALA A 1 148 ? 10.318 -3.669 20.802 1.00 77.25 148 ALA A N 1
ATOM 1228 C CA . ALA A 1 148 ? 11.442 -3.419 19.902 1.00 77.25 148 ALA A CA 1
ATOM 1229 C C . ALA A 1 148 ? 10.988 -2.681 18.633 1.00 77.25 148 ALA A C 1
ATOM 1231 O O . ALA A 1 148 ? 11.603 -1.694 18.252 1.00 77.25 148 ALA A O 1
ATOM 1232 N N . TYR A 1 149 ? 9.860 -3.084 18.040 1.00 77.50 149 TYR A N 1
ATOM 1233 C CA . TYR A 1 149 ? 9.264 -2.404 16.890 1.00 77.50 149 TYR A CA 1
ATOM 1234 C C . TYR A 1 149 ? 8.954 -0.930 17.184 1.00 77.50 149 TYR A C 1
ATOM 1236 O O . TYR A 1 149 ? 9.336 -0.058 16.403 1.00 77.50 149 TYR A O 1
ATOM 1244 N N . VAL A 1 150 ? 8.301 -0.635 18.314 1.00 81.06 150 VAL A N 1
ATOM 1245 C CA . VAL A 1 150 ? 8.020 0.747 18.733 1.00 81.06 150 VAL A CA 1
ATOM 1246 C C . VAL A 1 150 ? 9.322 1.517 18.931 1.00 81.06 150 VAL A C 1
ATOM 1248 O O . VAL A 1 150 ? 9.437 2.640 18.457 1.00 81.06 150 VAL A O 1
ATOM 1251 N N . TYR A 1 151 ? 10.319 0.913 19.576 1.00 82.94 151 TYR A N 1
ATOM 1252 C CA . TYR A 1 151 ? 11.599 1.564 19.849 1.00 82.94 151 TYR A CA 1
ATOM 1253 C C . TYR A 1 151 ? 12.351 1.906 18.565 1.00 82.94 151 TYR A C 1
ATOM 1255 O O . TYR A 1 151 ? 12.733 3.056 18.376 1.00 82.94 151 TYR A O 1
ATOM 1263 N N . THR A 1 152 ? 12.450 0.961 17.631 1.00 77.56 152 THR A N 1
ATOM 1264 C CA . THR A 1 152 ? 13.011 1.214 16.302 1.00 77.56 152 THR A CA 1
ATOM 1265 C C . THR A 1 152 ? 12.254 2.331 15.586 1.00 77.56 152 THR A C 1
ATOM 1267 O O . THR A 1 152 ? 12.870 3.185 14.956 1.00 77.56 152 THR A O 1
ATOM 1270 N N . LYS A 1 153 ? 10.918 2.374 15.686 1.00 81.19 153 LYS A N 1
ATOM 1271 C CA . LYS A 1 153 ? 10.128 3.454 15.079 1.00 81.19 153 LYS A CA 1
ATOM 1272 C C . LYS A 1 153 ? 10.392 4.813 15.725 1.00 81.19 153 LYS A C 1
ATOM 1274 O O . LYS A 1 153 ? 10.463 5.785 14.984 1.00 81.19 153 LYS A O 1
ATOM 1279 N N . LEU A 1 154 ? 10.570 4.881 17.045 1.00 84.69 154 LEU A N 1
ATOM 1280 C CA . LEU A 1 154 ? 10.958 6.108 17.748 1.00 84.69 154 LEU A CA 1
ATOM 1281 C C . LEU A 1 154 ? 12.338 6.593 17.286 1.00 84.69 154 LEU A C 1
ATOM 1283 O O . LEU A 1 154 ? 12.477 7.750 16.897 1.00 84.69 154 LEU A O 1
ATOM 1287 N N . GLU A 1 155 ? 13.329 5.701 17.242 1.00 81.44 155 GLU A N 1
ATOM 1288 C CA . GLU A 1 155 ? 14.694 6.034 16.811 1.00 81.44 155 GLU A CA 1
ATOM 1289 C C . GLU A 1 155 ? 14.726 6.534 15.367 1.00 81.44 155 GLU A C 1
ATOM 1291 O O . GLU A 1 155 ? 15.340 7.561 15.082 1.00 81.44 155 GLU A O 1
ATOM 1296 N N . LEU A 1 156 ? 13.999 5.863 14.467 1.00 71.88 156 LEU A N 1
ATOM 1297 C CA . LEU A 1 156 ? 13.898 6.247 13.057 1.00 71.88 156 LEU A CA 1
ATOM 1298 C C . LEU A 1 156 ? 13.362 7.669 12.852 1.00 71.88 156 LEU A C 1
ATOM 1300 O O . LEU A 1 156 ? 13.681 8.291 11.841 1.00 71.88 156 LEU A O 1
ATOM 1304 N N . VAL A 1 157 ? 12.553 8.183 13.783 1.00 77.38 157 VAL A N 1
ATOM 1305 C CA . VAL A 1 157 ? 11.998 9.545 13.721 1.00 77.38 157 VAL A CA 1
ATOM 1306 C C . VAL A 1 157 ? 12.713 10.528 14.657 1.00 77.38 157 VAL A C 1
ATOM 1308 O O . VAL A 1 157 ? 12.238 11.646 14.853 1.00 77.38 157 VAL A O 1
ATOM 1311 N N . GLY A 1 158 ? 13.860 10.137 15.226 1.00 81.06 158 GLY A N 1
ATOM 1312 C CA . GLY A 1 158 ? 14.689 10.993 16.081 1.00 81.06 158 GLY A CA 1
ATOM 1313 C C . GLY A 1 158 ? 14.168 11.164 17.511 1.00 81.06 158 GLY A C 1
ATOM 1314 O O . GLY A 1 158 ? 14.568 12.102 18.206 1.00 81.06 158 GLY A O 1
ATOM 1315 N N . LEU A 1 159 ? 13.277 10.280 17.964 1.00 87.12 159 LEU A N 1
ATOM 1316 C CA . LEU A 1 159 ? 12.793 10.238 19.340 1.00 87.12 159 LEU A CA 1
ATOM 1317 C C . LEU A 1 159 ? 13.645 9.292 20.191 1.00 87.12 159 LEU A C 1
ATOM 1319 O O . LEU A 1 159 ? 14.077 8.229 19.749 1.00 87.12 159 LEU A O 1
ATOM 1323 N N . LYS A 1 160 ? 13.873 9.674 21.448 1.00 87.12 160 LYS A N 1
ATOM 1324 C CA . LYS A 1 160 ? 14.629 8.878 22.419 1.00 87.12 160 LYS A CA 1
ATOM 1325 C C . LYS A 1 160 ? 13.872 7.610 22.780 1.00 87.12 160 LYS A C 1
ATOM 1327 O O . LYS A 1 160 ? 12.699 7.662 23.152 1.00 87.12 160 LYS A O 1
ATOM 1332 N N . THR A 1 161 ? 14.561 6.482 22.788 1.00 86.19 161 THR A N 1
ATOM 1333 C CA . THR A 1 161 ? 14.033 5.252 23.375 1.00 86.19 161 THR A CA 1
ATOM 1334 C C . THR A 1 161 ? 14.164 5.281 24.900 1.00 86.19 161 THR A C 1
ATOM 1336 O O . THR A 1 161 ? 15.096 5.887 25.440 1.00 86.19 161 THR A O 1
ATOM 1339 N N . PRO A 1 162 ? 13.213 4.689 25.647 1.00 80.00 162 PRO A N 1
ATOM 1340 C CA . PRO A 1 162 ? 13.344 4.556 27.093 1.00 80.00 162 PRO A CA 1
ATOM 1341 C C . PRO A 1 162 ? 14.602 3.756 27.446 1.00 80.00 162 PRO A C 1
ATOM 1343 O O . PRO A 1 162 ? 14.749 2.615 27.006 1.00 80.00 162 PRO A O 1
ATOM 1346 N N . SER A 1 163 ? 15.489 4.340 28.256 1.00 71.94 163 SER A N 1
ATOM 1347 C CA . SER A 1 163 ? 16.646 3.619 28.798 1.00 71.94 163 SER A CA 1
ATOM 1348 C C . SER A 1 163 ? 16.189 2.524 29.766 1.00 71.94 163 SER A C 1
ATOM 1350 O O . SER A 1 163 ? 15.257 2.736 30.544 1.00 71.94 163 SER A O 1
ATOM 1352 N N . ALA A 1 164 ? 16.880 1.382 29.746 1.00 65.06 164 ALA A N 1
ATOM 1353 C CA . ALA A 1 164 ? 16.694 0.307 30.719 1.00 65.06 164 ALA A CA 1
ATOM 1354 C C . ALA A 1 164 ? 16.996 0.752 32.165 1.00 65.06 164 ALA A C 1
ATOM 1356 O O . ALA A 1 164 ? 16.451 0.177 33.101 1.00 65.06 164 ALA A O 1
ATOM 1357 N N . ASP A 1 165 ? 17.803 1.804 32.338 1.00 59.38 165 ASP A N 1
ATOM 1358 C CA . ASP A 1 165 ? 18.251 2.303 33.644 1.00 59.38 165 ASP A CA 1
ATOM 1359 C C . ASP A 1 165 ? 17.264 3.292 34.290 1.00 59.38 165 ASP A C 1
ATOM 1361 O O . ASP A 1 165 ? 17.468 3.742 35.419 1.00 59.38 165 ASP A O 1
ATOM 1365 N N . ARG A 1 166 ? 16.191 3.679 33.585 1.00 61.62 166 ARG A N 1
ATOM 1366 C CA . ARG A 1 166 ? 15.149 4.552 34.142 1.00 61.62 166 ARG A CA 1
ATOM 1367 C C . ARG A 1 166 ? 14.047 3.722 34.792 1.00 61.62 166 ARG A C 1
ATOM 1369 O O . ARG A 1 166 ? 13.461 2.854 34.157 1.00 61.62 166 ARG A O 1
ATOM 1376 N N . ALA A 1 167 ? 13.694 4.079 36.027 1.00 57.41 167 ALA A N 1
ATOM 1377 C CA . ALA A 1 167 ? 12.611 3.440 36.779 1.00 57.41 167 ALA A CA 1
ATOM 1378 C C . ALA A 1 167 ? 11.215 3.618 36.144 1.00 57.41 167 ALA A C 1
ATOM 1380 O O . ALA A 1 167 ? 10.325 2.816 36.406 1.00 57.41 167 ALA A O 1
ATOM 1381 N N . ALA A 1 168 ? 11.018 4.651 35.316 1.00 68.44 168 ALA A N 1
ATOM 1382 C CA . ALA A 1 168 ? 9.755 4.927 34.635 1.00 68.44 168 ALA A CA 1
ATOM 1383 C C . ALA A 1 168 ? 9.971 5.235 33.145 1.00 68.44 168 ALA A C 1
ATOM 1385 O O . ALA A 1 168 ? 10.885 5.979 32.770 1.00 68.44 168 ALA A O 1
ATOM 1386 N N . CYS A 1 169 ? 9.104 4.676 32.297 1.00 79.81 169 CYS A N 1
ATOM 1387 C CA . CYS A 1 169 ? 9.065 4.963 30.869 1.00 79.81 169 CYS A CA 1
ATOM 1388 C C . CYS A 1 169 ? 8.450 6.358 30.638 1.00 79.81 169 CYS A C 1
ATOM 1390 O O . CYS A 1 169 ? 7.295 6.572 31.008 1.00 79.81 169 CYS A O 1
ATOM 1392 N N . PRO A 1 170 ? 9.161 7.307 29.997 1.00 82.62 170 PRO A N 1
ATOM 1393 C CA .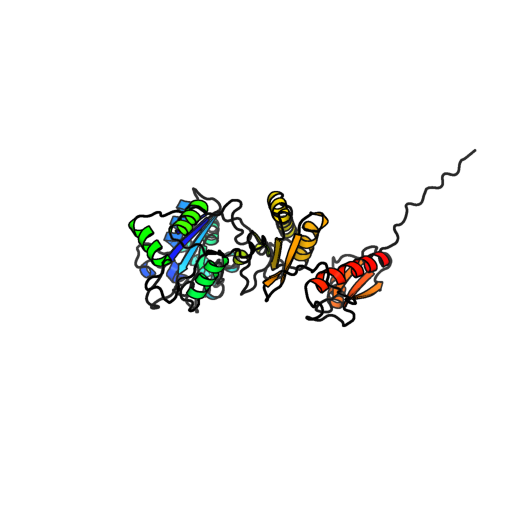 PRO A 1 170 ? 8.659 8.674 29.833 1.00 82.62 170 PRO A CA 1
ATOM 1394 C C . PRO A 1 170 ? 7.360 8.734 29.012 1.00 82.62 170 PRO A C 1
ATOM 1396 O O . PRO A 1 170 ? 6.488 9.551 29.291 1.00 82.62 170 PRO A O 1
ATOM 1399 N N . TYR A 1 171 ? 7.187 7.824 28.048 1.00 86.75 171 TYR A N 1
ATOM 1400 C CA . TYR A 1 171 ? 5.966 7.733 27.245 1.00 86.75 171 TYR A CA 1
ATOM 1401 C C . TYR A 1 171 ? 4.752 7.270 28.061 1.00 86.75 171 TYR A C 1
ATOM 1403 O O . TYR A 1 171 ? 3.648 7.760 27.844 1.00 86.75 171 TYR A O 1
ATOM 1411 N N . GLU A 1 172 ? 4.940 6.360 29.021 1.00 83.38 172 GLU A N 1
ATOM 1412 C CA . GLU A 1 172 ? 3.850 5.896 29.891 1.00 83.38 172 GLU A CA 1
ATOM 1413 C C . GLU A 1 172 ? 3.375 7.015 30.822 1.00 83.38 172 GLU A C 1
ATOM 1415 O O . GLU A 1 172 ? 2.170 7.220 30.976 1.00 83.38 172 GLU A O 1
ATOM 1420 N N . SER A 1 173 ? 4.311 7.786 31.386 1.00 83.75 173 SER A N 1
ATOM 1421 C CA . SER A 1 173 ? 3.987 8.952 32.213 1.00 83.75 173 SER A CA 1
ATOM 1422 C C . SER A 1 173 ? 3.188 10.001 31.436 1.00 83.75 173 SER A C 1
ATOM 1424 O O . SER A 1 173 ? 2.223 10.546 31.968 1.00 83.75 173 SER A O 1
ATOM 1426 N N . LEU A 1 174 ? 3.526 10.241 30.165 1.00 87.44 174 LEU A N 1
ATOM 1427 C CA . LEU A 1 174 ? 2.781 11.170 29.310 1.00 87.44 174 LEU A CA 1
ATOM 1428 C C . LEU A 1 174 ? 1.356 10.699 29.028 1.00 87.44 174 LEU A C 1
ATOM 1430 O O . LEU A 1 174 ? 0.422 11.491 29.118 1.00 87.44 174 LEU A O 1
ATOM 1434 N N . ILE A 1 175 ? 1.163 9.406 28.759 1.00 84.44 175 ILE A N 1
ATOM 1435 C CA . ILE A 1 175 ? -0.182 8.849 28.559 1.00 84.44 175 ILE A CA 1
ATOM 1436 C C . ILE A 1 175 ? -1.037 9.050 29.816 1.00 84.44 175 ILE A C 1
ATOM 1438 O O . ILE A 1 175 ? -2.193 9.455 29.707 1.00 84.44 175 ILE A O 1
ATOM 1442 N N . GLN A 1 176 ? -0.478 8.820 31.010 1.00 83.62 176 GLN A N 1
ATOM 1443 C CA . GLN A 1 176 ? -1.191 9.079 32.265 1.00 83.62 176 GLN A CA 1
ATOM 1444 C C . GLN A 1 176 ? -1.565 10.559 32.418 1.00 83.62 176 GLN A C 1
ATOM 1446 O O . GLN A 1 176 ? -2.697 10.865 32.787 1.00 83.62 176 GLN A O 1
ATOM 1451 N N . GLN A 1 177 ? -0.654 11.477 32.082 1.00 84.50 177 GLN A N 1
ATOM 1452 C CA . GLN A 1 177 ? -0.936 12.913 32.117 1.00 84.50 177 GLN A CA 1
ATOM 1453 C C . GLN A 1 177 ? -2.070 13.301 31.161 1.00 84.50 177 GLN A C 1
ATOM 1455 O O . GLN A 1 177 ? -2.977 14.028 31.569 1.00 84.50 177 GLN A O 1
ATOM 1460 N N . PHE A 1 178 ? -2.069 12.777 29.930 1.00 88.75 178 PHE A N 1
ATOM 1461 C CA . PHE A 1 178 ? -3.133 13.050 28.959 1.00 88.75 178 PHE A CA 1
ATOM 1462 C C . PHE A 1 178 ? -4.489 12.543 29.451 1.00 88.75 178 PHE A C 1
ATOM 1464 O O . PHE A 1 178 ? -5.482 13.256 29.338 1.00 88.75 178 PHE A O 1
ATOM 1471 N N . LEU A 1 179 ? -4.531 11.356 30.067 1.00 84.56 179 LEU A N 1
ATOM 1472 C CA . LEU A 1 179 ? -5.762 10.804 30.639 1.00 84.56 179 LEU A CA 1
ATOM 1473 C C . LEU A 1 179 ? -6.318 11.646 31.794 1.00 84.56 179 LEU A C 1
ATOM 1475 O O . LEU A 1 179 ? -7.534 11.709 31.960 1.00 84.56 179 LEU A O 1
ATOM 1479 N N . MET A 1 180 ? -5.449 12.271 32.595 1.00 84.44 180 MET A N 1
ATOM 1480 C CA . MET A 1 180 ? -5.868 13.072 33.747 1.00 84.44 180 MET A CA 1
ATOM 1481 C C . MET A 1 180 ? -6.285 14.493 33.359 1.00 84.44 180 MET A C 1
ATOM 1483 O O . MET A 1 180 ? -7.322 14.966 33.814 1.00 84.44 180 MET A O 1
ATOM 1487 N N . ASN A 1 181 ? -5.477 15.172 32.539 1.00 83.31 181 ASN A N 1
ATOM 1488 C CA . ASN A 1 181 ? -5.556 16.627 32.366 1.00 83.31 181 ASN A CA 1
ATOM 1489 C C . ASN A 1 181 ? -5.611 17.074 30.894 1.00 83.31 181 ASN A C 1
ATOM 1491 O O . ASN A 1 181 ? -5.691 18.272 30.621 1.00 83.31 181 ASN A O 1
ATOM 1495 N N . GLY A 1 182 ? -5.567 16.140 29.940 1.00 78.50 182 GLY A N 1
ATOM 1496 C CA . GLY A 1 182 ? -5.343 16.451 28.531 1.00 78.50 182 GLY A CA 1
ATOM 1497 C C . GLY A 1 182 ? -3.920 16.967 28.259 1.00 78.50 182 GLY A C 1
ATOM 1498 O O . GLY A 1 182 ? -3.080 17.002 29.162 1.00 78.50 182 GLY A O 1
ATOM 1499 N N . PRO A 1 183 ? -3.614 17.366 27.013 1.00 81.00 183 PRO A N 1
ATOM 1500 C CA . PRO A 1 183 ? -4.514 17.460 25.858 1.00 81.00 183 PRO A CA 1
ATOM 1501 C C . PRO A 1 183 ? -4.868 16.099 25.226 1.00 81.00 183 PRO A C 1
ATOM 1503 O O . PRO A 1 183 ? -4.106 15.141 25.301 1.00 81.00 183 PRO A O 1
ATOM 1506 N N . ASN A 1 184 ? -6.037 16.037 24.575 1.00 85.19 184 ASN A N 1
ATOM 1507 C CA . ASN A 1 184 ? -6.579 14.826 23.929 1.00 85.19 184 ASN A CA 1
ATOM 1508 C C . ASN A 1 184 ? -6.454 14.835 22.393 1.00 85.19 184 ASN A C 1
ATOM 1510 O O . ASN A 1 184 ? -6.962 13.936 21.724 1.00 85.19 184 ASN A O 1
ATOM 1514 N N . SER A 1 185 ? -5.822 15.866 21.829 1.00 88.69 185 SER A N 1
ATOM 1515 C CA . SER A 1 185 ? -5.619 16.043 20.392 1.00 88.69 185 SER A CA 1
ATOM 1516 C C . SER A 1 185 ? -4.311 16.782 20.153 1.00 88.69 185 SER A C 1
ATOM 1518 O O . SER A 1 185 ? -3.987 17.714 20.888 1.00 88.69 185 SER A O 1
ATOM 1520 N N . PHE A 1 186 ? -3.596 16.381 19.106 1.00 89.75 186 PHE A N 1
ATOM 1521 C CA . PHE A 1 186 ? -2.344 16.992 18.681 1.00 89.75 186 PHE A CA 1
ATOM 1522 C C . PHE A 1 186 ? -2.332 17.122 17.162 1.00 89.75 186 PHE A C 1
ATOM 1524 O O . PHE A 1 186 ? -2.782 16.224 16.449 1.00 89.75 186 PHE A O 1
ATOM 1531 N N . ASP A 1 187 ? -1.768 18.219 16.681 1.00 90.06 187 ASP A N 1
ATOM 1532 C CA . ASP A 1 187 ? -1.268 18.330 15.316 1.00 90.06 187 ASP A CA 1
ATOM 1533 C C . ASP A 1 187 ? 0.257 18.114 15.289 1.00 90.06 187 ASP A C 1
ATOM 1535 O O . ASP A 1 187 ? 0.899 17.875 16.314 1.00 90.06 187 ASP A O 1
ATOM 1539 N N . GLY A 1 188 ? 0.863 18.184 14.102 1.00 85.56 188 GLY A N 1
ATOM 1540 C CA . GLY A 1 188 ? 2.303 17.954 13.961 1.00 85.56 188 GLY A CA 1
ATOM 1541 C C . GLY A 1 188 ? 3.183 18.984 14.682 1.00 85.56 188 GLY A C 1
ATOM 1542 O O . GLY A 1 188 ? 4.294 18.642 15.086 1.00 85.56 188 GLY A O 1
ATOM 1543 N N . ALA A 1 189 ? 2.711 20.223 14.847 1.00 87.44 189 ALA A N 1
ATOM 1544 C CA . ALA A 1 189 ? 3.468 21.286 15.506 1.00 87.44 189 ALA A CA 1
ATOM 1545 C C . ALA A 1 189 ? 3.406 21.130 17.031 1.00 87.44 189 ALA A C 1
ATOM 1547 O O . ALA A 1 189 ? 4.440 21.002 17.683 1.00 87.44 189 ALA A O 1
ATOM 1548 N N . SER A 1 190 ? 2.199 21.016 17.581 1.00 91.00 190 SER A N 1
ATOM 1549 C CA . SER A 1 190 ? 1.963 20.816 19.015 1.00 91.00 190 SER A CA 1
ATOM 1550 C C . SER A 1 190 ? 2.557 19.506 19.542 1.00 91.00 190 SER A C 1
ATOM 1552 O O . SER A 1 190 ? 3.072 19.474 20.661 1.00 91.00 190 SER A O 1
ATOM 1554 N N . LEU A 1 191 ? 2.558 18.429 18.744 1.00 89.88 191 LEU A N 1
ATOM 1555 C CA . LEU A 1 191 ? 3.236 17.183 19.113 1.00 89.88 191 LEU A CA 1
ATOM 1556 C C . LEU A 1 191 ? 4.758 17.365 19.184 1.00 89.88 191 LEU A C 1
ATOM 1558 O O . LEU A 1 191 ? 5.397 16.838 20.093 1.00 89.88 191 LEU A O 1
ATOM 1562 N N . ARG A 1 192 ? 5.348 18.125 18.254 1.00 87.75 192 ARG A N 1
ATOM 1563 C CA . ARG A 1 192 ? 6.786 18.425 18.267 1.00 87.75 192 ARG A CA 1
ATOM 1564 C C . ARG A 1 192 ? 7.167 19.270 19.480 1.00 87.75 192 ARG A C 1
ATOM 1566 O O . ARG A 1 192 ? 8.114 18.908 20.171 1.00 87.75 192 ARG A O 1
ATOM 1573 N N . GLU A 1 193 ? 6.413 20.326 19.772 1.00 89.75 193 GLU A N 1
ATOM 1574 C CA . GLU A 1 193 ? 6.621 21.171 20.957 1.00 89.75 193 GLU A CA 1
ATOM 1575 C C . GLU A 1 193 ? 6.523 20.365 22.259 1.00 89.75 193 GLU A C 1
ATOM 1577 O O . GLU A 1 193 ? 7.333 20.537 23.171 1.00 89.75 193 GLU A O 1
ATOM 1582 N N . LEU A 1 194 ? 5.559 19.441 22.342 1.00 89.75 194 LEU A N 1
ATOM 1583 C CA . LEU A 1 194 ? 5.463 18.483 23.441 1.00 89.75 194 LEU A CA 1
ATOM 1584 C C . LEU A 1 194 ? 6.737 17.627 23.529 1.00 89.75 194 LEU A C 1
ATOM 1586 O O . LEU A 1 194 ? 7.335 17.538 24.597 1.00 89.75 194 LEU A O 1
ATOM 1590 N N . CYS A 1 195 ? 7.186 17.021 22.427 1.00 89.56 195 CYS A N 1
ATOM 1591 C CA . CYS A 1 195 ? 8.405 16.212 22.424 1.00 89.56 195 CYS A CA 1
ATOM 1592 C C . CYS A 1 195 ? 9.656 17.010 22.827 1.00 89.56 195 CYS A C 1
ATOM 1594 O O . CYS A 1 195 ? 10.539 16.458 23.482 1.00 89.56 195 CYS A O 1
ATOM 1596 N N . GLU A 1 196 ? 9.742 18.288 22.463 1.00 89.12 196 GLU A N 1
ATOM 1597 C CA . GLU A 1 196 ? 10.821 19.191 22.875 1.00 89.12 196 GLU A CA 1
ATOM 1598 C C . GLU A 1 196 ? 10.771 19.483 24.375 1.00 89.12 196 GLU A C 1
ATOM 1600 O O . GLU A 1 196 ? 11.764 19.264 25.072 1.00 89.12 196 GLU A O 1
ATOM 1605 N N . ARG A 1 197 ? 9.607 19.902 24.887 1.00 88.38 197 ARG A N 1
ATOM 1606 C CA . ARG A 1 197 ? 9.397 20.219 26.308 1.00 88.38 197 ARG A CA 1
ATOM 1607 C C . ARG A 1 197 ? 9.697 19.032 27.219 1.00 88.38 197 ARG A C 1
ATOM 1609 O O . ARG A 1 197 ? 10.342 19.196 28.250 1.00 88.38 197 ARG A O 1
ATOM 1616 N N . GLU A 1 198 ? 9.260 17.842 26.820 1.00 88.12 198 GLU A N 1
ATOM 1617 C CA . GLU A 1 198 ? 9.464 16.597 27.572 1.00 88.12 198 GLU A CA 1
ATOM 1618 C C . GLU A 1 198 ? 10.860 15.987 27.332 1.00 88.12 198 GLU A C 1
ATOM 1620 O O . GLU A 1 198 ? 11.183 14.902 27.822 1.00 88.12 198 GLU A O 1
ATOM 1625 N N . GLY A 1 199 ? 11.713 16.668 26.554 1.00 88.06 199 GLY A N 1
ATOM 1626 C CA . GLY A 1 199 ? 13.079 16.244 26.267 1.00 88.06 199 GLY A CA 1
ATOM 1627 C C . GLY A 1 199 ? 13.162 14.912 25.519 1.00 88.06 199 GLY A C 1
ATOM 1628 O O . GLY A 1 199 ? 14.167 14.207 25.656 1.00 88.06 199 GLY A O 1
ATOM 1629 N N . LEU A 1 200 ? 12.130 14.553 24.752 1.00 89.50 200 LEU A N 1
ATOM 1630 C CA . LEU A 1 200 ? 12.032 13.309 23.985 1.00 89.50 200 LEU A CA 1
ATOM 1631 C C . LEU A 1 200 ? 12.820 13.346 22.677 1.00 89.50 200 LEU A C 1
ATOM 1633 O O . LEU A 1 200 ? 13.155 12.286 22.157 1.00 89.50 200 LEU A O 1
ATOM 1637 N N . LEU A 1 201 ? 13.146 14.526 22.149 1.00 87.25 201 LEU A N 1
ATOM 1638 C CA . LEU A 1 201 ? 13.993 14.625 20.961 1.00 87.25 201 LEU A CA 1
ATOM 1639 C C . LEU A 1 201 ? 15.430 14.193 21.280 1.00 87.25 201 LEU A C 1
ATOM 1641 O O . LEU A 1 201 ? 16.023 14.615 22.281 1.00 87.25 201 LEU A O 1
ATOM 1645 N N . ALA A 1 202 ? 16.003 13.336 20.436 1.00 80.81 202 ALA A N 1
ATOM 1646 C CA . ALA A 1 202 ? 17.391 12.916 20.550 1.00 80.81 202 ALA A CA 1
ATOM 1647 C C . ALA A 1 202 ? 18.330 14.068 20.141 1.00 80.81 202 ALA A C 1
ATOM 1649 O O . ALA A 1 202 ? 18.402 14.443 18.970 1.00 80.81 202 ALA A O 1
ATOM 1650 N N . ASN A 1 203 ? 19.081 14.619 21.104 1.00 59.50 203 ASN A N 1
ATOM 1651 C CA . ASN A 1 203 ? 20.145 15.587 20.824 1.00 59.50 203 ASN A CA 1
ATOM 1652 C C . ASN A 1 203 ? 21.219 14.886 19.981 1.00 59.50 203 ASN A C 1
ATOM 1654 O O . ASN A 1 203 ? 21.896 13.993 20.483 1.00 59.50 203 ASN A O 1
ATOM 1658 N N . GLY A 1 204 ? 21.361 15.266 18.712 1.00 51.47 204 GLY A N 1
ATOM 1659 C CA . GLY A 1 204 ? 22.401 14.718 17.836 1.00 51.47 204 GLY A CA 1
ATOM 1660 C C . GLY A 1 204 ? 21.946 13.669 16.824 1.00 51.47 204 GLY A C 1
ATOM 1661 O O . GLY A 1 204 ? 22.790 13.123 16.123 1.00 51.47 204 GLY A O 1
ATOM 1662 N N . SER A 1 205 ? 20.644 13.436 16.640 1.00 42.41 205 SER A N 1
ATOM 1663 C CA . SER A 1 205 ? 20.181 12.817 15.390 1.00 42.41 205 SER A CA 1
ATOM 1664 C C . SER A 1 205 ? 20.082 13.871 14.285 1.00 42.41 205 SER A C 1
ATOM 1666 O O . SER A 1 205 ? 19.017 14.117 13.734 1.00 42.41 205 SER A O 1
ATOM 1668 N N . SER A 1 206 ? 21.225 14.436 13.887 1.00 41.88 206 SER A N 1
ATOM 1669 C CA . SER A 1 206 ? 21.447 14.748 12.473 1.00 41.88 206 SER A CA 1
ATOM 1670 C C . SER A 1 206 ? 21.660 13.423 11.729 1.00 41.88 206 SER A C 1
ATOM 1672 O O . SER A 1 206 ? 22.682 13.212 11.078 1.00 41.88 206 SER A O 1
ATOM 1674 N N . GLY A 1 207 ? 20.731 12.473 11.882 1.00 42.78 207 GLY A N 1
ATOM 1675 C CA . GLY A 1 207 ? 20.598 11.430 10.885 1.00 42.78 207 GLY A CA 1
ATOM 1676 C C . GLY A 1 207 ? 20.276 12.192 9.616 1.00 42.78 207 GLY A C 1
ATOM 1677 O O . GLY A 1 207 ? 19.352 13.007 9.644 1.00 42.78 207 GLY A O 1
ATOM 1678 N N . ASN A 1 208 ? 21.093 12.038 8.570 1.00 46.97 208 ASN A N 1
ATOM 1679 C CA . ASN A 1 208 ? 20.779 12.617 7.267 1.00 46.97 208 ASN A CA 1
ATOM 1680 C C . ASN A 1 208 ? 19.275 12.446 7.047 1.00 46.97 208 ASN A C 1
ATOM 1682 O O . ASN A 1 208 ? 18.813 11.304 7.177 1.00 46.97 208 ASN A O 1
ATOM 1686 N N . PRO A 1 209 ? 18.509 13.536 6.837 1.00 56.41 209 PRO A N 1
ATOM 1687 C CA . PRO A 1 209 ? 17.074 13.422 6.671 1.00 56.41 209 PRO A CA 1
ATOM 1688 C C . PRO A 1 209 ? 16.833 12.326 5.646 1.00 56.41 209 PRO A C 1
ATOM 1690 O O . PRO A 1 209 ? 17.455 12.323 4.578 1.00 56.41 209 PRO A O 1
ATOM 1693 N N . ARG A 1 210 ? 16.028 11.334 6.039 1.00 71.44 210 ARG A N 1
ATOM 1694 C CA . ARG A 1 210 ? 15.713 10.211 5.167 1.00 71.44 210 ARG A CA 1
ATOM 1695 C C . ARG A 1 210 ? 15.273 10.802 3.823 1.00 71.44 210 ARG A C 1
ATOM 1697 O O . ARG A 1 210 ? 14.421 11.693 3.835 1.00 71.44 210 ARG A O 1
ATOM 1704 N N . PRO A 1 211 ? 15.863 10.370 2.695 1.00 84.12 211 PRO A N 1
ATOM 1705 C CA . PRO A 1 211 ? 15.465 10.900 1.403 1.00 84.12 211 PRO A CA 1
ATOM 1706 C C . PRO A 1 211 ? 13.973 10.645 1.209 1.00 84.12 211 PRO A C 1
ATOM 1708 O O . PRO A 1 211 ? 13.492 9.570 1.578 1.00 84.12 211 PRO A O 1
ATOM 1711 N N . LEU A 1 212 ? 13.271 11.626 0.635 1.00 89.19 212 LEU A N 1
ATOM 1712 C CA . LEU A 1 212 ? 11.857 11.495 0.295 1.00 89.19 212 LEU A CA 1
ATOM 1713 C C . LEU A 1 212 ? 11.665 10.203 -0.503 1.00 89.19 212 LEU A C 1
ATOM 1715 O O . LEU A 1 212 ? 12.303 10.009 -1.540 1.00 89.19 212 LEU A O 1
ATOM 1719 N N . ALA A 1 213 ? 10.819 9.314 -0.003 1.00 91.19 213 ALA A N 1
ATOM 1720 C CA . ALA A 1 213 ? 10.570 8.012 -0.584 1.00 91.19 213 ALA A CA 1
ATOM 1721 C C . ALA A 1 213 ? 9.145 7.952 -1.132 1.00 91.19 213 ALA A C 1
ATOM 1723 O O . ALA A 1 213 ? 8.180 8.198 -0.412 1.00 91.19 213 ALA A O 1
ATOM 1724 N N . ILE A 1 214 ? 9.006 7.568 -2.398 1.00 95.19 214 ILE A N 1
ATOM 1725 C CA . ILE A 1 214 ? 7.707 7.292 -3.020 1.00 95.19 214 ILE A CA 1
ATOM 1726 C C . ILE A 1 214 ? 7.575 5.806 -3.360 1.00 95.19 214 ILE A C 1
ATOM 1728 O O . ILE A 1 214 ? 8.571 5.106 -3.522 1.00 95.19 214 ILE A O 1
ATOM 1732 N N . GLY A 1 215 ? 6.352 5.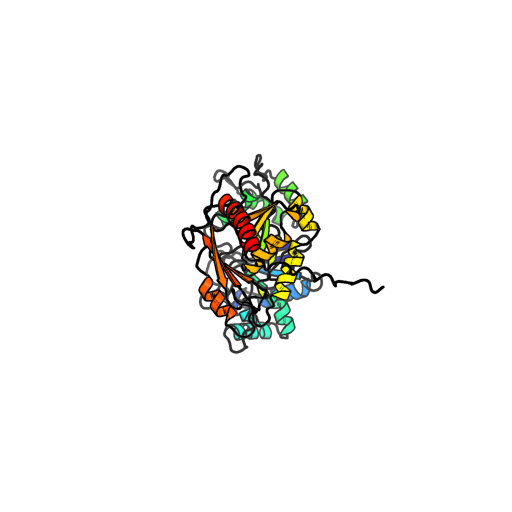297 -3.473 1.00 93.75 215 GLY A N 1
ATOM 1733 C CA . GLY A 1 215 ? 6.079 3.889 -3.751 1.00 93.75 215 GLY A CA 1
ATOM 1734 C C . GLY A 1 215 ? 5.098 3.688 -4.898 1.00 93.75 215 GLY A C 1
ATOM 1735 O O . GLY A 1 215 ? 4.089 4.384 -4.995 1.00 93.75 215 GLY A O 1
ATOM 1736 N N . VAL A 1 216 ? 5.361 2.687 -5.736 1.00 95.69 216 VAL A N 1
ATOM 1737 C CA . VAL A 1 216 ? 4.404 2.180 -6.727 1.00 95.69 216 VAL A CA 1
ATOM 1738 C C . VAL A 1 216 ? 4.104 0.728 -6.394 1.00 95.69 216 VAL A C 1
ATOM 1740 O O . VAL A 1 216 ? 5.010 -0.110 -6.372 1.00 95.69 216 VAL A O 1
ATOM 1743 N N . ARG A 1 217 ? 2.826 0.424 -6.153 1.00 93.81 217 ARG A N 1
ATOM 1744 C CA . ARG A 1 217 ? 2.364 -0.920 -5.813 1.00 93.81 217 ARG A CA 1
ATOM 1745 C C . ARG A 1 217 ? 1.262 -1.389 -6.744 1.00 93.81 217 ARG A C 1
ATOM 1747 O O . ARG A 1 217 ? 0.226 -0.742 -6.854 1.00 93.81 217 ARG A O 1
ATOM 1754 N N . SER A 1 218 ? 1.446 -2.551 -7.363 1.00 94.31 218 SER A N 1
ATOM 1755 C CA . SER A 1 218 ? 0.406 -3.184 -8.191 1.00 94.31 218 SER A CA 1
ATOM 1756 C C . SER A 1 218 ? -0.003 -4.571 -7.709 1.00 94.31 218 SER A C 1
ATOM 1758 O O . SER A 1 218 ? -0.958 -5.128 -8.230 1.00 94.31 218 SER A O 1
ATOM 1760 N N . PHE A 1 219 ? 0.694 -5.133 -6.725 1.00 87.31 219 PHE A N 1
ATOM 1761 C CA . PHE A 1 219 ? 0.301 -6.355 -6.032 1.00 87.31 219 PHE A CA 1
ATOM 1762 C C . PHE A 1 219 ? 0.897 -6.350 -4.624 1.00 87.31 219 PHE A C 1
ATOM 1764 O O . PHE A 1 219 ? 1.874 -5.652 -4.373 1.00 87.31 219 PHE A O 1
ATOM 1771 N N . VAL A 1 220 ? 0.313 -7.125 -3.711 1.00 79.00 220 VAL A N 1
ATOM 1772 C CA . VAL A 1 220 ? 0.756 -7.208 -2.310 1.00 79.00 220 VAL A CA 1
ATOM 1773 C C . VAL A 1 220 ? 1.376 -8.580 -2.070 1.00 79.00 220 VAL A C 1
ATOM 1775 O O . VAL A 1 220 ? 0.772 -9.601 -2.411 1.00 79.00 220 VAL A O 1
ATOM 1778 N N . ARG A 1 221 ? 2.582 -8.621 -1.493 1.00 70.50 221 ARG A N 1
ATOM 1779 C CA . ARG A 1 221 ? 3.212 -9.867 -1.015 1.00 70.50 221 ARG A CA 1
ATOM 1780 C C . ARG A 1 221 ? 2.929 -10.042 0.480 1.00 70.50 221 ARG A C 1
ATOM 1782 O O . ARG A 1 221 ? 2.794 -9.056 1.190 1.00 70.50 221 ARG A O 1
ATOM 1789 N N . PHE A 1 222 ? 2.911 -11.283 0.974 1.00 54.16 222 PHE A N 1
ATOM 1790 C CA . PHE A 1 222 ? 2.549 -11.605 2.368 1.00 54.16 222 PHE A CA 1
ATOM 1791 C C . PHE A 1 222 ? 3.304 -10.810 3.456 1.00 54.16 222 PHE A C 1
ATOM 1793 O O . PHE A 1 222 ? 2.732 -10.564 4.509 1.00 54.16 222 PHE A O 1
ATOM 1800 N N . ALA A 1 223 ? 4.556 -10.403 3.219 1.00 55.31 223 ALA A N 1
ATOM 1801 C CA . ALA A 1 223 ? 5.394 -9.701 4.202 1.00 55.31 223 ALA A CA 1
ATOM 1802 C C . ALA A 1 223 ? 5.772 -8.261 3.792 1.00 55.31 223 ALA A C 1
ATOM 1804 O O . ALA A 1 223 ? 6.703 -7.682 4.348 1.00 55.31 223 ALA A O 1
ATOM 1805 N N . GLU A 1 224 ? 5.105 -7.693 2.789 1.00 70.31 224 GLU A N 1
ATOM 1806 C CA . GLU A 1 224 ? 5.388 -6.342 2.294 1.00 70.31 224 GLU A CA 1
ATOM 1807 C C . GLU A 1 224 ? 4.649 -5.273 3.126 1.00 70.31 224 GLU A C 1
ATOM 1809 O O . GLU A 1 224 ? 3.528 -5.509 3.574 1.00 70.31 224 GLU A O 1
ATOM 1814 N N . ARG A 1 225 ? 5.306 -4.132 3.402 1.00 68.69 225 ARG A N 1
ATOM 1815 C CA . ARG A 1 225 ? 4.787 -3.051 4.268 1.00 68.69 225 ARG A CA 1
ATOM 1816 C C . ARG A 1 225 ? 5.052 -1.661 3.673 1.00 68.69 225 ARG A C 1
ATOM 1818 O O . ARG A 1 225 ? 5.515 -0.764 4.382 1.00 68.69 225 ARG A O 1
ATOM 1825 N N . LEU A 1 226 ? 4.805 -1.483 2.377 1.00 78.75 226 LEU A N 1
ATOM 1826 C CA . LEU A 1 226 ? 5.228 -0.318 1.603 1.00 78.75 226 LEU A CA 1
ATOM 1827 C C . LEU A 1 226 ? 4.686 0.989 2.178 1.00 78.75 226 LEU A C 1
ATOM 1829 O O . LEU A 1 226 ? 5.433 1.954 2.258 1.00 78.75 226 LEU A O 1
ATOM 1833 N N . GLU A 1 227 ? 3.452 1.022 2.683 1.00 72.88 227 GLU A N 1
ATOM 1834 C CA . GLU A 1 227 ? 2.854 2.218 3.299 1.00 72.88 227 GLU A CA 1
ATOM 1835 C C . GLU A 1 227 ? 3.580 2.671 4.573 1.00 72.88 227 GLU A C 1
ATOM 1837 O O . GLU A 1 227 ? 3.443 3.813 4.995 1.00 72.88 227 GLU A O 1
ATOM 1842 N N . SER A 1 228 ? 4.355 1.786 5.207 1.00 67.31 228 SER A N 1
ATOM 1843 C CA . SER A 1 228 ? 5.244 2.121 6.325 1.00 67.31 228 SER A CA 1
ATOM 1844 C C . SER A 1 228 ? 6.694 2.341 5.897 1.00 67.31 228 SER A C 1
ATOM 1846 O O . SER A 1 228 ? 7.516 2.738 6.729 1.00 67.31 228 SER A O 1
ATOM 1848 N N . GLU A 1 229 ? 7.022 2.019 4.648 1.00 75.69 229 GLU A N 1
ATOM 1849 C CA . GLU A 1 229 ? 8.346 2.166 4.059 1.00 75.69 229 GLU A CA 1
ATOM 1850 C C . GLU A 1 229 ? 8.469 3.474 3.274 1.00 75.69 229 GLU A C 1
ATOM 1852 O O . GLU A 1 229 ? 9.575 3.986 3.206 1.00 75.69 229 GLU A O 1
ATOM 1857 N N . VAL A 1 230 ? 7.405 4.053 2.720 1.00 84.56 230 VAL A N 1
ATOM 1858 C CA . VAL A 1 230 ? 7.484 5.271 1.887 1.00 84.56 230 VAL A CA 1
ATOM 1859 C C . VAL A 1 230 ? 6.629 6.409 2.438 1.00 84.56 230 VAL A C 1
ATOM 1861 O O . VAL A 1 230 ? 5.696 6.175 3.199 1.00 84.56 230 VAL A O 1
ATOM 1864 N N . ASP A 1 231 ? 6.947 7.641 2.047 1.00 86.06 231 ASP A N 1
ATOM 1865 C CA . ASP A 1 231 ? 6.198 8.840 2.435 1.00 86.06 231 ASP A CA 1
ATOM 1866 C C . ASP A 1 231 ? 4.893 8.973 1.638 1.00 86.06 231 ASP A C 1
ATOM 1868 O O . ASP A 1 231 ? 3.876 9.429 2.157 1.00 86.06 231 ASP A O 1
ATOM 1872 N N . GLU A 1 232 ? 4.905 8.550 0.372 1.00 88.94 232 GLU A N 1
ATOM 1873 C CA . GLU A 1 232 ? 3.737 8.563 -0.509 1.00 88.94 232 GLU A CA 1
ATOM 1874 C C . GLU A 1 232 ? 3.692 7.315 -1.385 1.00 88.94 232 GLU A C 1
ATOM 1876 O O . GLU A 1 232 ? 4.718 6.856 -1.879 1.00 88.94 232 GLU A O 1
ATOM 1881 N N . ILE A 1 233 ? 2.500 6.782 -1.645 1.00 91.75 233 ILE A N 1
ATOM 1882 C CA . ILE A 1 233 ? 2.325 5.549 -2.414 1.00 91.75 233 ILE A CA 1
ATOM 1883 C C . ILE A 1 233 ? 1.124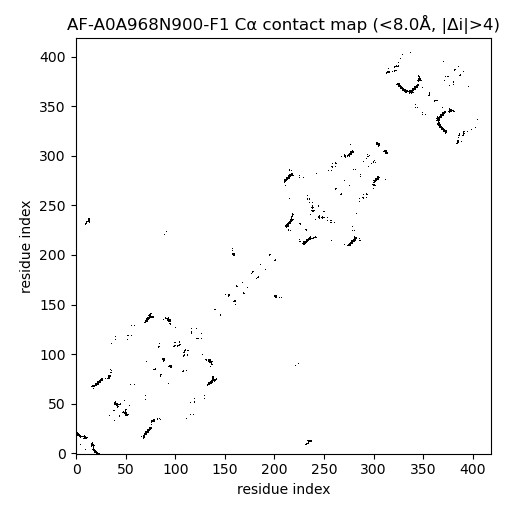 5.642 -3.352 1.00 91.75 233 ILE A C 1
ATOM 1885 O O . ILE A 1 233 ? 0.035 6.056 -2.952 1.00 91.75 233 ILE A O 1
ATOM 1889 N N . VAL A 1 234 ? 1.300 5.166 -4.585 1.00 93.94 234 VAL A N 1
ATOM 1890 C CA . VAL A 1 234 ? 0.189 4.783 -5.459 1.00 93.94 234 VAL A CA 1
ATOM 1891 C C . VAL A 1 234 ? 0.012 3.271 -5.429 1.00 93.94 234 VAL A C 1
ATOM 1893 O O . VAL A 1 234 ? 0.921 2.507 -5.755 1.00 93.94 234 VAL A O 1
ATOM 1896 N N . CYS A 1 235 ? -1.172 2.829 -5.010 1.00 91.94 235 CYS A N 1
ATOM 1897 C CA . CYS A 1 235 ? -1.566 1.429 -5.016 1.00 91.94 235 CYS A CA 1
ATOM 1898 C C . CYS A 1 235 ? -2.655 1.204 -6.066 1.00 91.94 235 CYS A C 1
ATOM 1900 O O . CYS A 1 235 ? -3.764 1.709 -5.917 1.00 91.94 235 CYS A O 1
ATOM 1902 N N . VAL A 1 236 ? -2.337 0.408 -7.086 1.00 94.06 236 VAL A N 1
ATOM 1903 C CA . VAL A 1 236 ? -3.253 -0.030 -8.157 1.00 94.06 236 VAL A CA 1
ATOM 1904 C C . VAL A 1 236 ? -3.563 -1.526 -8.066 1.00 94.06 236 VAL A C 1
ATOM 1906 O O . VAL A 1 236 ? -3.963 -2.159 -9.040 1.00 94.06 236 VAL A O 1
ATOM 1909 N N . SER A 1 237 ? -3.339 -2.127 -6.890 1.00 90.50 237 SER A N 1
ATOM 1910 C CA . SER A 1 237 ? -3.518 -3.571 -6.680 1.00 90.50 237 SER A CA 1
ATOM 1911 C C . SER A 1 237 ? -4.967 -4.045 -6.813 1.00 90.50 237 SER A C 1
ATOM 1913 O O . SER A 1 237 ? -5.195 -5.212 -7.099 1.00 90.50 237 SER A O 1
ATOM 1915 N N . ASN A 1 238 ? -5.947 -3.149 -6.692 1.00 87.31 238 ASN A N 1
ATOM 1916 C CA . ASN A 1 238 ? -7.360 -3.424 -6.963 1.00 87.31 238 ASN A CA 1
ATOM 1917 C C . ASN A 1 238 ? -7.630 -3.857 -8.420 1.00 87.31 238 ASN A C 1
ATOM 1919 O O . ASN A 1 238 ? -8.616 -4.552 -8.682 1.00 87.31 238 ASN A O 1
ATOM 1923 N N . HIS A 1 239 ? -6.748 -3.509 -9.362 1.00 91.19 239 HIS A N 1
ATOM 1924 C CA . HIS A 1 239 ? -6.831 -3.961 -10.752 1.00 91.19 239 HIS A CA 1
ATOM 1925 C C . HIS A 1 239 ? -6.255 -5.369 -10.978 1.00 91.19 239 HIS A C 1
ATOM 1927 O O . HIS A 1 239 ? -6.382 -5.896 -12.083 1.00 91.19 239 HIS A O 1
ATOM 1933 N N . PHE A 1 240 ? -5.657 -5.997 -9.961 1.00 90.88 240 PHE A N 1
ATOM 1934 C CA . PHE A 1 240 ? -4.947 -7.266 -10.098 1.00 90.88 240 PHE A CA 1
ATOM 1935 C C . PHE A 1 240 ? -5.377 -8.297 -9.044 1.00 90.88 240 PHE A C 1
ATOM 1937 O O . PHE A 1 240 ? -5.709 -7.975 -7.904 1.00 90.88 240 PHE A O 1
ATOM 1944 N N . GLU A 1 241 ? -5.344 -9.568 -9.426 1.00 84.94 241 GLU A N 1
ATOM 1945 C CA . GLU A 1 241 ? -5.438 -10.720 -8.535 1.00 84.94 241 GLU A CA 1
ATOM 1946 C C . GLU A 1 241 ? -4.056 -11.367 -8.443 1.00 84.94 241 GLU A C 1
ATOM 1948 O O . GLU A 1 241 ? -3.612 -12.120 -9.314 1.00 84.94 241 GLU A O 1
ATOM 1953 N N . GLY A 1 242 ? -3.314 -10.994 -7.399 1.00 85.00 242 GLY A N 1
ATOM 1954 C CA . GLY A 1 242 ? -1.885 -11.281 -7.349 1.00 85.00 242 GLY A CA 1
ATOM 1955 C C . GLY A 1 242 ? -1.180 -10.579 -8.509 1.00 85.00 242 GLY A C 1
ATOM 1956 O O . GLY A 1 242 ? -1.197 -9.356 -8.580 1.00 85.00 242 GLY A O 1
ATOM 1957 N N . ARG A 1 243 ? -0.565 -11.350 -9.411 1.00 89.25 243 ARG A N 1
ATOM 1958 C CA . ARG A 1 243 ? 0.129 -10.818 -10.598 1.00 89.25 243 ARG A CA 1
ATOM 1959 C C . ARG A 1 243 ? -0.693 -10.879 -11.887 1.00 89.25 243 ARG A C 1
ATOM 1961 O O . ARG A 1 243 ? -0.205 -10.506 -12.949 1.00 89.25 243 ARG A O 1
ATOM 1968 N N . HIS A 1 244 ? -1.921 -11.376 -11.810 1.00 91.69 244 HIS A N 1
ATOM 1969 C CA . HIS A 1 244 ? -2.809 -11.482 -12.961 1.00 91.69 244 HIS A CA 1
ATOM 1970 C C . HIS A 1 244 ? -3.785 -10.313 -12.967 1.00 91.69 244 HIS A C 1
ATOM 1972 O O . HIS A 1 244 ? -4.115 -9.770 -11.913 1.00 91.69 244 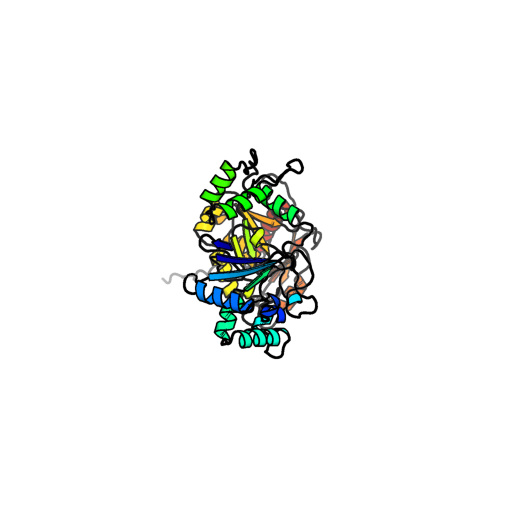HIS A O 1
ATOM 1978 N N . LEU A 1 245 ? -4.233 -9.897 -14.150 1.00 92.50 245 LEU A N 1
ATOM 1979 C CA . LEU A 1 245 ? -5.282 -8.888 -14.252 1.00 92.50 245 LEU A CA 1
ATOM 1980 C C . LEU A 1 245 ? -6.564 -9.444 -13.616 1.00 92.50 245 LEU A C 1
ATOM 1982 O O . LEU A 1 245 ? -6.955 -10.571 -13.913 1.00 92.50 245 LEU A O 1
ATOM 1986 N N . ALA A 1 246 ? -7.193 -8.672 -12.731 1.00 89.81 246 ALA A N 1
ATOM 1987 C CA . ALA A 1 246 ? -8.477 -9.056 -12.150 1.00 89.81 246 ALA A CA 1
ATOM 1988 C C . ALA A 1 246 ? -9.576 -9.037 -13.224 1.00 89.81 246 ALA A C 1
ATOM 1990 O O . ALA A 1 246 ? -9.464 -8.294 -14.199 1.00 89.81 246 ALA A O 1
ATOM 1991 N N . LEU A 1 247 ? -10.680 -9.763 -13.013 1.00 86.19 247 LEU A N 1
ATOM 1992 C CA . LEU A 1 247 ? -11.793 -9.813 -13.978 1.00 86.19 247 LEU A CA 1
ATOM 1993 C C . LEU A 1 247 ? -12.354 -8.418 -14.324 1.00 86.19 247 LEU A C 1
ATOM 1995 O O . LEU A 1 247 ? -12.652 -8.133 -15.477 1.00 86.19 247 LEU A O 1
ATOM 1999 N N . ALA A 1 248 ? -12.458 -7.539 -13.324 1.00 87.44 248 ALA A N 1
ATOM 2000 C CA . ALA A 1 248 ? -12.859 -6.135 -13.484 1.00 87.44 248 ALA A CA 1
ATOM 2001 C C . ALA A 1 248 ? -11.656 -5.163 -13.535 1.00 87.44 248 ALA A C 1
ATOM 2003 O O . ALA A 1 248 ? -11.803 -3.954 -13.356 1.00 87.44 248 ALA A O 1
ATOM 2004 N N . GLY A 1 249 ? -10.440 -5.693 -13.680 1.00 91.06 249 GLY A N 1
ATOM 2005 C CA . GLY A 1 249 ? -9.197 -4.933 -13.720 1.00 91.06 249 GLY A CA 1
ATOM 2006 C C . GLY A 1 249 ? -8.961 -4.261 -15.071 1.00 91.06 249 GLY A C 1
ATOM 2007 O O . GLY A 1 249 ? -9.525 -4.647 -16.088 1.00 91.06 249 GLY A O 1
ATOM 2008 N N . SER A 1 250 ? -8.092 -3.249 -15.095 1.00 95.06 250 SER A N 1
ATOM 2009 C CA . SER A 1 250 ? -7.712 -2.564 -16.334 1.00 95.06 250 SER A CA 1
ATOM 2010 C C . SER A 1 250 ? -6.275 -2.068 -16.247 1.00 95.06 250 SER A C 1
ATOM 2012 O O . SER A 1 250 ? -5.944 -1.260 -15.378 1.00 95.06 250 SER A O 1
ATOM 2014 N N . TRP A 1 251 ? -5.431 -2.519 -17.180 1.00 95.12 251 TRP A N 1
ATOM 2015 C CA . TRP A 1 251 ? -4.076 -1.989 -17.346 1.00 95.12 251 TRP A CA 1
ATOM 2016 C C . TRP A 1 251 ? -4.089 -0.502 -17.684 1.00 95.12 251 TRP A C 1
ATOM 2018 O O . TRP A 1 251 ? -3.270 0.241 -17.155 1.00 95.12 251 TRP A O 1
ATOM 2028 N N . HIS A 1 252 ? -5.032 -0.066 -18.523 1.00 95.50 252 HIS A N 1
ATOM 2029 C CA . HIS A 1 252 ? -5.152 1.332 -18.920 1.00 95.50 252 HIS A CA 1
ATOM 2030 C C . HIS A 1 252 ? -5.467 2.221 -17.712 1.00 95.50 252 HIS A C 1
ATOM 2032 O O . HIS A 1 252 ? -4.734 3.164 -17.436 1.00 95.50 252 HIS A O 1
ATOM 2038 N N . THR A 1 253 ? -6.492 1.868 -16.933 1.00 94.69 253 THR A N 1
ATOM 2039 C CA . THR A 1 253 ? -6.887 2.635 -15.743 1.00 94.69 253 THR A CA 1
ATOM 2040 C C . THR A 1 253 ? -5.782 2.644 -14.689 1.00 94.69 253 THR A C 1
ATOM 2042 O O . THR A 1 253 ? -5.455 3.706 -14.159 1.00 94.69 253 THR A O 1
ATOM 2045 N N . ALA A 1 254 ? -5.156 1.492 -14.429 1.00 95.81 254 ALA A N 1
ATOM 2046 C CA . ALA A 1 254 ? -4.032 1.400 -13.503 1.00 95.81 254 ALA A CA 1
ATOM 2047 C C . ALA A 1 254 ? -2.837 2.257 -13.967 1.00 95.81 254 ALA A C 1
ATOM 2049 O O . ALA A 1 254 ? -2.238 2.969 -13.164 1.00 95.81 254 ALA A O 1
ATOM 2050 N N . ALA A 1 255 ? -2.509 2.245 -15.264 1.00 96.81 255 ALA A N 1
ATOM 2051 C CA . ALA A 1 255 ? -1.444 3.074 -15.826 1.00 96.81 255 ALA A CA 1
ATOM 2052 C C . ALA A 1 255 ? -1.758 4.570 -15.709 1.00 96.81 255 ALA A C 1
ATOM 2054 O O . ALA A 1 255 ? -0.882 5.333 -15.311 1.00 96.81 255 ALA A O 1
ATOM 2055 N N . SER A 1 256 ? -2.997 4.993 -15.975 1.00 96.00 256 SER A N 1
ATOM 2056 C CA . SER A 1 256 ? -3.424 6.385 -15.793 1.00 96.00 256 SER A CA 1
ATOM 2057 C C . SER A 1 256 ? -3.316 6.846 -14.338 1.00 96.00 256 SER A C 1
ATOM 2059 O O . SER A 1 256 ? -2.866 7.961 -14.090 1.00 96.00 256 SER A O 1
ATOM 2061 N N . GLN A 1 257 ? -3.673 5.997 -13.369 1.00 95.19 257 GLN A N 1
ATOM 2062 C CA . GLN A 1 257 ? -3.514 6.304 -11.942 1.00 95.19 257 GLN A CA 1
ATOM 2063 C C . GLN A 1 257 ? -2.039 6.454 -11.552 1.00 95.19 257 GLN A C 1
ATOM 2065 O O . GLN A 1 257 ? -1.680 7.395 -10.846 1.00 95.19 257 GLN A O 1
ATOM 2070 N N . VAL A 1 258 ? -1.174 5.558 -12.040 1.00 96.56 258 VAL A N 1
ATOM 2071 C CA . VAL A 1 258 ? 0.276 5.643 -11.811 1.00 96.56 258 VAL A CA 1
ATOM 2072 C C . VAL A 1 25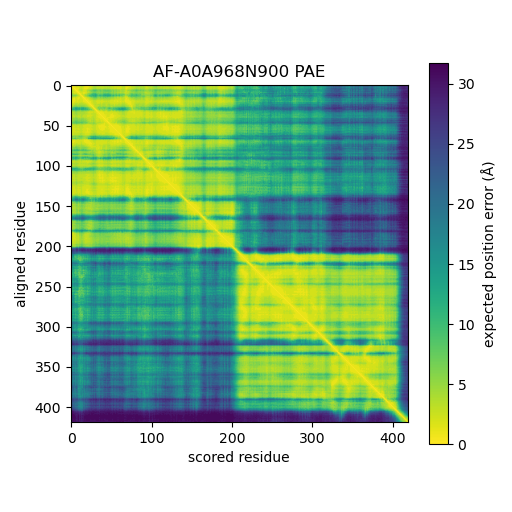8 ? 0.859 6.896 -12.468 1.00 96.56 258 VAL A C 1
ATOM 2074 O O . VAL A 1 258 ? 1.595 7.618 -11.808 1.00 96.56 258 VAL A O 1
ATOM 2077 N N . LEU A 1 259 ? 0.493 7.214 -13.712 1.00 95.94 259 LEU A N 1
ATOM 2078 C CA . LEU A 1 259 ? 0.929 8.437 -14.398 1.00 95.94 259 LEU A CA 1
ATOM 2079 C C . LEU A 1 259 ? 0.468 9.700 -13.672 1.00 95.94 259 LEU A C 1
ATOM 2081 O O . LEU A 1 259 ? 1.270 10.599 -13.459 1.00 95.94 259 LEU A O 1
ATOM 2085 N N . SER A 1 260 ? -0.793 9.754 -13.239 1.00 94.69 260 SER A N 1
ATOM 2086 C CA . SER A 1 260 ? -1.310 10.891 -12.472 1.00 94.69 260 SER A CA 1
ATOM 2087 C C . SER A 1 260 ? -0.575 11.070 -11.145 1.00 94.69 260 SER A C 1
ATOM 2089 O O . SER A 1 260 ? -0.380 12.200 -10.708 1.00 94.69 260 SER A O 1
ATOM 2091 N N . PHE A 1 261 ? -0.179 9.976 -10.491 1.00 95.31 261 PHE A N 1
ATOM 2092 C CA . PHE A 1 261 ? 0.636 10.042 -9.283 1.00 95.31 261 PHE A CA 1
ATOM 2093 C C . PHE A 1 261 ? 2.065 10.499 -9.591 1.00 95.31 261 PHE A C 1
ATOM 2095 O O . PHE A 1 261 ? 2.605 11.353 -8.898 1.00 95.31 261 PHE A O 1
ATOM 2102 N N . LEU A 1 262 ?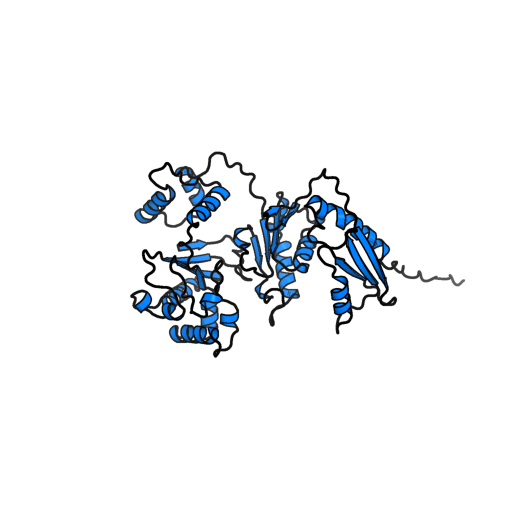 2.706 9.952 -10.616 1.00 94.44 262 LEU A N 1
ATOM 2103 C CA . LEU A 1 262 ? 4.093 10.295 -10.913 1.00 94.44 262 LEU A CA 1
ATOM 2104 C C . LEU A 1 262 ? 4.217 11.732 -11.433 1.00 94.44 262 LEU A C 1
ATOM 2106 O O . LEU A 1 262 ? 5.071 12.448 -10.933 1.00 94.44 262 LEU A O 1
ATOM 2110 N N . GLY A 1 263 ? 3.325 12.169 -12.328 1.00 91.69 263 GLY A N 1
ATOM 2111 C CA . GLY A 1 263 ? 3.336 13.490 -12.972 1.00 91.69 263 GLY A CA 1
ATOM 2112 C C . GLY A 1 263 ? 2.711 14.638 -12.166 1.00 91.69 263 GLY A C 1
ATOM 2113 O O . GLY A 1 263 ? 2.490 15.721 -12.707 1.00 91.69 263 GLY A O 1
ATOM 2114 N N . ASP A 1 264 ? 2.394 14.425 -10.888 1.00 92.62 264 ASP A N 1
ATOM 2115 C CA . ASP A 1 264 ? 1.850 15.464 -10.007 1.00 92.62 264 ASP A CA 1
ATOM 2116 C C . ASP A 1 264 ? 2.855 16.622 -9.808 1.00 92.62 264 ASP A C 1
ATOM 2118 O O . ASP A 1 264 ? 3.994 16.378 -9.389 1.00 92.62 264 ASP A O 1
ATOM 2122 N N . PRO A 1 265 ? 2.465 17.886 -10.071 1.00 89.62 265 PRO A N 1
ATOM 2123 C CA . PRO A 1 265 ? 3.388 19.021 -10.020 1.00 89.62 265 PRO A CA 1
ATOM 2124 C C . PRO A 1 265 ? 4.025 19.270 -8.647 1.00 89.62 265 PRO A C 1
ATOM 2126 O O . PRO A 1 265 ? 5.216 19.592 -8.579 1.00 89.62 265 PRO A O 1
ATOM 2129 N N . ASP A 1 266 ? 3.269 19.105 -7.560 1.00 88.69 266 ASP A N 1
ATOM 2130 C CA . ASP A 1 266 ? 3.750 19.360 -6.199 1.00 88.69 266 ASP A CA 1
ATOM 2131 C C . ASP A 1 266 ? 4.740 18.276 -5.767 1.00 88.69 266 ASP A C 1
ATOM 2133 O O . ASP A 1 266 ? 5.805 18.562 -5.207 1.00 88.69 266 ASP A O 1
ATOM 2137 N N . ARG A 1 267 ? 4.435 17.017 -6.089 1.00 90.94 267 ARG A N 1
ATOM 2138 C CA . ARG A 1 267 ? 5.346 15.890 -5.890 1.00 90.94 267 ARG A CA 1
ATOM 2139 C C . ARG A 1 267 ? 6.614 16.061 -6.711 1.00 90.94 267 ARG A C 1
ATOM 2141 O O . ARG A 1 267 ? 7.699 15.915 -6.156 1.00 90.94 267 ARG A O 1
ATOM 2148 N N . HIS A 1 268 ? 6.504 16.445 -7.983 1.00 90.44 268 HIS A N 1
ATOM 2149 C CA . HIS A 1 268 ? 7.655 16.780 -8.823 1.00 90.44 268 HIS A CA 1
ATOM 2150 C C . HIS A 1 268 ? 8.527 17.870 -8.190 1.00 90.44 268 HIS A C 1
ATOM 2152 O O . HIS A 1 268 ? 9.749 17.733 -8.158 1.00 90.44 268 HIS A O 1
ATOM 2158 N N . ALA A 1 269 ? 7.927 18.937 -7.656 1.00 88.19 269 ALA A N 1
ATOM 2159 C CA . ALA A 1 269 ? 8.670 19.997 -6.981 1.00 88.19 269 ALA A CA 1
ATOM 2160 C C . ALA A 1 269 ? 9.433 19.474 -5.751 1.00 88.19 269 ALA A C 1
ATOM 2162 O O . ALA A 1 269 ? 10.613 19.787 -5.590 1.00 88.19 269 ALA A O 1
ATOM 2163 N N . ARG A 1 270 ? 8.807 18.623 -4.925 1.00 89.69 270 ARG A N 1
ATOM 2164 C CA . ARG A 1 270 ? 9.470 17.999 -3.764 1.00 89.69 270 ARG A CA 1
ATOM 2165 C C . ARG A 1 270 ? 10.593 17.044 -4.167 1.00 89.69 270 ARG A C 1
ATOM 2167 O O . ARG A 1 270 ? 11.672 17.108 -3.589 1.00 89.69 270 ARG A O 1
ATOM 2174 N N . LEU A 1 271 ? 10.363 16.205 -5.178 1.00 91.00 271 LEU A N 1
ATOM 2175 C CA . LEU A 1 271 ? 11.342 15.239 -5.688 1.00 91.00 271 LEU A CA 1
ATOM 2176 C C . LEU A 1 271 ? 12.565 15.912 -6.336 1.00 91.00 271 LEU A C 1
ATOM 2178 O O . LEU A 1 271 ? 13.653 15.345 -6.333 1.00 91.00 271 LEU A O 1
ATOM 2182 N N . ARG A 1 272 ? 12.411 17.127 -6.877 1.00 90.06 272 ARG A N 1
ATOM 2183 C CA . ARG A 1 272 ? 13.530 17.955 -7.369 1.00 90.06 272 ARG A CA 1
ATOM 2184 C C . ARG A 1 272 ? 14.297 18.667 -6.255 1.00 90.06 272 ARG A C 1
ATOM 2186 O O . ARG A 1 272 ? 15.399 19.149 -6.498 1.00 90.06 272 ARG A O 1
ATOM 2193 N N . GLY A 1 273 ? 13.723 18.757 -5.055 1.00 86.44 273 GLY A N 1
ATOM 2194 C CA . GLY A 1 273 ? 14.327 19.445 -3.914 1.00 86.44 273 GLY A CA 1
ATOM 2195 C C . GLY A 1 273 ? 15.568 18.748 -3.352 1.00 86.44 273 GLY A C 1
ATOM 2196 O O . GLY A 1 273 ? 16.333 19.371 -2.620 1.00 86.44 273 GLY A O 1
ATOM 2197 N N . GLY A 1 274 ? 15.793 17.479 -3.697 1.00 87.81 274 GLY A N 1
ATOM 2198 C CA . GLY A 1 274 ? 16.984 16.744 -3.299 1.00 87.81 274 GLY A CA 1
ATOM 2199 C C . GLY A 1 274 ? 16.926 15.254 -3.645 1.00 87.81 274 GLY A C 1
ATOM 2200 O O . GLY A 1 274 ? 15.963 14.788 -4.261 1.00 87.81 274 GLY A O 1
ATOM 2201 N N . PRO A 1 275 ? 17.952 14.493 -3.227 1.00 90.62 275 PRO A N 1
ATOM 2202 C CA . PRO A 1 275 ? 18.021 13.057 -3.445 1.00 90.62 275 PRO A CA 1
ATOM 2203 C C . PRO A 1 275 ? 16.786 12.348 -2.878 1.00 90.62 275 PRO A C 1
ATOM 2205 O O . PRO A 1 275 ? 16.491 12.450 -1.689 1.00 90.62 275 PRO A O 1
ATOM 2208 N N . SER A 1 276 ? 16.090 11.600 -3.727 1.00 92.81 276 SER A N 1
ATOM 2209 C CA . SER A 1 276 ? 14.860 10.873 -3.397 1.00 92.81 276 SER A CA 1
ATOM 2210 C C . SER A 1 276 ? 15.019 9.372 -3.666 1.00 92.81 276 SER A C 1
ATOM 2212 O O . SER A 1 276 ? 15.994 8.936 -4.292 1.00 92.81 276 SER A O 1
ATOM 2214 N N . ALA A 1 277 ? 14.074 8.567 -3.182 1.00 93.44 277 ALA A N 1
ATOM 2215 C CA . ALA A 1 277 ? 14.041 7.119 -3.357 1.00 93.44 277 ALA A CA 1
ATOM 2216 C C . ALA A 1 277 ? 12.681 6.639 -3.890 1.00 93.44 277 ALA A C 1
ATOM 2218 O O . ALA A 1 277 ? 11.650 7.259 -3.633 1.00 93.44 277 ALA A O 1
ATOM 2219 N N . ILE A 1 278 ? 12.667 5.518 -4.614 1.00 95.00 278 ILE A N 1
ATOM 2220 C CA . ILE A 1 278 ? 11.430 4.873 -5.072 1.00 95.00 278 ILE A CA 1
ATOM 2221 C C . ILE A 1 278 ? 11.394 3.391 -4.722 1.00 95.00 278 ILE A C 1
ATOM 2223 O O . ILE A 1 278 ? 12.318 2.642 -5.023 1.00 95.00 278 ILE A O 1
ATOM 2227 N N . ALA A 1 279 ? 10.301 2.948 -4.119 1.00 93.50 279 ALA A N 1
ATOM 2228 C CA . ALA A 1 279 ? 10.040 1.543 -3.868 1.00 93.50 279 ALA A CA 1
ATOM 2229 C C . ALA A 1 279 ? 9.080 0.979 -4.928 1.00 93.50 279 ALA A C 1
ATOM 2231 O O . ALA A 1 279 ? 8.028 1.558 -5.209 1.00 93.50 279 ALA A O 1
ATOM 2232 N N . LEU A 1 280 ? 9.446 -0.154 -5.528 1.00 93.88 280 LEU A N 1
ATOM 2233 C CA . LEU A 1 280 ? 8.747 -0.735 -6.678 1.00 93.88 280 LEU A CA 1
ATOM 2234 C C . LEU A 1 280 ? 8.202 -2.131 -6.337 1.00 93.88 280 LEU A C 1
ATOM 2236 O O . LEU A 1 280 ? 8.787 -3.148 -6.699 1.00 93.88 280 LEU A O 1
ATOM 2240 N N . GLU A 1 281 ? 7.045 -2.183 -5.677 1.00 91.56 281 GLU A N 1
ATOM 2241 C CA . GLU A 1 281 ? 6.295 -3.426 -5.411 1.00 91.56 281 GLU A CA 1
ATOM 2242 C C . GLU A 1 281 ? 5.239 -3.650 -6.494 1.00 91.56 281 GLU A C 1
ATOM 2244 O O . GLU A 1 281 ? 4.027 -3.712 -6.261 1.00 91.56 281 GLU A O 1
ATOM 2249 N N . CYS A 1 282 ? 5.701 -3.681 -7.740 1.00 94.25 282 CYS A N 1
ATOM 2250 C CA . CYS A 1 282 ? 4.821 -3.655 -8.895 1.00 94.25 282 CYS A CA 1
ATOM 2251 C C . CYS A 1 282 ? 5.301 -4.546 -10.044 1.00 94.25 282 CYS A C 1
ATOM 2253 O O . CYS A 1 282 ? 6.386 -5.130 -10.017 1.00 94.25 282 CYS A O 1
ATOM 2255 N N . HIS A 1 283 ? 4.444 -4.701 -11.054 1.00 95.19 283 HIS A N 1
ATOM 2256 C CA . HIS A 1 283 ? 4.799 -5.334 -12.321 1.00 95.19 283 HIS A CA 1
ATOM 2257 C C . HIS A 1 283 ? 5.907 -4.546 -13.029 1.00 95.19 283 HIS A C 1
ATOM 2259 O O . HIS A 1 283 ? 5.957 -3.318 -12.938 1.00 95.19 283 HIS A O 1
ATOM 2265 N N . GLY A 1 284 ? 6.748 -5.244 -13.801 1.00 93.62 284 GLY A N 1
ATOM 2266 C CA . GLY A 1 284 ? 7.852 -4.627 -14.545 1.00 93.62 284 GLY A CA 1
ATOM 2267 C C . GLY A 1 284 ? 7.407 -3.474 -15.452 1.00 93.62 284 GLY A C 1
ATOM 2268 O O . GLY A 1 284 ? 8.112 -2.476 -15.556 1.00 93.62 284 GLY A O 1
ATOM 2269 N N . SER A 1 285 ? 6.199 -3.547 -16.018 1.00 95.19 285 SER A N 1
ATOM 2270 C CA . SER A 1 285 ? 5.614 -2.474 -16.829 1.00 95.19 285 SER A CA 1
ATOM 2271 C C . SER A 1 285 ? 5.439 -1.163 -16.054 1.00 95.19 285 SER A C 1
ATOM 2273 O O . SER A 1 285 ? 5.719 -0.098 -16.594 1.00 95.19 285 SER A O 1
ATOM 2275 N N . PHE A 1 286 ? 5.034 -1.217 -14.779 1.00 97.50 286 PHE A N 1
ATOM 2276 C CA . PHE A 1 286 ? 4.906 -0.021 -13.937 1.00 97.50 286 PHE A CA 1
ATOM 2277 C C . PHE A 1 286 ? 6.263 0.505 -13.468 1.00 97.50 286 PHE A C 1
ATOM 2279 O O . PHE A 1 286 ? 6.444 1.715 -13.384 1.00 97.50 286 PHE A O 1
ATOM 2286 N N . ALA A 1 287 ? 7.233 -0.379 -13.217 1.00 95.38 287 ALA A N 1
ATOM 2287 C CA . ALA A 1 287 ? 8.610 0.027 -12.941 1.00 95.38 287 ALA A CA 1
ATOM 2288 C C . ALA A 1 287 ? 9.237 0.757 -14.144 1.00 95.38 287 ALA A C 1
ATOM 2290 O O . ALA A 1 287 ? 9.866 1.802 -13.976 1.00 95.38 287 ALA A O 1
ATOM 2291 N N . LEU A 1 288 ? 9.015 0.246 -15.361 1.00 93.69 288 LEU A N 1
ATOM 2292 C CA . LEU A 1 288 ? 9.450 0.888 -16.601 1.00 93.69 288 LEU A CA 1
ATOM 2293 C C . LEU A 1 288 ? 8.760 2.244 -16.804 1.00 93.69 288 LEU A C 1
ATOM 2295 O O . LEU A 1 288 ? 9.430 3.228 -17.106 1.00 93.69 288 LEU A O 1
ATOM 2299 N N . LEU A 1 289 ? 7.442 2.304 -16.587 1.00 95.12 289 LEU A N 1
ATOM 2300 C CA . LEU A 1 289 ? 6.656 3.537 -16.652 1.00 95.12 289 LEU A CA 1
ATOM 2301 C C . LEU A 1 289 ? 7.171 4.593 -15.664 1.00 95.12 289 LEU A C 1
ATOM 2303 O O . LEU A 1 289 ? 7.348 5.747 -16.044 1.00 95.12 289 LEU A O 1
ATOM 2307 N N . ALA A 1 290 ? 7.482 4.189 -14.428 1.00 95.31 290 ALA A N 1
ATOM 2308 C CA . ALA A 1 290 ? 8.060 5.071 -13.420 1.00 95.31 290 ALA A CA 1
ATOM 2309 C C . ALA A 1 290 ? 9.423 5.629 -13.847 1.00 95.31 290 ALA A C 1
ATOM 2311 O O . ALA A 1 290 ? 9.662 6.827 -13.712 1.00 95.31 290 ALA A O 1
ATOM 2312 N N . GLY A 1 291 ? 10.293 4.787 -14.412 1.00 91.94 291 GLY A N 1
ATOM 2313 C CA . GLY A 1 291 ? 11.586 5.224 -14.944 1.00 91.94 291 GLY A CA 1
ATOM 2314 C C . GLY A 1 291 ? 11.478 6.147 -16.165 1.00 91.94 291 GLY A C 1
ATOM 2315 O O . GLY A 1 291 ? 12.354 6.987 -16.372 1.00 91.94 291 GLY A O 1
ATOM 2316 N N . TRP A 1 292 ? 10.421 6.003 -16.970 1.00 91.19 292 TRP A N 1
ATOM 2317 C CA . TRP A 1 292 ? 10.149 6.869 -18.118 1.00 91.19 292 TRP A CA 1
ATOM 2318 C C . TRP A 1 292 ? 9.637 8.250 -17.685 1.00 91.19 292 TRP A C 1
ATOM 2320 O O . TRP A 1 292 ? 10.224 9.262 -18.076 1.00 91.19 292 TRP A O 1
ATOM 2330 N N . GLU A 1 293 ? 8.611 8.291 -16.831 1.00 93.00 293 GLU A N 1
ATOM 2331 C CA . GLU A 1 293 ? 7.999 9.537 -16.348 1.00 93.00 293 GLU A CA 1
ATOM 2332 C C . GLU A 1 293 ? 8.981 10.346 -15.486 1.00 93.00 293 GLU A C 1
ATOM 2334 O O . GLU A 1 293 ? 9.216 11.530 -15.722 1.00 93.00 293 GLU A O 1
ATOM 2339 N N . LEU A 1 294 ? 9.662 9.677 -14.548 1.00 91.94 294 LEU A N 1
ATOM 2340 C CA . LEU A 1 294 ? 10.664 10.283 -13.663 1.00 91.94 294 LEU A CA 1
ATOM 2341 C C . LEU A 1 294 ? 12.085 10.161 -14.229 1.00 91.94 294 LEU A C 1
ATOM 2343 O O . LEU A 1 294 ? 13.067 10.072 -13.488 1.00 91.94 294 LEU A O 1
ATOM 2347 N N . SER A 1 295 ? 12.218 10.156 -15.559 1.00 83.88 295 SER A N 1
ATOM 2348 C CA . SER A 1 295 ? 13.525 10.136 -16.217 1.00 83.88 295 SER A CA 1
ATOM 2349 C C . SER A 1 295 ? 14.367 11.357 -15.831 1.00 83.88 295 SER A C 1
ATOM 2351 O O . SER A 1 295 ? 13.853 12.376 -15.378 1.00 83.88 295 SER A O 1
ATOM 2353 N N . ARG A 1 296 ? 15.682 11.318 -16.076 1.00 70.31 296 ARG A N 1
ATOM 2354 C CA . ARG A 1 296 ? 16.588 12.446 -15.759 1.00 70.31 296 ARG A CA 1
ATOM 2355 C C . ARG A 1 296 ? 16.185 13.771 -16.405 1.00 70.31 296 ARG A C 1
ATOM 2357 O O . ARG A 1 296 ? 16.495 14.827 -15.866 1.00 70.31 296 ARG A O 1
ATOM 2364 N N . ASN A 1 297 ? 15.482 13.718 -17.534 1.00 80.56 297 ASN A N 1
ATOM 2365 C CA . ASN A 1 297 ? 14.990 14.913 -18.216 1.00 80.56 297 ASN A CA 1
ATOM 2366 C C . ASN A 1 297 ? 13.913 15.642 -17.393 1.00 80.56 297 ASN A C 1
ATOM 2368 O O . ASN A 1 297 ? 13.676 16.823 -17.617 1.00 80.56 297 ASN A O 1
ATOM 2372 N N . SER A 1 298 ? 13.300 14.963 -16.418 1.00 82.62 298 SER A N 1
ATOM 2373 C CA . SER A 1 298 ? 12.368 15.564 -15.463 1.00 82.62 298 SER A CA 1
ATOM 2374 C C . SER A 1 298 ? 13.068 16.426 -14.401 1.00 82.62 298 SER A C 1
ATOM 2376 O O . SER A 1 298 ? 12.392 17.189 -13.709 1.00 82.62 298 SER A O 1
ATOM 2378 N N . GLY A 1 299 ? 14.399 16.329 -14.266 1.00 84.88 299 GLY A N 1
ATOM 2379 C CA . GLY A 1 299 ? 15.192 17.008 -13.235 1.00 84.88 299 GLY A CA 1
ATOM 2380 C C . GLY A 1 299 ? 15.152 16.341 -11.856 1.00 84.88 299 GLY A C 1
ATOM 2381 O O . GLY A 1 299 ? 15.704 16.889 -10.908 1.00 84.88 299 GLY A O 1
ATOM 2382 N N . VAL A 1 300 ? 14.500 15.184 -11.726 1.00 90.50 300 VAL A N 1
ATOM 2383 C CA . VAL A 1 300 ? 14.398 14.438 -10.467 1.00 90.50 300 VAL A CA 1
ATOM 2384 C C . VAL A 1 300 ? 15.641 13.558 -10.237 1.00 90.50 300 VAL A C 1
ATOM 2386 O O . VAL A 1 300 ? 16.068 12.829 -11.135 1.00 90.50 300 VAL A O 1
ATOM 2389 N N . ASP A 1 301 ? 16.192 13.579 -9.016 1.00 89.56 301 ASP A N 1
ATOM 2390 C CA . ASP A 1 301 ? 17.218 12.633 -8.538 1.00 89.56 301 ASP A CA 1
ATOM 2391 C C . ASP A 1 301 ? 16.555 11.492 -7.753 1.00 89.56 301 ASP A C 1
ATOM 2393 O O . ASP A 1 301 ? 16.389 11.559 -6.533 1.00 89.56 301 ASP A O 1
ATOM 2397 N N . LEU A 1 302 ? 16.163 10.436 -8.468 1.00 91.00 302 LEU A N 1
ATOM 2398 C CA . LEU A 1 302 ? 15.480 9.268 -7.912 1.00 91.00 302 LEU A CA 1
ATOM 2399 C C . LEU A 1 302 ? 16.320 8.002 -8.076 1.00 91.00 302 LEU A C 1
ATOM 2401 O O . LEU A 1 302 ? 16.836 7.725 -9.160 1.00 91.00 302 LEU A O 1
ATOM 2405 N N . ALA A 1 303 ? 16.391 7.196 -7.018 1.00 92.50 303 ALA A N 1
ATOM 2406 C CA . ALA A 1 303 ? 17.033 5.885 -7.038 1.00 92.50 303 ALA A CA 1
ATOM 2407 C C . ALA A 1 303 ? 16.098 4.797 -6.475 1.00 92.50 303 ALA A C 1
ATOM 2409 O O . ALA A 1 303 ? 15.392 5.052 -5.494 1.00 92.50 303 ALA A O 1
ATOM 2410 N N . PRO A 1 304 ? 16.058 3.591 -7.070 1.00 93.50 304 PRO A N 1
ATOM 2411 C CA . PRO A 1 304 ? 15.207 2.517 -6.576 1.00 93.50 304 PRO A CA 1
ATOM 2412 C C . PRO A 1 304 ? 15.719 1.948 -5.247 1.00 93.50 304 PRO A C 1
ATOM 2414 O O . PRO A 1 304 ? 16.922 1.896 -5.002 1.00 93.50 304 PRO A O 1
ATOM 2417 N N . ILE A 1 305 ? 14.799 1.494 -4.397 1.00 90.69 305 ILE A N 1
ATOM 2418 C CA . ILE A 1 305 ? 15.094 0.753 -3.167 1.00 90.69 305 ILE A CA 1
ATOM 2419 C C . ILE A 1 305 ? 15.140 -0.738 -3.503 1.00 90.69 305 ILE A C 1
ATOM 2421 O O . ILE A 1 305 ? 14.135 -1.309 -3.934 1.00 90.69 305 ILE A O 1
ATOM 2425 N N . GLN A 1 306 ? 16.285 -1.380 -3.282 1.00 86.81 306 GLN A N 1
ATOM 2426 C CA . GLN A 1 306 ? 16.467 -2.804 -3.536 1.00 86.81 306 GLN A CA 1
ATOM 2427 C C . GLN A 1 306 ? 16.130 -3.640 -2.301 1.00 86.81 306 GLN A C 1
ATOM 2429 O O . GLN A 1 306 ? 16.647 -3.418 -1.207 1.00 86.81 306 GLN A O 1
ATOM 2434 N N . LYS A 1 307 ? 15.294 -4.664 -2.485 1.00 81.25 307 LYS A N 1
ATOM 2435 C CA . LYS A 1 307 ? 14.973 -5.652 -1.444 1.00 81.25 307 LYS A CA 1
ATOM 2436 C C . LYS A 1 307 ? 15.851 -6.906 -1.563 1.00 81.25 307 LYS A C 1
ATOM 2438 O O . LYS A 1 307 ? 16.232 -7.266 -2.677 1.00 81.25 307 LYS A O 1
ATOM 2443 N N . PRO A 1 308 ? 16.150 -7.598 -0.443 1.00 73.19 308 PRO A N 1
ATOM 2444 C CA . PRO A 1 308 ? 15.661 -7.350 0.922 1.00 73.19 308 PRO A CA 1
ATOM 2445 C C . PRO A 1 308 ? 16.497 -6.352 1.746 1.00 73.19 308 PRO A C 1
ATOM 2447 O O . PRO A 1 308 ? 16.089 -6.022 2.853 1.00 73.19 308 PRO A O 1
ATOM 2450 N N . SER A 1 309 ? 17.640 -5.874 1.242 1.00 72.25 309 SER A N 1
ATOM 2451 C CA . SER A 1 309 ? 18.571 -5.017 2.000 1.00 72.25 309 SER A CA 1
ATOM 2452 C C . SER A 1 309 ? 18.049 -3.604 2.288 1.00 72.25 309 SER A C 1
ATOM 2454 O O . SER A 1 309 ? 18.622 -2.915 3.126 1.00 72.25 309 SER A O 1
ATOM 2456 N N . LEU A 1 310 ? 16.978 -3.175 1.609 1.00 78.75 310 LEU A N 1
ATOM 2457 C CA . LEU A 1 310 ? 16.440 -1.807 1.633 1.00 78.75 310 LEU A CA 1
ATOM 2458 C C . LEU A 1 310 ? 17.483 -0.749 1.237 1.00 78.75 310 LEU A C 1
ATOM 2460 O O . LEU A 1 310 ? 17.369 0.425 1.589 1.00 78.75 310 LEU A O 1
ATOM 2464 N N . GLU A 1 311 ? 18.494 -1.169 0.482 1.00 85.44 311 GLU A N 1
ATOM 2465 C CA . GLU A 1 311 ? 19.546 -0.300 -0.018 1.00 85.44 311 GLU A CA 1
ATOM 2466 C C . GLU A 1 311 ? 18.997 0.591 -1.134 1.00 85.44 311 GLU A C 1
ATOM 2468 O O . GLU A 1 311 ? 18.346 0.115 -2.066 1.00 85.44 311 GLU A O 1
ATOM 2473 N N . ILE A 1 312 ? 19.282 1.891 -1.067 1.00 90.06 312 ILE A N 1
ATOM 2474 C CA . ILE A 1 312 ? 18.972 2.814 -2.159 1.00 90.06 312 ILE A CA 1
ATOM 2475 C C . ILE A 1 312 ? 20.048 2.647 -3.227 1.00 90.06 312 ILE A C 1
ATOM 2477 O O . ILE A 1 312 ? 21.202 3.021 -3.027 1.00 90.06 312 ILE A O 1
ATOM 2481 N N . TRP A 1 313 ? 19.660 2.110 -4.378 1.00 91.00 313 TRP A N 1
ATOM 2482 C CA . TRP A 1 313 ? 20.550 1.847 -5.500 1.00 91.00 313 TRP A CA 1
ATOM 2483 C C . TRP A 1 313 ? 20.863 3.124 -6.283 1.00 91.00 313 TRP A C 1
ATOM 2485 O O . TRP A 1 313 ? 20.404 3.329 -7.409 1.00 91.00 313 TRP A O 1
ATOM 2495 N N . ARG A 1 314 ? 21.659 4.005 -5.672 1.00 89.50 314 ARG A N 1
ATOM 2496 C CA . ARG A 1 314 ? 22.190 5.207 -6.316 1.00 89.50 314 ARG A CA 1
ATOM 2497 C C . ARG A 1 314 ? 23.597 4.909 -6.854 1.00 89.50 314 ARG A C 1
ATOM 2499 O O . ARG A 1 314 ? 24.455 4.502 -6.075 1.00 89.50 314 ARG A O 1
ATOM 2506 N N . PRO A 1 315 ? 23.850 5.083 -8.163 1.00 85.31 315 PRO A N 1
ATOM 2507 C CA . PRO A 1 315 ? 25.177 4.859 -8.724 1.00 85.31 315 PRO A CA 1
ATOM 2508 C C . PRO A 1 315 ? 26.154 5.927 -8.224 1.00 85.31 315 PRO A C 1
ATOM 2510 O O . PRO A 1 315 ? 25.808 7.110 -8.148 1.00 85.31 315 PRO A O 1
ATOM 2513 N N . SER A 1 316 ? 27.381 5.517 -7.925 1.00 83.19 316 SER A N 1
ATOM 2514 C CA . SER A 1 316 ? 28.489 6.424 -7.650 1.00 83.19 316 SER A CA 1
ATOM 2515 C C . SER A 1 316 ? 28.892 7.147 -8.940 1.00 83.19 316 SER A C 1
ATOM 2517 O O . SER A 1 316 ? 28.859 6.531 -10.007 1.00 83.19 316 SER A O 1
ATOM 2519 N N . PRO A 1 317 ? 29.279 8.435 -8.904 1.00 71.56 317 PRO A N 1
ATOM 2520 C CA . PRO A 1 317 ? 29.793 9.147 -10.077 1.00 71.56 317 PRO A CA 1
ATOM 2521 C C . PRO A 1 317 ? 31.140 8.595 -10.580 1.00 71.56 317 PRO A C 1
ATOM 2523 O O . PRO A 1 317 ? 31.379 8.617 -11.788 1.00 71.56 317 PRO A O 1
ATOM 2526 N N . ASP A 1 318 ? 31.945 7.980 -9.711 1.00 70.19 318 ASP A N 1
ATOM 2527 C CA . ASP A 1 318 ? 33.337 7.602 -10.011 1.00 70.19 318 ASP A CA 1
ATOM 2528 C C . ASP A 1 318 ? 33.545 6.097 -10.263 1.00 70.19 318 ASP A C 1
ATOM 2530 O O . ASP A 1 318 ? 34.662 5.647 -10.498 1.00 70.19 318 ASP A O 1
ATOM 2534 N N . ALA A 1 319 ? 32.486 5.285 -10.210 1.00 67.19 319 ALA A N 1
ATOM 2535 C CA . ALA A 1 319 ? 32.623 3.832 -10.285 1.00 67.19 319 ALA A CA 1
ATOM 2536 C C . ALA A 1 319 ? 32.845 3.316 -11.714 1.00 67.19 319 ALA A C 1
ATOM 2538 O O . ALA A 1 319 ? 31.909 3.237 -12.513 1.00 67.19 319 ALA A O 1
ATOM 2539 N N . ASP A 1 320 ? 34.054 2.873 -12.038 1.00 65.12 320 ASP A N 1
ATOM 2540 C CA . ASP A 1 320 ? 34.290 2.106 -13.260 1.00 65.12 320 ASP A CA 1
ATOM 2541 C C . ASP A 1 320 ? 33.529 0.775 -13.211 1.00 65.12 320 ASP A C 1
ATOM 2543 O O . ASP A 1 320 ? 33.840 -0.133 -12.439 1.00 65.12 320 ASP A O 1
ATOM 2547 N N . CYS A 1 321 ? 32.497 0.658 -14.047 1.00 63.66 321 CYS A N 1
ATOM 2548 C CA . CYS A 1 321 ? 31.744 -0.575 -14.211 1.00 63.66 321 CYS A CA 1
ATOM 2549 C C . CYS A 1 321 ? 31.717 -0.955 -15.686 1.00 63.66 321 CYS A C 1
ATOM 2551 O O . CYS A 1 321 ? 30.997 -0.357 -16.489 1.00 63.66 321 CYS A O 1
ATOM 2553 N N . VAL A 1 322 ? 32.507 -1.970 -16.031 1.00 61.75 322 VAL A N 1
ATOM 2554 C CA . VAL A 1 322 ? 32.417 -2.647 -17.320 1.00 61.75 322 VAL A CA 1
ATOM 2555 C C . VAL A 1 322 ? 31.503 -3.835 -17.112 1.00 61.75 322 VAL A C 1
ATOM 2557 O O . VAL A 1 322 ? 31.847 -4.766 -16.384 1.00 61.75 322 VAL A O 1
ATOM 2560 N N . ALA A 1 323 ? 30.336 -3.810 -17.735 1.00 62.75 323 ALA A N 1
ATOM 2561 C CA . ALA A 1 323 ? 29.563 -5.025 -17.851 1.00 62.75 323 ALA A CA 1
ATOM 2562 C C . ALA A 1 323 ? 29.238 -5.315 -19.302 1.00 62.75 323 ALA A C 1
ATOM 2564 O O . ALA A 1 323 ? 28.911 -4.429 -20.096 1.00 62.75 323 ALA A O 1
ATOM 2565 N N . ASN A 1 324 ? 29.441 -6.586 -19.615 1.00 79.25 324 ASN A N 1
ATOM 2566 C CA . ASN A 1 324 ? 29.480 -7.106 -20.957 1.00 79.25 324 ASN A CA 1
ATOM 2567 C C . ASN A 1 324 ? 28.101 -7.676 -21.255 1.00 79.25 324 ASN A C 1
ATOM 2569 O O . ASN A 1 324 ? 27.708 -8.704 -20.703 1.00 79.25 324 ASN A O 1
ATOM 2573 N N . TRP A 1 325 ? 27.371 -6.972 -22.108 1.00 86.00 325 TRP A N 1
ATOM 2574 C CA . TRP A 1 325 ? 26.098 -7.414 -22.653 1.00 86.00 325 TRP A CA 1
ATOM 2575 C C . TRP A 1 325 ? 26.305 -7.902 -24.077 1.00 86.00 325 TRP A C 1
ATOM 2577 O O . TRP A 1 325 ? 27.219 -7.460 -24.777 1.00 86.00 325 TRP A O 1
ATOM 2587 N N . ILE A 1 326 ? 25.443 -8.814 -24.498 1.00 89.62 326 ILE A N 1
ATOM 2588 C CA . ILE A 1 326 ? 25.352 -9.290 -25.867 1.00 89.62 326 ILE A CA 1
ATOM 2589 C C . ILE A 1 326 ? 23.935 -9.051 -26.380 1.00 89.62 326 ILE A C 1
ATOM 2591 O O . ILE A 1 326 ? 22.961 -9.140 -25.632 1.00 89.62 326 ILE A O 1
ATOM 2595 N N . ALA A 1 327 ? 23.841 -8.708 -27.662 1.00 90.38 327 ALA A N 1
ATOM 2596 C CA . ALA A 1 327 ? 22.594 -8.556 -28.384 1.00 90.38 327 ALA A CA 1
ATOM 2597 C C . ALA A 1 327 ? 22.598 -9.538 -29.553 1.00 90.38 327 ALA A C 1
ATOM 2599 O O . ALA A 1 327 ? 23.564 -9.599 -30.314 1.00 90.38 327 ALA A O 1
ATOM 2600 N N . GLN A 1 328 ? 21.520 -10.295 -29.694 1.00 91.19 328 GLN A N 1
ATOM 2601 C CA . GLN A 1 328 ? 21.285 -11.202 -30.808 1.00 91.19 328 GLN A CA 1
ATOM 2602 C C . GLN A 1 328 ? 20.000 -10.773 -31.505 1.00 91.19 328 GLN A C 1
ATOM 2604 O O . GLN A 1 328 ? 19.002 -10.500 -30.843 1.00 91.19 328 GLN A O 1
ATOM 2609 N N . THR A 1 329 ? 20.033 -10.680 -32.832 1.00 91.19 329 THR A N 1
ATOM 2610 C CA . THR A 1 329 ? 18.864 -10.305 -33.638 1.00 91.19 329 THR A CA 1
ATOM 2611 C C . THR A 1 329 ? 18.404 -11.512 -34.437 1.00 91.19 329 THR A C 1
ATOM 2613 O O . THR A 1 329 ? 19.219 -12.173 -35.079 1.00 91.19 329 THR A O 1
ATOM 2616 N N . PHE A 1 330 ? 17.106 -11.780 -34.389 1.00 90.25 330 PHE A N 1
ATOM 2617 C CA . PHE A 1 330 ? 16.434 -12.831 -35.136 1.00 90.25 330 PHE A CA 1
ATOM 2618 C C . PHE A 1 330 ? 15.433 -12.169 -36.078 1.00 90.25 330 PHE A C 1
ATOM 2620 O O . PHE A 1 330 ? 14.587 -11.390 -35.634 1.00 90.25 330 PHE A O 1
ATOM 2627 N N . GLU A 1 331 ? 15.549 -12.450 -37.372 1.00 90.06 331 GLU A N 1
ATOM 2628 C CA . GLU A 1 331 ? 14.545 -12.041 -38.354 1.00 90.06 331 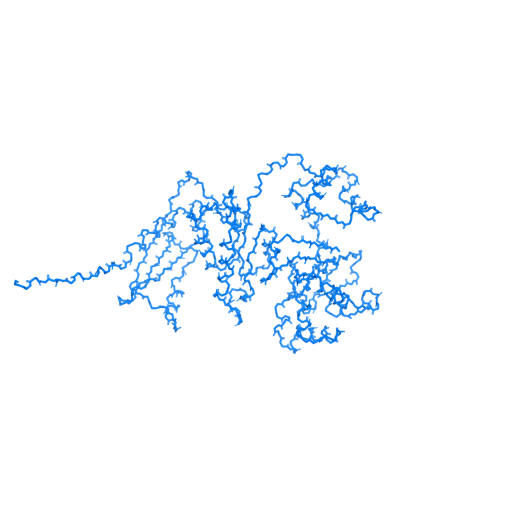GLU A CA 1
ATOM 2629 C C . GLU A 1 331 ? 13.342 -12.982 -38.228 1.00 90.06 331 GLU A C 1
ATOM 2631 O O . GLU A 1 331 ? 13.511 -14.203 -38.195 1.00 90.06 331 GLU A O 1
ATOM 2636 N N . LEU A 1 332 ? 12.146 -12.406 -38.119 1.00 86.62 332 LEU A N 1
ATOM 2637 C CA . LEU A 1 332 ? 10.882 -13.133 -38.043 1.00 86.62 332 LEU A CA 1
ATOM 2638 C C . LEU A 1 332 ? 10.155 -13.002 -39.382 1.00 86.62 332 LEU A C 1
ATOM 2640 O O . LEU A 1 332 ? 10.124 -13.953 -40.157 1.00 86.62 332 LEU A O 1
ATOM 2644 N N . GLU A 1 333 ? 9.668 -11.800 -39.695 1.00 81.44 333 GLU A N 1
ATOM 2645 C CA . GLU A 1 333 ? 8.990 -11.498 -40.958 1.00 81.44 333 GLU A CA 1
ATOM 2646 C C . GLU A 1 333 ? 9.398 -10.118 -41.489 1.00 81.44 333 GLU A C 1
ATOM 2648 O O . GLU A 1 333 ? 9.071 -9.080 -40.920 1.00 81.44 333 GLU A O 1
ATOM 2653 N N . ALA A 1 334 ? 10.113 -10.092 -42.616 1.00 67.88 334 ALA A N 1
ATOM 2654 C CA . ALA A 1 334 ? 10.764 -8.884 -43.136 1.00 67.88 334 ALA A CA 1
ATOM 2655 C C . ALA A 1 334 ? 9.806 -7.728 -43.501 1.00 67.88 334 ALA A C 1
ATOM 2657 O O . ALA A 1 334 ? 10.253 -6.595 -43.684 1.00 67.88 334 ALA A O 1
ATOM 2658 N N . GLU A 1 335 ? 8.508 -8.003 -43.628 1.00 77.44 335 GLU A N 1
ATOM 2659 C CA . GLU A 1 335 ? 7.480 -7.029 -44.009 1.00 77.44 335 GLU A CA 1
ATOM 2660 C C . GLU A 1 335 ? 7.033 -6.145 -42.832 1.00 77.44 335 GLU A C 1
ATOM 2662 O O . GLU A 1 335 ? 6.553 -5.027 -43.036 1.00 77.44 335 GLU A O 1
ATOM 2667 N N . HIS A 1 336 ? 7.235 -6.601 -41.593 1.00 84.56 336 HIS A N 1
ATOM 2668 C CA . HIS A 1 336 ? 6.838 -5.871 -40.393 1.00 84.56 336 HIS A CA 1
ATOM 2669 C C . HIS A 1 336 ? 7.970 -4.969 -39.878 1.00 84.56 336 HIS A C 1
ATOM 2671 O O . HIS A 1 336 ? 9.114 -5.389 -39.718 1.00 84.56 336 HIS A O 1
ATOM 2677 N N . GLN A 1 337 ? 7.657 -3.700 -39.597 1.00 86.38 337 GLN A N 1
ATOM 2678 C CA . GLN A 1 337 ? 8.655 -2.714 -39.147 1.00 86.38 337 GLN A CA 1
ATOM 2679 C C . GLN A 1 337 ? 8.879 -2.712 -37.630 1.00 86.38 337 GLN A C 1
ATOM 2681 O O . GLN A 1 337 ? 9.906 -2.206 -37.164 1.00 86.38 337 GLN A O 1
ATOM 2686 N N . ASP A 1 338 ? 7.935 -3.261 -36.866 1.00 89.69 338 ASP A N 1
ATOM 2687 C CA . ASP A 1 338 ? 8.007 -3.298 -35.410 1.00 89.69 338 ASP A CA 1
ATOM 2688 C C . ASP A 1 338 ? 9.018 -4.344 -34.923 1.00 89.69 338 ASP A C 1
ATOM 2690 O O . ASP A 1 338 ? 9.261 -5.370 -35.562 1.00 89.69 338 ASP A O 1
ATOM 2694 N N . ILE A 1 339 ? 9.632 -4.065 -33.771 1.00 90.62 339 ILE A N 1
ATOM 2695 C CA . ILE A 1 339 ? 10.713 -4.869 -33.196 1.00 90.62 339 ILE A CA 1
ATOM 2696 C C . ILE A 1 339 ? 10.321 -5.292 -31.782 1.00 90.62 339 ILE A C 1
ATOM 2698 O O . ILE A 1 339 ? 10.028 -4.446 -30.934 1.00 90.62 339 ILE A O 1
ATOM 2702 N N . ALA A 1 340 ? 10.396 -6.591 -31.503 1.00 91.75 340 ALA A N 1
ATOM 2703 C CA . ALA A 1 340 ? 10.310 -7.120 -30.148 1.00 91.75 340 ALA A CA 1
ATOM 2704 C C . ALA A 1 340 ? 11.684 -7.065 -29.467 1.00 91.75 340 ALA A C 1
ATOM 2706 O O . ALA A 1 340 ? 12.692 -7.471 -30.045 1.00 91.75 340 ALA A O 1
ATOM 2707 N N . ILE A 1 341 ? 11.737 -6.589 -28.221 1.00 91.75 341 ILE A N 1
ATOM 2708 C CA . ILE A 1 341 ? 12.970 -6.538 -27.423 1.00 91.75 341 ILE A CA 1
ATOM 2709 C C . ILE A 1 341 ? 12.805 -7.458 -26.215 1.00 91.75 341 ILE A C 1
ATOM 2711 O O . ILE A 1 341 ? 11.938 -7.233 -25.372 1.00 91.75 341 ILE A O 1
ATOM 2715 N N . CYS A 1 342 ? 13.669 -8.463 -26.112 1.00 92.62 342 CYS A N 1
ATOM 2716 C CA . CYS A 1 342 ? 13.735 -9.392 -24.989 1.00 92.62 342 CYS A CA 1
ATOM 2717 C C . CYS A 1 342 ? 14.918 -9.015 -24.097 1.00 92.62 342 CYS A C 1
ATOM 2719 O O . CYS A 1 342 ? 16.059 -9.049 -24.552 1.00 92.62 342 CYS A O 1
ATOM 2721 N N . LEU A 1 343 ? 14.668 -8.673 -22.831 1.00 91.69 343 LEU A N 1
ATOM 2722 C CA . LEU A 1 343 ? 15.723 -8.368 -21.862 1.00 91.69 343 LEU A CA 1
ATOM 2723 C C . LEU A 1 343 ? 15.857 -9.515 -20.850 1.00 91.69 343 LEU A C 1
ATOM 2725 O O . LEU A 1 343 ? 15.183 -9.536 -19.819 1.00 91.69 343 LEU A O 1
ATOM 2729 N N . SER A 1 344 ? 16.746 -10.459 -21.145 1.00 92.25 344 SER A N 1
ATOM 2730 C CA . SER A 1 344 ? 16.998 -11.650 -20.328 1.00 92.25 344 SER A CA 1
ATOM 2731 C C . SER A 1 344 ? 18.104 -11.374 -19.305 1.00 92.25 344 SER A C 1
ATOM 2733 O O . SER A 1 344 ? 19.281 -11.610 -19.571 1.00 92.25 344 SER A O 1
ATOM 2735 N N . VAL A 1 345 ? 17.743 -10.833 -18.134 1.00 89.38 345 VAL A N 1
ATOM 2736 C CA . VAL A 1 345 ? 18.714 -10.506 -17.065 1.00 89.38 345 VAL A CA 1
ATOM 2737 C C . VAL A 1 345 ? 18.878 -11.648 -16.071 1.00 89.38 345 VAL A C 1
ATOM 2739 O O . VAL A 1 345 ? 19.985 -12.118 -15.847 1.00 89.38 345 VAL A O 1
ATOM 2742 N N . THR A 1 346 ? 17.778 -12.080 -15.456 1.00 88.81 346 THR A N 1
ATOM 2743 C CA . THR A 1 346 ? 17.791 -13.121 -14.415 1.00 88.81 346 THR A CA 1
ATOM 2744 C C . THR A 1 346 ? 17.504 -14.503 -14.983 1.00 88.81 346 THR A C 1
ATOM 2746 O O . THR A 1 346 ? 18.095 -15.483 -14.548 1.00 88.81 346 THR A O 1
ATOM 2749 N N . HIS A 1 347 ? 16.604 -14.565 -15.960 1.00 91.12 347 HIS A N 1
ATOM 2750 C CA . HIS A 1 347 ? 16.203 -15.777 -16.662 1.00 91.12 347 HIS A CA 1
ATOM 2751 C C . HIS A 1 347 ? 16.126 -15.457 -18.154 1.00 91.12 347 HIS A C 1
ATOM 2753 O O . HIS A 1 347 ? 15.989 -14.286 -18.526 1.00 91.12 347 HIS A O 1
ATOM 2759 N N . ASP A 1 348 ? 16.222 -16.484 -18.993 1.00 92.44 348 ASP A N 1
ATOM 2760 C CA . ASP A 1 348 ? 15.954 -16.327 -20.417 1.00 92.44 348 ASP A CA 1
ATOM 2761 C C . ASP A 1 348 ? 14.444 -16.220 -20.652 1.00 92.44 348 ASP A C 1
ATOM 2763 O O . ASP A 1 348 ? 13.697 -17.110 -20.256 1.00 92.44 348 ASP A O 1
ATOM 2767 N N . VAL A 1 349 ? 14.004 -15.120 -21.266 1.00 93.88 349 VAL A N 1
ATOM 2768 C CA . VAL A 1 349 ? 12.590 -14.852 -21.569 1.00 93.88 349 VAL A CA 1
ATOM 2769 C C . VAL A 1 349 ? 12.234 -15.114 -23.031 1.00 93.88 349 VAL A C 1
ATOM 2771 O O . VAL A 1 349 ? 11.084 -14.927 -23.420 1.00 93.88 349 VAL A O 1
ATOM 2774 N N . ARG A 1 350 ? 13.197 -15.520 -23.868 1.00 93.12 350 ARG A N 1
ATOM 2775 C CA . ARG A 1 350 ? 12.997 -15.620 -25.317 1.00 93.12 350 ARG A CA 1
ATOM 2776 C C . ARG A 1 350 ? 11.832 -16.537 -25.690 1.00 93.12 350 ARG A C 1
ATOM 2778 O O . ARG A 1 350 ? 10.964 -16.121 -26.449 1.00 93.12 350 ARG A O 1
ATOM 2785 N N . SER A 1 351 ? 11.811 -17.754 -25.146 1.00 93.31 351 SER A N 1
ATOM 2786 C CA . SER A 1 351 ? 10.776 -18.745 -25.473 1.00 93.31 351 SER A CA 1
ATOM 2787 C C . SER A 1 351 ? 9.376 -18.253 -25.100 1.00 93.31 351 SER A C 1
ATOM 2789 O O . SER A 1 351 ? 8.426 -18.499 -25.839 1.00 93.31 351 SER A O 1
ATOM 2791 N N . ASP A 1 352 ? 9.245 -17.544 -23.976 1.00 94.00 352 ASP A N 1
ATOM 2792 C CA . ASP A 1 352 ? 7.965 -16.990 -23.528 1.00 94.00 352 ASP A CA 1
ATOM 2793 C C . ASP A 1 352 ? 7.495 -15.860 -24.454 1.00 94.00 352 ASP A C 1
ATOM 2795 O O . ASP A 1 352 ? 6.308 -15.751 -24.760 1.00 94.00 352 ASP A O 1
ATOM 2799 N N . VAL A 1 353 ? 8.427 -15.032 -24.942 1.00 94.00 353 VAL A N 1
ATOM 2800 C CA . VAL A 1 353 ? 8.120 -13.963 -25.902 1.00 94.00 353 VAL A CA 1
ATOM 2801 C C . VAL A 1 353 ? 7.736 -14.535 -27.264 1.00 94.00 353 VAL A C 1
ATOM 2803 O O . VAL A 1 353 ? 6.755 -14.082 -27.842 1.00 94.00 353 VAL A O 1
ATOM 2806 N N . GLU A 1 354 ? 8.449 -15.542 -27.770 1.00 93.44 354 GLU A N 1
ATOM 2807 C CA . GLU A 1 354 ? 8.096 -16.220 -29.026 1.00 93.44 354 GLU A CA 1
ATOM 2808 C C . GLU A 1 354 ? 6.701 -16.861 -28.939 1.00 93.44 354 GLU A C 1
ATOM 2810 O O . GLU A 1 354 ? 5.889 -16.699 -29.850 1.00 93.44 354 GLU A O 1
ATOM 2815 N N . ALA A 1 355 ? 6.375 -17.504 -27.812 1.00 94.50 355 ALA A N 1
ATOM 2816 C CA . ALA A 1 355 ? 5.042 -18.051 -27.568 1.00 94.50 355 ALA A CA 1
ATOM 2817 C C . ALA A 1 355 ? 3.955 -16.961 -27.519 1.00 94.50 355 ALA A C 1
ATOM 2819 O O . ALA A 1 355 ? 2.869 -17.153 -28.065 1.00 94.50 355 ALA A O 1
ATOM 2820 N N . PHE A 1 356 ? 4.241 -15.808 -26.904 1.00 93.81 356 PHE A N 1
ATOM 2821 C CA . PHE A 1 356 ? 3.326 -14.664 -26.905 1.00 93.81 356 PHE A CA 1
ATOM 2822 C C . PHE A 1 356 ? 3.113 -14.105 -28.315 1.00 93.81 356 PHE A C 1
ATOM 2824 O O . PHE A 1 356 ? 1.973 -13.877 -28.703 1.00 93.81 356 PHE A O 1
ATOM 2831 N N . LEU A 1 357 ? 4.175 -13.923 -29.099 1.00 93.19 357 LEU A N 1
ATOM 2832 C CA . LEU A 1 357 ? 4.079 -13.406 -30.468 1.00 93.19 357 LEU A CA 1
ATOM 2833 C C . LEU A 1 357 ? 3.318 -14.352 -31.408 1.00 93.19 357 LEU A C 1
ATOM 2835 O O . LEU A 1 357 ? 2.677 -13.890 -32.344 1.00 93.19 357 LEU A O 1
ATOM 2839 N N . ALA A 1 358 ? 3.347 -15.659 -31.140 1.00 91.75 358 ALA A N 1
ATOM 2840 C CA . ALA A 1 358 ? 2.562 -16.652 -31.871 1.00 91.75 358 ALA A CA 1
ATOM 2841 C C . ALA A 1 358 ? 1.080 -16.715 -31.442 1.00 91.75 358 ALA A C 1
ATOM 2843 O O . ALA A 1 358 ? 0.295 -17.434 -32.062 1.00 91.75 358 ALA A O 1
ATOM 2844 N N . SER A 1 359 ? 0.688 -16.016 -30.371 1.00 93.94 359 SER A N 1
ATOM 2845 C CA . SER A 1 359 ? -0.683 -16.050 -29.856 1.00 93.94 359 SER A CA 1
ATOM 2846 C C . SER A 1 359 ? -1.636 -15.154 -30.653 1.00 93.94 359 SER A C 1
ATOM 2848 O O . SER A 1 359 ? -1.241 -14.171 -31.281 1.00 93.94 359 SER A O 1
ATOM 2850 N N . GLU A 1 360 ? -2.924 -15.495 -30.628 1.00 92.31 360 GLU A N 1
ATOM 2851 C CA . GLU A 1 360 ? -3.954 -14.728 -31.326 1.00 92.31 360 GLU A CA 1
ATOM 2852 C C . GLU A 1 360 ? -4.052 -13.296 -30.772 1.00 92.31 360 GLU A C 1
ATOM 2854 O O . GLU A 1 360 ? -4.174 -13.084 -29.565 1.00 92.31 360 GLU A O 1
ATOM 2859 N N . GLY A 1 361 ? -4.007 -12.301 -31.663 1.00 87.75 361 GLY A N 1
ATOM 2860 C CA . GLY A 1 361 ? -4.079 -10.883 -31.293 1.00 87.75 361 GLY A CA 1
ATOM 2861 C C . GLY A 1 361 ? -2.757 -10.267 -30.816 1.00 87.75 361 GLY A C 1
ATOM 2862 O O . GLY A 1 361 ? -2.752 -9.108 -30.396 1.00 87.75 361 GLY A O 1
ATOM 2863 N N . ALA A 1 362 ? -1.644 -11.001 -30.886 1.00 90.19 362 ALA A N 1
ATOM 2864 C CA . ALA A 1 362 ? -0.318 -10.465 -30.603 1.00 90.19 362 ALA A CA 1
ATOM 2865 C C . ALA A 1 362 ? 0.144 -9.447 -31.671 1.00 90.19 362 ALA A C 1
ATOM 2867 O O . ALA A 1 362 ? -0.294 -9.506 -32.825 1.00 90.19 362 ALA A O 1
ATOM 2868 N N . PRO A 1 363 ? 1.029 -8.497 -31.313 1.00 90.25 363 PRO A N 1
ATOM 2869 C CA . PRO A 1 363 ? 1.588 -7.554 -32.274 1.00 90.25 363 PRO A CA 1
ATOM 2870 C C . PRO A 1 363 ? 2.456 -8.267 -33.318 1.00 90.25 363 PRO A C 1
ATOM 2872 O O . PRO A 1 363 ? 3.265 -9.133 -32.986 1.00 90.25 363 PRO A O 1
ATOM 2875 N N . GLN A 1 364 ? 2.324 -7.846 -34.574 1.00 90.62 364 GLN A N 1
ATOM 2876 C CA . GLN A 1 364 ? 3.147 -8.332 -35.677 1.00 90.62 364 GLN A CA 1
ATOM 2877 C C . GLN A 1 364 ? 4.499 -7.616 -35.679 1.00 90.62 364 GLN A C 1
ATOM 2879 O O . GLN A 1 364 ? 4.561 -6.393 -35.796 1.00 90.62 364 GLN A O 1
ATOM 2884 N N . VAL A 1 365 ? 5.585 -8.373 -35.544 1.00 92.06 365 VAL A N 1
ATOM 2885 C CA . VAL A 1 365 ? 6.952 -7.844 -35.442 1.00 92.06 365 VAL A CA 1
ATOM 2886 C C . VAL A 1 365 ? 7.848 -8.498 -36.481 1.00 92.06 365 VAL A C 1
ATOM 2888 O O . VAL A 1 365 ? 7.758 -9.700 -36.720 1.00 92.06 365 VAL A O 1
ATOM 2891 N N . GLY A 1 366 ? 8.738 -7.719 -37.093 1.00 90.62 366 GLY A N 1
ATOM 2892 C CA . GLY A 1 366 ? 9.637 -8.249 -38.116 1.00 90.62 366 GLY A CA 1
ATOM 2893 C C . GLY A 1 366 ? 10.948 -8.772 -37.562 1.00 90.62 366 GLY A C 1
ATOM 2894 O O . GLY A 1 366 ? 11.600 -9.610 -38.182 1.00 90.62 366 GLY A O 1
ATOM 2895 N N . ARG A 1 367 ? 11.334 -8.308 -36.370 1.00 91.12 367 ARG A N 1
ATOM 2896 C CA . ARG A 1 367 ? 12.587 -8.689 -35.713 1.00 91.12 367 ARG A CA 1
ATOM 2897 C C . ARG A 1 367 ? 12.395 -8.895 -34.225 1.00 91.12 367 ARG A C 1
ATOM 2899 O O . ARG A 1 367 ? 11.647 -8.163 -33.577 1.00 91.12 367 ARG A O 1
ATOM 2906 N N . LEU A 1 368 ? 13.165 -9.827 -33.679 1.00 92.50 368 LEU A N 1
ATOM 2907 C CA . LEU A 1 368 ? 13.320 -10.035 -32.247 1.00 92.50 368 LEU A CA 1
ATOM 2908 C C . LEU A 1 368 ? 14.771 -9.773 -31.851 1.00 92.50 368 LEU A C 1
ATOM 2910 O O . LEU A 1 368 ? 15.693 -10.379 -32.392 1.00 92.50 368 LEU A O 1
ATOM 2914 N N . VAL A 1 369 ? 14.976 -8.871 -30.895 1.00 92.88 369 VAL A N 1
ATOM 2915 C CA . VAL A 1 369 ? 16.291 -8.539 -30.341 1.00 92.88 369 VAL A CA 1
ATOM 2916 C C . VAL A 1 369 ? 16.375 -9.082 -28.925 1.00 92.88 369 VAL A C 1
ATOM 2918 O O . VAL A 1 369 ? 15.729 -8.564 -28.016 1.00 92.88 369 VAL A O 1
ATOM 2921 N N . LEU A 1 370 ? 17.191 -10.111 -28.731 1.00 92.56 370 LEU A N 1
ATOM 2922 C CA . LEU A 1 370 ? 17.518 -10.654 -27.420 1.00 92.56 370 LEU A CA 1
ATOM 2923 C C . LEU A 1 370 ? 18.736 -9.935 -26.854 1.00 92.56 370 LEU A C 1
ATOM 2925 O O . LEU A 1 370 ? 19.796 -9.929 -27.472 1.00 92.56 370 LEU A O 1
ATOM 2929 N N . VAL A 1 371 ? 18.587 -9.362 -25.666 1.00 91.75 371 VAL A N 1
ATOM 2930 C CA . VAL A 1 371 ? 19.642 -8.679 -24.923 1.00 91.75 371 VAL A CA 1
ATOM 2931 C C . VAL A 1 371 ? 19.855 -9.400 -23.601 1.00 91.75 371 VAL A C 1
ATOM 2933 O O . VAL A 1 371 ? 18.926 -9.534 -22.803 1.00 91.75 371 VAL A O 1
ATOM 2936 N N . SER A 1 372 ? 21.083 -9.846 -23.356 1.00 91.56 372 SER A N 1
ATOM 2937 C CA . SER A 1 372 ? 21.445 -10.587 -22.147 1.00 91.56 372 SER A CA 1
ATOM 2938 C C . SER A 1 372 ? 22.872 -10.266 -21.691 1.00 91.56 372 SER A C 1
ATOM 2940 O O . SER A 1 372 ? 23.682 -9.776 -22.485 1.00 91.56 372 SER A O 1
ATOM 2942 N N . PRO A 1 373 ? 23.226 -10.551 -20.429 1.00 89.56 373 PRO A N 1
ATOM 2943 C CA . PRO A 1 373 ? 24.620 -10.583 -20.002 1.00 89.56 373 PRO A CA 1
ATOM 2944 C C . PRO A 1 373 ? 25.410 -11.617 -20.818 1.00 89.56 373 PRO A C 1
ATOM 2946 O O . PRO A 1 373 ? 24.867 -12.656 -21.197 1.00 89.56 373 PRO A O 1
ATOM 2949 N N . VAL A 1 374 ? 26.697 -11.361 -21.065 1.00 88.50 374 VAL A N 1
ATOM 2950 C CA . VAL A 1 374 ? 27.585 -12.293 -21.791 1.00 88.50 374 VAL A CA 1
ATOM 2951 C C . VAL A 1 374 ? 27.747 -13.624 -21.056 1.00 88.50 374 VAL A C 1
ATOM 2953 O O . VAL A 1 374 ? 27.805 -14.669 -21.693 1.00 88.50 374 VAL A O 1
ATOM 2956 N N . GLU A 1 375 ? 27.765 -13.600 -19.723 1.00 86.25 375 GLU A N 1
ATOM 2957 C CA . GLU A 1 375 ? 27.806 -14.807 -18.877 1.00 86.25 375 GLU A CA 1
ATOM 2958 C C . GLU A 1 375 ? 26.455 -15.550 -18.827 1.00 86.25 375 GLU A C 1
ATOM 2960 O O . GLU A 1 375 ? 26.336 -16.591 -18.186 1.00 86.25 375 GLU A O 1
ATOM 2965 N N . GLY A 1 376 ? 25.440 -15.025 -19.518 1.00 87.69 376 GLY A N 1
ATOM 2966 C CA . GLY A 1 376 ? 24.075 -15.526 -19.516 1.00 87.69 376 GLY A CA 1
ATOM 2967 C C . GLY A 1 376 ? 23.195 -14.917 -18.412 1.00 87.69 376 GLY A C 1
ATOM 2968 O O . GLY A 1 376 ? 23.673 -14.189 -17.532 1.00 87.69 376 GLY A O 1
ATOM 2969 N N . PRO A 1 377 ? 21.876 -15.174 -18.464 1.00 89.94 377 PRO A N 1
ATOM 2970 C CA . PRO A 1 377 ? 20.943 -14.710 -17.444 1.00 89.94 377 PRO A CA 1
ATOM 2971 C C . PRO A 1 377 ? 21.162 -15.429 -16.107 1.00 89.94 377 PRO A C 1
ATOM 2973 O O . PRO A 1 377 ? 21.268 -16.653 -16.060 1.00 89.94 377 PRO A O 1
ATOM 2976 N N . SER A 1 378 ? 21.219 -14.673 -15.013 1.00 87.38 378 SER A N 1
ATOM 2977 C CA . SER A 1 378 ? 21.426 -15.201 -13.663 1.00 87.38 378 SER A CA 1
ATOM 2978 C C . SER A 1 378 ? 20.913 -14.224 -12.595 1.00 87.38 378 SER A C 1
ATOM 2980 O O . SER A 1 378 ? 20.945 -13.004 -12.784 1.00 87.38 378 SER A O 1
ATOM 2982 N N . PRO A 1 379 ? 20.496 -14.708 -11.409 1.00 83.94 379 PRO A N 1
ATOM 2983 C CA . PRO A 1 379 ? 20.229 -13.855 -10.245 1.00 83.94 379 PRO A CA 1
ATOM 2984 C C . PRO A 1 379 ? 21.399 -12.953 -9.833 1.00 83.94 379 PRO A C 1
ATOM 2986 O O . PRO A 1 379 ? 21.185 -11.953 -9.156 1.00 83.94 379 PRO A O 1
ATOM 2989 N N . GLN A 1 380 ? 22.623 -13.289 -10.244 1.00 84.31 380 GLN A N 1
ATOM 2990 C CA . GLN A 1 380 ? 23.847 -12.548 -9.924 1.00 84.31 380 GLN A CA 1
ATOM 2991 C C . GLN A 1 380 ? 24.293 -11.613 -11.059 1.00 84.31 380 GLN A C 1
ATOM 2993 O O . GLN A 1 380 ? 25.313 -10.932 -10.933 1.00 84.31 380 GLN A O 1
ATOM 2998 N N . SER A 1 381 ? 23.535 -11.554 -12.160 1.00 85.44 381 SER A N 1
ATOM 2999 C CA . SER A 1 381 ? 23.905 -10.773 -13.343 1.00 85.44 381 SER A CA 1
ATOM 3000 C C . SER A 1 381 ? 23.941 -9.272 -13.091 1.00 85.44 381 SER A C 1
ATOM 3002 O O . SER A 1 381 ? 24.617 -8.573 -13.830 1.00 85.44 381 SER A O 1
ATOM 3004 N N . ILE A 1 382 ? 23.273 -8.763 -12.052 1.00 86.50 382 ILE A N 1
ATOM 3005 C CA . ILE A 1 382 ? 23.378 -7.366 -11.618 1.00 86.50 382 ILE A CA 1
ATOM 3006 C C . ILE A 1 382 ? 24.029 -7.336 -10.236 1.00 86.50 382 ILE A C 1
ATOM 3008 O O . ILE A 1 382 ? 23.453 -7.794 -9.255 1.00 86.50 382 ILE A O 1
ATOM 3012 N N . LYS A 1 383 ? 25.248 -6.791 -10.172 1.00 84.06 383 LYS A N 1
ATOM 3013 C CA . LYS A 1 383 ? 26.123 -6.854 -8.983 1.00 84.06 383 LYS A CA 1
ATOM 3014 C C . LYS A 1 383 ? 25.895 -5.716 -7.982 1.00 84.06 383 LYS A C 1
ATOM 3016 O O . LYS A 1 383 ? 26.371 -5.796 -6.859 1.00 84.06 383 LYS A O 1
ATOM 3021 N N . GLY A 1 384 ? 25.213 -4.652 -8.397 1.00 86.12 384 GLY A N 1
ATOM 3022 C CA . GLY A 1 384 ? 24.998 -3.464 -7.578 1.00 86.12 384 GLY A CA 1
ATOM 3023 C C . GLY A 1 384 ? 24.510 -2.264 -8.396 1.00 86.12 384 GLY A C 1
ATOM 3024 O O . GLY A 1 384 ? 24.296 -2.397 -9.609 1.00 86.12 384 GLY A O 1
ATOM 3025 N N . PRO A 1 385 ? 24.363 -1.089 -7.760 1.00 87.38 385 PRO A N 1
ATOM 3026 C CA . PRO A 1 385 ? 23.765 0.098 -8.373 1.00 87.38 385 PRO A CA 1
ATOM 3027 C C . PRO A 1 385 ? 24.525 0.608 -9.601 1.00 87.38 385 PRO A C 1
ATOM 3029 O O . PRO A 1 385 ? 23.912 0.942 -10.615 1.00 87.38 385 PRO A O 1
ATOM 3032 N N . ASP A 1 386 ? 25.858 0.615 -9.556 1.00 85.50 386 ASP A N 1
ATOM 3033 C CA . ASP A 1 386 ? 26.685 1.061 -10.683 1.00 85.50 386 ASP A CA 1
ATOM 3034 C C . ASP A 1 386 ? 26.529 0.157 -11.906 1.00 85.50 386 ASP A C 1
ATOM 3036 O O . ASP A 1 386 ? 26.408 0.639 -13.036 1.00 85.50 386 ASP A O 1
ATOM 3040 N N . HIS A 1 387 ? 26.449 -1.154 -11.670 1.00 81.12 387 HIS A N 1
ATOM 3041 C CA . HIS A 1 387 ? 26.232 -2.151 -12.711 1.00 81.12 387 HIS A CA 1
ATOM 3042 C C . HIS A 1 387 ? 24.831 -2.007 -13.322 1.00 81.12 387 HIS A C 1
ATOM 3044 O O . HIS A 1 387 ? 24.703 -1.928 -14.545 1.00 81.12 387 HIS A O 1
ATOM 3050 N N . ALA A 1 388 ? 23.796 -1.883 -12.488 1.00 82.62 388 ALA A N 1
ATOM 3051 C CA . ALA A 1 388 ? 22.418 -1.687 -12.937 1.00 82.62 388 ALA A CA 1
ATOM 3052 C C . ALA A 1 388 ? 22.256 -0.428 -13.805 1.00 82.62 388 ALA A C 1
ATOM 3054 O O . ALA A 1 388 ? 21.510 -0.430 -14.784 1.00 82.62 388 ALA A O 1
ATOM 3055 N N . TYR A 1 389 ? 22.965 0.647 -13.455 1.00 78.50 389 TYR A N 1
ATOM 3056 C CA . TYR A 1 389 ? 22.802 1.943 -14.097 1.00 78.50 389 TYR A CA 1
ATOM 3057 C C . TYR A 1 389 ? 23.642 2.118 -15.375 1.00 78.50 389 TYR A C 1
ATOM 3059 O O . TYR A 1 389 ? 23.135 2.604 -16.391 1.00 78.50 389 TYR A O 1
ATOM 3067 N N . ARG A 1 390 ? 24.936 1.773 -15.340 1.00 72.19 390 ARG A N 1
ATOM 3068 C CA . ARG A 1 390 ? 25.879 2.136 -16.417 1.00 72.19 390 ARG A CA 1
ATOM 3069 C C . ARG A 1 390 ? 25.834 1.178 -17.600 1.00 72.19 390 ARG A C 1
ATOM 3071 O O . ARG A 1 390 ? 25.942 1.611 -18.745 1.00 72.19 390 ARG A O 1
ATOM 3078 N N . SER A 1 391 ? 25.676 -0.111 -17.329 1.00 64.44 391 SER A N 1
ATOM 3079 C CA . SER A 1 391 ? 25.990 -1.145 -18.309 1.00 64.44 391 SER A CA 1
ATOM 3080 C C . SER A 1 391 ? 24.870 -1.470 -19.311 1.00 64.44 391 SER A C 1
ATOM 3082 O O . SER A 1 391 ? 25.159 -1.500 -20.509 1.00 64.44 391 SER A O 1
ATOM 3084 N N . PRO A 1 392 ? 23.590 -1.610 -18.910 1.00 60.38 392 PRO A N 1
ATOM 3085 C CA . PRO A 1 392 ? 22.523 -1.848 -19.878 1.00 60.38 392 PRO A CA 1
ATOM 3086 C C . PRO A 1 392 ? 22.312 -0.633 -20.784 1.00 60.38 392 PRO A C 1
ATOM 3088 O O . PRO A 1 392 ? 22.031 -0.774 -21.968 1.00 60.38 392 PRO A O 1
ATOM 3091 N N . ARG A 1 393 ? 22.446 0.585 -20.243 1.00 67.94 393 ARG A N 1
ATOM 3092 C CA . ARG A 1 393 ? 22.014 1.816 -20.917 1.00 67.94 393 ARG A CA 1
ATOM 3093 C C . ARG A 1 393 ? 22.793 2.111 -22.199 1.00 67.94 393 ARG A C 1
ATOM 3095 O O . ARG A 1 393 ? 22.176 2.386 -23.226 1.00 67.94 393 ARG A O 1
ATOM 3102 N N . SER A 1 394 ? 24.124 2.120 -22.143 1.00 66.00 394 SER A N 1
ATOM 3103 C CA . SER A 1 394 ? 24.955 2.444 -23.312 1.00 66.00 394 SER A CA 1
ATOM 3104 C C . SER A 1 394 ? 24.825 1.372 -24.395 1.00 66.00 394 SER A C 1
ATOM 3106 O O . SER A 1 394 ? 24.676 1.708 -25.570 1.00 66.00 394 SER A O 1
ATOM 3108 N N . PHE A 1 395 ? 24.795 0.104 -23.982 1.00 75.44 395 PHE A N 1
ATOM 3109 C CA . PHE A 1 395 ? 24.706 -1.050 -24.865 1.00 75.44 395 PHE A CA 1
ATOM 3110 C C . PHE A 1 395 ? 23.325 -1.232 -25.512 1.00 75.44 395 PHE A C 1
ATOM 3112 O O . PHE A 1 395 ? 23.234 -1.481 -26.714 1.00 75.44 395 PHE A O 1
ATOM 3119 N N . LEU A 1 396 ? 22.231 -1.076 -24.757 1.00 75.00 396 LEU A N 1
ATOM 3120 C CA . LEU A 1 396 ? 20.872 -1.146 -25.309 1.00 75.00 396 LEU A CA 1
ATOM 3121 C C . LEU A 1 396 ? 20.659 -0.048 -26.349 1.00 75.00 396 LEU A C 1
ATOM 3123 O O . LEU A 1 396 ? 20.146 -0.312 -27.432 1.00 75.00 396 LEU A O 1
ATOM 3127 N N . VAL A 1 397 ? 21.089 1.184 -26.059 1.00 75.38 397 VAL A N 1
ATOM 3128 C CA . VAL A 1 397 ? 20.917 2.305 -26.993 1.00 75.38 397 VAL A CA 1
ATOM 3129 C C . VAL A 1 397 ? 21.717 2.093 -28.280 1.00 75.38 397 VAL A C 1
ATOM 3131 O O . VAL A 1 397 ? 21.201 2.395 -29.357 1.00 75.38 397 VAL A O 1
ATOM 3134 N N . SER A 1 398 ? 22.953 1.588 -28.205 1.00 75.06 398 SER A N 1
ATOM 3135 C CA . SER A 1 398 ? 23.745 1.295 -29.405 1.00 75.06 398 SER A CA 1
ATOM 3136 C C . SER A 1 398 ? 23.154 0.131 -30.204 1.00 75.06 398 SER A C 1
ATOM 3138 O O . SER A 1 398 ? 22.980 0.263 -31.413 1.00 75.06 398 SER A O 1
ATOM 3140 N N . SER A 1 399 ? 22.757 -0.952 -29.535 1.00 75.69 399 SER A N 1
ATOM 3141 C CA . SER A 1 399 ? 22.166 -2.134 -30.174 1.00 75.69 399 SER A CA 1
ATOM 3142 C C . SER A 1 399 ? 20.852 -1.800 -30.883 1.00 75.69 399 SER A C 1
ATOM 3144 O O . SER A 1 399 ? 20.662 -2.156 -32.041 1.00 75.69 399 SER A O 1
ATOM 3146 N N . LEU A 1 400 ? 19.969 -1.022 -30.250 1.00 76.06 400 LEU A N 1
ATOM 3147 C CA . LEU A 1 400 ? 18.691 -0.630 -30.854 1.00 76.06 400 LEU A CA 1
ATOM 3148 C C . LEU A 1 400 ? 18.850 0.311 -32.051 1.00 76.06 400 LEU A C 1
ATOM 3150 O O . LEU A 1 400 ? 18.030 0.278 -32.965 1.00 76.06 400 LEU A O 1
ATOM 3154 N N . LYS A 1 401 ? 19.897 1.144 -32.085 1.00 80.44 401 LYS A N 1
ATOM 3155 C CA . LYS A 1 401 ? 20.187 1.981 -33.261 1.00 80.44 401 LYS A CA 1
ATOM 3156 C C . LYS A 1 401 ? 20.569 1.150 -34.486 1.00 80.44 401 LYS A C 1
ATOM 3158 O O . LYS A 1 401 ? 20.239 1.567 -35.588 1.00 80.44 401 LYS A O 1
ATOM 3163 N N . LEU A 1 402 ? 21.234 0.010 -34.293 1.00 76.12 402 LEU A N 1
ATOM 3164 C CA . LEU A 1 402 ? 21.658 -0.876 -35.382 1.00 76.12 402 LEU A CA 1
ATOM 3165 C C . LEU A 1 402 ? 20.492 -1.664 -35.991 1.00 76.12 402 LEU A C 1
ATOM 3167 O O . LEU A 1 402 ? 20.529 -1.984 -37.173 1.00 76.12 402 LEU A O 1
ATOM 3171 N N . VAL A 1 403 ? 19.463 -1.962 -35.194 1.00 73.44 403 VAL A N 1
ATOM 3172 C CA . VAL A 1 403 ? 18.333 -2.804 -35.624 1.00 73.44 403 VAL A CA 1
ATOM 3173 C C . VAL A 1 403 ? 17.158 -1.987 -36.172 1.00 73.44 403 VAL A C 1
ATOM 3175 O O . VAL A 1 403 ? 16.293 -2.539 -36.852 1.00 73.44 403 VAL A O 1
ATOM 3178 N N . ARG A 1 404 ? 17.119 -0.667 -35.934 1.00 69.38 404 ARG A N 1
ATOM 3179 C CA . ARG A 1 404 ? 16.074 0.202 -36.495 1.00 69.38 404 ARG A CA 1
ATOM 3180 C C . ARG A 1 404 ? 16.081 0.134 -38.030 1.00 69.38 404 ARG A C 1
ATOM 3182 O O . ARG A 1 404 ? 17.141 0.337 -38.623 1.00 69.38 404 ARG A O 1
ATOM 3189 N N . PRO A 1 405 ? 14.927 -0.096 -38.685 1.00 62.12 405 PRO A N 1
ATOM 3190 C CA . PRO A 1 405 ? 14.841 0.039 -40.133 1.00 62.12 405 PRO A CA 1
ATOM 3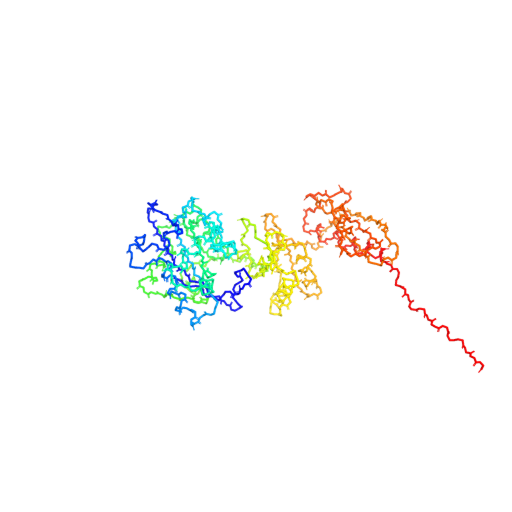191 C C . PRO A 1 405 ? 15.270 1.457 -40.537 1.00 62.12 405 PRO A C 1
ATOM 3193 O O . PRO A 1 405 ? 14.971 2.431 -39.837 1.00 62.12 405 PRO A O 1
ATOM 3196 N N . ALA A 1 406 ? 16.017 1.573 -41.639 1.00 58.34 406 ALA A N 1
ATOM 3197 C CA . ALA A 1 406 ? 16.393 2.871 -42.184 1.00 58.34 406 ALA A CA 1
ATOM 3198 C C . ALA A 1 406 ? 15.115 3.694 -42.392 1.00 58.34 406 ALA A C 1
ATOM 3200 O O . ALA A 1 406 ? 14.147 3.192 -42.966 1.00 58.34 406 ALA A O 1
ATOM 3201 N N . ARG A 1 407 ? 15.087 4.943 -41.905 1.00 46.34 407 ARG A N 1
ATOM 3202 C CA . ARG A 1 407 ? 13.996 5.866 -42.241 1.00 46.34 407 ARG A CA 1
ATOM 3203 C C . ARG A 1 407 ? 13.929 5.925 -43.765 1.00 46.34 407 ARG A C 1
ATOM 3205 O O . ARG A 1 407 ? 14.878 6.395 -44.384 1.00 46.34 407 ARG A O 1
ATOM 3212 N N . LEU A 1 408 ? 12.834 5.442 -44.349 1.00 42.16 408 LEU A N 1
ATOM 3213 C CA . LEU A 1 408 ? 12.507 5.733 -45.737 1.00 42.16 408 LEU A CA 1
ATOM 3214 C C . LEU A 1 408 ? 12.373 7.254 -45.827 1.00 42.16 408 LEU A C 1
ATOM 3216 O O . LEU A 1 408 ? 11.418 7.827 -45.298 1.00 42.16 408 LEU A O 1
ATOM 3220 N N . GLU A 1 409 ? 13.368 7.922 -46.409 1.00 34.97 409 GLU A N 1
ATOM 3221 C CA . GLU A 1 409 ? 13.186 9.311 -46.805 1.00 34.97 409 GLU A CA 1
ATOM 3222 C C . GLU A 1 409 ? 12.050 9.356 -47.835 1.00 34.97 409 GLU A C 1
ATOM 3224 O O . GLU A 1 409 ? 11.999 8.496 -48.723 1.00 34.97 409 GLU A O 1
ATOM 3229 N N . PRO A 1 410 ? 11.107 10.306 -47.723 1.00 38.41 410 PRO A N 1
ATOM 3230 C CA . PRO A 1 410 ? 10.077 10.456 -48.736 1.00 38.41 410 PRO A CA 1
ATOM 3231 C C . PRO A 1 410 ? 10.770 10.718 -50.074 1.00 38.41 410 PRO A C 1
ATOM 3233 O O . PRO A 1 410 ? 11.556 11.659 -50.187 1.00 38.41 410 PRO A O 1
ATOM 3236 N N . MET A 1 411 ? 10.502 9.866 -51.071 1.00 35.62 411 MET A N 1
ATOM 3237 C CA . MET A 1 411 ? 11.025 10.048 -52.422 1.00 35.62 411 MET A CA 1
ATOM 3238 C C . MET A 1 411 ? 10.706 11.469 -52.879 1.00 35.62 411 MET A C 1
ATOM 3240 O O . MET A 1 411 ? 9.538 11.835 -53.027 1.00 35.62 411 MET A O 1
ATOM 3244 N N . SER A 1 412 ? 11.745 12.275 -53.088 1.00 38.75 412 SER A N 1
ATOM 3245 C CA . SER A 1 412 ? 11.596 13.574 -53.718 1.00 38.75 412 SER A CA 1
ATOM 3246 C C . SER A 1 412 ? 11.017 13.343 -55.111 1.00 38.75 412 SER A C 1
ATOM 3248 O O . SER A 1 412 ? 11.600 12.674 -55.966 1.00 38.75 412 SER A O 1
ATOM 3250 N N . SER A 1 413 ? 9.809 13.854 -55.328 1.00 40.28 413 SER A N 1
ATOM 3251 C CA . SER A 1 413 ? 9.195 13.884 -56.644 1.00 40.28 413 SER A CA 1
ATOM 3252 C C . SER A 1 413 ? 10.095 14.704 -57.565 1.00 40.28 413 SER A C 1
ATOM 3254 O O . SER A 1 413 ? 10.184 15.926 -57.435 1.00 40.28 413 SER A O 1
ATOM 3256 N N . SER A 1 414 ? 10.770 14.024 -58.486 1.00 38.66 414 SER A N 1
ATOM 3257 C CA . SER A 1 414 ? 11.414 14.631 -59.645 1.00 38.66 414 SER A CA 1
ATOM 3258 C C . SER A 1 414 ? 10.378 15.470 -60.402 1.00 38.66 414 SER A C 1
ATOM 3260 O O . SER A 1 414 ? 9.491 14.940 -61.070 1.00 38.66 414 SER A O 1
ATOM 3262 N N . HIS A 1 415 ? 10.453 16.793 -60.264 1.00 38.94 415 HIS A N 1
ATOM 3263 C CA . HIS A 1 415 ? 9.867 17.717 -61.225 1.00 38.94 415 HIS A CA 1
ATOM 3264 C C . HIS A 1 415 ? 10.903 17.957 -62.320 1.00 38.94 415 HIS A C 1
ATOM 3266 O O . HIS A 1 415 ? 11.859 18.711 -62.147 1.00 38.94 415 HIS A O 1
ATOM 3272 N N . ALA A 1 416 ? 10.706 17.287 -63.453 1.00 37.06 416 ALA A N 1
ATOM 3273 C CA . ALA A 1 416 ? 11.335 17.666 -64.706 1.00 37.06 416 ALA A CA 1
ATOM 3274 C C . ALA A 1 416 ? 10.721 18.998 -65.181 1.00 37.06 416 ALA A C 1
ATOM 3276 O O . ALA A 1 416 ? 9.492 19.091 -65.256 1.00 37.06 416 ALA A O 1
ATOM 3277 N N . PRO A 1 417 ? 11.517 20.026 -65.520 1.00 35.81 417 PRO A N 1
ATOM 3278 C CA . PRO A 1 417 ? 10.974 21.224 -66.135 1.00 35.81 417 PRO A CA 1
ATOM 3279 C C . PRO A 1 417 ? 10.639 20.930 -67.601 1.00 35.81 417 PRO A C 1
ATOM 3281 O O . PRO A 1 417 ? 11.486 20.519 -68.395 1.00 35.81 417 PRO A O 1
ATOM 3284 N N . MET A 1 418 ? 9.371 21.131 -67.948 1.00 40.44 418 MET A N 1
ATOM 3285 C CA . MET A 1 418 ? 8.876 21.100 -69.315 1.00 40.44 418 MET A CA 1
ATOM 3286 C C . MET A 1 418 ? 8.979 22.521 -69.895 1.00 40.44 418 MET A C 1
ATOM 3288 O O . MET A 1 418 ? 8.231 23.388 -69.466 1.00 40.44 418 MET A O 1
ATOM 3292 N N . ARG A 1 419 ? 9.907 22.679 -70.851 1.00 39.16 419 ARG A N 1
ATOM 3293 C CA . ARG A 1 419 ? 10.114 23.767 -71.837 1.00 39.16 419 ARG A CA 1
ATOM 3294 C C . ARG A 1 419 ? 10.224 25.217 -71.369 1.00 39.16 419 ARG A C 1
ATOM 3296 O O . ARG A 1 419 ? 9.218 25.793 -70.913 1.00 39.16 419 ARG A O 1
#

Mean predicted aligned error: 12.56 Å

Nearest PDB structures (foldseek):
  7yib-assembly1_A  TM=4.957E-01  e=3.987E-27  Enterobacter cloacae
  7yia-assembly1_A  TM=4.945E-01  e=1.969E-24  Enterobacter cloacae

Foldseek 3Di:
DKDADDPPAADDFADHAGMEDEDEDEDPDQPDADALVQQLDQVNVPHPGGVLLVLVVVCVVCVVPDVHYAYEYAYLGAHDPPHPQRVQQALAFQARHPCLLVPDCPDSSNVSLVVSCVSNVHDSVSSVVSNRRYGYNYNPCVDPCNLVVVCVVCVLVQFDRDDPPDPDGLVVVVVVVCVPPDDPDDDPVRVVVVCVVSVGGHDPPPVVPAAQEEEEAQADDSPDRVSVVHPGYDYNVVQDDHQHGDPPHDPVVSLVSLLCVLVPPVVLVSQLVDAHEYEYNDDPVSVVSNCVSQPVVSNGRYFYQDPDVSDGLDADPPDDDDFAKDKDKDFDAQVFQAEAEAEQAAHGCVVVVVVQCPDPPHDDHGMYIYMYTPVGHHPPSQPTSNSVPPHCVVVVVVVVVVSHDDPPDPPDPDDDDDD

Sequence (419 aa):
MAVFYRKPGINAGGWMVSADYFQLKYHVDNRDSYSSDALIDPAFINAKSSLLQRFHSAYTNLASEHADFRLHLASNWRWKDDDKLAQLLREYDGELPRKFFDDGSQGNLGKVREKWRTHLGLEDDDFRAFAKTLRFQLDHFGRRDFKAYVYTKLELVGLKTPSADRAACPYESLIQQFLMNGPNSFDGASLRELCEREGLLANGSSGNPRPLAIGVRSFVRFAERLESEVDEIVCVSNHFEGRHLALAGSWHTAASQVLSFLGDPDRHARLRGGPSAIALECHGSFALLAGWELSRNSGVDLAPIQKPSLEIWRPSPDADCVANWIAQTFELEAEHQDIAICLSVTHDVRSDVEAFLASEGAPQVGRLVLVSPVEGPSPQSIKGPDHAYRSPRSFLVSSLKLVRPARLEPMSSSHAPMR

Secondary structure (DSSP, 8-state):
-EEEPPTT-EESSSSEE-EEEEEEE--SS-S--B-TTTTT-TGGGTSSS-HHHHHHHHHHHHHTT-SSEEEEEEESSPBPTTSTTGGGS-TTT-BPPHHHHHS-TTSHHHHHHHHHHHHHT--HHHHHHHHTTEEEE-SSS--TTHHHHHHHHHHHTTBPPPPTT-SS-HHHHHHHHHHHH------HHHHHHHHHHTT-B-TT----PPPPEEEEESS--TT--HHHH-SEEEE-GGGEETTEEPTT--HHHHHHHHHHHHT-HHHHHHHHTS-EEEEEES-HHHHHHHHHHT-GGGT--EEEEETTTTEE-PPPTT------EEEEEEES-TT---EEEEE-SSS--HHHHHHHHTSTTPPP-SEEEEEEETT-S-TTS--SHHHHHHHHHHHHHHHHHHHSPP-------------

Radius of gyration: 27.57 Å; Cα contacts (8 Å, |Δi|>4): 574; chains: 1; bounding box: 65×46×109 Å

pLDDT: mean 84.02, std 13.02, range [34.97, 97.69]